Protein AF-0000000087668653 (afdb_homodimer)

Foldseek 3Di:
DPDDPQDDLFPDSALQVQFFLSFADFDQPLVPFWFCVLVVLLPDPPAWEFEDAQQWTKWFADDPATHRIDRPVRCVVQAWDSQQKAWRHADPVGHTYIYIYGDDHQVRDDPRMHIGHLCCCVVVVVDDHHVSNSSLSRSQLSNVCVVPQADPVPGAGWGATRRSQKIAGPPPRDIDGRDAWEKEWEWEAAPVVAWTKWFAWPPDDPQETFTFMDTDDPPDDSVVRVQVRCCQAWVWGWDDKAWDHWYFDPVPTYIYTYIYTYTPDDHTDGDVVTTPDMDIGHLVQLVCQLVCNHPVSHHYPDGNHVRSSNSVSSSVSDD/DDDDPQDDLFPDSALQVQFFLSFADFDQPLVPFWFCVLVVLLPDPPAWEFEDQQQWTKWFAPPPATHRIDRPVRCVQQAWDSQQKAWRHADPVGHTYIYIYGDDHQVRDDPRMHIGHLCCCVVVVVDDHHVSNSSLSRSQLSNVCVVPQADPVPGAGWGATRRSQKIAGPPPRDIDGRDAWEKEWEWEAAPVVAWTKWFAWPPDDPQETFTFMDTDDPPDDSVVRVQVRCCQAWVWGWDDKAWDHWYFDPVPGYIYTYIYTYTPDDHTDGDVVTTPDMDIGHLVQLVCQLVCNHPVRHHYPDGNHVRSSNSVSSSVSDD

Solvent-accessible surface area (backbone atoms only — not comparable to full-atom values): 32941 Å² total; per-residue (Å²): 131,88,64,53,92,76,66,68,83,58,81,49,93,58,50,27,75,66,23,46,35,35,39,55,78,56,47,48,56,75,90,69,48,32,87,53,42,43,62,53,38,68,69,36,78,74,32,34,30,40,40,20,33,78,78,20,42,42,20,41,36,76,91,86,48,75,39,54,70,33,47,74,81,70,38,60,88,39,49,62,40,71,87,65,31,25,52,60,21,22,40,92,86,61,33,32,37,31,27,30,42,30,70,48,50,64,90,70,54,58,87,50,48,44,67,40,39,68,65,53,29,52,74,68,61,71,44,60,60,47,63,35,4,48,48,29,25,35,47,20,48,52,49,50,51,58,50,44,38,13,24,19,65,79,25,38,58,33,43,73,33,38,25,50,55,29,34,35,21,76,81,80,63,52,70,50,61,77,65,26,36,44,24,38,31,34,46,34,30,34,74,92,80,51,31,34,42,34,29,20,45,80,84,47,62,88,50,34,37,36,47,49,65,42,69,42,53,61,32,40,23,66,62,54,34,49,44,49,44,41,28,63,49,31,44,31,46,57,64,60,60,39,83,62,33,30,27,21,38,52,84,58,38,29,31,38,38,33,28,40,31,32,45,73,48,81,67,75,47,64,31,70,90,66,33,73,45,74,46,77,37,42,55,66,57,49,49,25,16,68,67,67,62,29,88,86,56,37,29,42,52,58,88,36,37,62,53,29,50,53,53,51,44,58,66,60,44,76,103,130,87,65,54,94,75,65,67,83,59,79,50,93,58,50,26,74,65,23,46,36,36,38,56,77,53,48,50,56,74,90,69,49,33,86,54,43,42,62,53,38,70,71,36,77,74,33,34,30,39,41,21,32,78,76,20,41,40,21,40,36,80,92,83,51,77,39,54,70,33,46,74,81,70,38,61,89,38,49,63,39,71,86,64,32,26,51,61,21,23,41,92,86,63,32,32,36,30,26,31,42,29,69,47,50,64,88,71,53,57,87,51,46,44,69,39,39,69,68,54,30,52,75,69,61,71,44,59,61,46,62,34,5,47,49,28,24,35,48,20,46,51,50,49,52,57,49,43,39,12,24,19,64,79,26,40,57,33,42,73,33,38,26,51,55,29,36,34,21,76,79,78,62,51,68,50,62,77,66,24,37,46,24,36,31,33,45,35,30,34,74,90,79,49,31,33,42,35,28,20,45,80,85,49,60,88,49,34,37,35,48,50,64,42,67,42,52,61,34,41,23,65,62,54,32,48,42,49,45,42,28,61,48,31,45,31,44,57,65,62,60,38,84,64,33,30,28,20,38,52,84,59,37,31,31,39,39,33,28,39,31,33,46,72,48,81,67,75,46,64,30,70,89,65,32,72,44,73,47,78,36,41,54,68,57,48,48,24,15,68,68,67,63,30,90,86,55,37,28,42,52,57,89,33,38,62,53,30,51,54,53,51,42,60,64,59,43,75,106

Nearest PDB structures (foldseek):
  6scx-assembly2_C-2  TM=8.639E-01  e=1.359E-32  Homo sapiens
  6scx-assembly1_A  TM=8.566E-01  e=4.386E-32  Homo sapiens
  6scx-assembly1_B  TM=8.588E-01  e=3.032E-31  Homo sapiens
  6o3p-assembly1_A  TM=8.784E-01  e=1.475E-30  Mus musculus
  6o3p-assembly1_B  TM=8.695E-01  e=1.977E-30  Mus musculus

Secondary structure (DSSP, 8-state):
----TT---SSSTTGGGGSTT-----B--GGG--TTHHHHHHHSTT-EEEEEETTEEEEEEETTEEE-EE-GGGGGGG-B-GGG-EEEEE-TTS-EEEEEEBSS-GGG--TTEEEE-HHHHHHTTSS-HHHHHHHHHHHHHHHHHHTTSB-TTT--BEEEEGGGTEEEETTT--EE----EEEEEEEEEETTTTEEEEEEETTSPTTB-B-EEEEPPTT--HHHHHHHHHHHHH---EEEEEEEEEEEETTTTEEEEEEEEEES-------TTTEEEEEEE-HHHHHHHHTT--TT--BPPPTTSHHHHHHHHHHH---/----TT---SSSTTGGGGSTT-----B--GGG--TTHHHHHHHSTT-EEEEEETTEEEEEESSS-EE-EE-GGGGGGG-B-GGG-EEEEE-TTS-EEEEEEBSS-GGG--TTEEEE-HHHHHHTTSS-HHHHHHHHHHHHHHHHHHTTSB-TTT--BEEEEGGGTEEEETTT--EE----EEEEEEEEEETTTTEEEEEEETTSPTTB-B-EEEEPPTT--HHHHHHHHHHHHH---EEEEEEEEEEEETTTTEEEEEEEEEES-------TTTEEEEEEE-HHHHHHHHTT--TT--BPPPTTSHHHHHHHHHHH---

Radius of gyration: 24.88 Å; Cα contacts (8 Å, |Δi|>4): 1544; chains: 2; bounding box: 66×73×63 Å

pLDDT: mean 94.78, std 6.02, range [40.25, 98.88]

Structure (mmCIF, N/CA/C/O backbone):
data_AF-0000000087668653-model_v1
#
loop_
_entity.id
_entity.type
_entity.pdbx_description
1 polymer 'NAD(+) diphosphatase'
#
loop_
_atom_site.group_PDB
_atom_site.id
_atom_site.type_symbol
_atom_site.label_atom_id
_atom_site.label_alt_id
_atom_site.label_comp_id
_atom_site.label_asym_id
_atom_site.label_entity_id
_atom_site.label_seq_id
_atom_site.pdbx_PDB_ins_code
_atom_site.Cartn_x
_atom_site.Cartn_y
_atom_site.Cartn_z
_atom_site.occupancy
_atom_site.B_iso_or_equiv
_atom_site.auth_seq_id
_atom_site.auth_comp_id
_atom_site.auth_asym_id
_atom_site.auth_atom_id
_atom_site.pdbx_PDB_model_num
ATOM 1 N N . MET A 1 1 ? -30.891 6.945 -19.969 1 40.25 1 MET A N 1
ATOM 2 C CA . MET A 1 1 ? -29.844 7.66 -19.25 1 40.25 1 MET A CA 1
ATOM 3 C C . MET A 1 1 ? -28.594 6.809 -19.125 1 40.25 1 MET A C 1
ATOM 5 O O . MET A 1 1 ? -28.641 5.672 -18.656 1 40.25 1 MET A O 1
ATOM 9 N N . ASN A 1 2 ? -27.484 6.945 -19.938 1 57.31 2 ASN A N 1
ATOM 10 C CA . ASN A 1 2 ? -26.328 6.074 -20.109 1 57.31 2 ASN A CA 1
ATOM 11 C C . ASN A 1 2 ? -25.594 5.871 -18.781 1 57.31 2 ASN A C 1
ATOM 13 O O . ASN A 1 2 ? -25.156 6.84 -18.156 1 57.31 2 ASN A O 1
ATOM 17 N N . HIS A 1 3 ? -25.766 4.855 -18.125 1 79.44 3 HIS A N 1
ATOM 18 C CA . HIS A 1 3 ? -25.188 4.496 -16.828 1 79.44 3 HIS A CA 1
ATOM 19 C C . HIS A 1 3 ? -23.672 4.516 -16.859 1 79.44 3 HIS A C 1
ATOM 21 O O . HIS A 1 3 ? -23.062 4.004 -17.812 1 79.44 3 HIS A O 1
ATOM 27 N N . SER A 1 4 ? -23.109 5.445 -16.078 1 89.44 4 SER A N 1
ATOM 28 C CA . SER A 1 4 ? -21.656 5.633 -15.984 1 89.44 4 SER A CA 1
ATOM 29 C C . SER A 1 4 ? -21.047 4.648 -14.992 1 89.44 4 SER A C 1
ATOM 31 O O . SER A 1 4 ? -21.594 4.43 -13.906 1 89.44 4 SER A O 1
ATOM 33 N N . ILE A 1 5 ? -19.969 4.008 -15.391 1 90.75 5 ILE A N 1
ATOM 34 C CA . ILE A 1 5 ? -19.266 3.111 -14.477 1 90.75 5 ILE A CA 1
ATOM 35 C C . ILE A 1 5 ? -18.766 3.896 -13.266 1 90.75 5 ILE A C 1
ATOM 37 O O . ILE A 1 5 ? -18.422 3.309 -12.242 1 90.75 5 ILE A O 1
ATOM 41 N N . PHE A 1 6 ? -18.75 5.207 -13.344 1 91.5 6 PHE A N 1
ATOM 42 C CA . PHE A 1 6 ? -18.25 6.059 -12.266 1 91.5 6 PHE A CA 1
ATOM 43 C C . PHE A 1 6 ? -19.391 6.543 -11.383 1 91.5 6 PHE A C 1
ATOM 45 O O . PHE A 1 6 ? -19.156 7.215 -10.375 1 91.5 6 PHE A O 1
ATOM 52 N N . SER A 1 7 ? -20.594 6.203 -11.766 1 86.62 7 SER A N 1
ATOM 53 C CA . SER A 1 7 ? -21.734 6.57 -10.93 1 86.62 7 SER A CA 1
ATOM 54 C C . SER A 1 7 ? -21.703 5.816 -9.602 1 86.62 7 SER A C 1
ATOM 56 O O . SER A 1 7 ? -21.438 4.613 -9.57 1 86.62 7 SER A O 1
ATOM 58 N N . SER A 1 8 ? -21.781 6.598 -8.602 1 80.62 8 SER A N 1
ATOM 59 C CA . SER A 1 8 ? -21.797 6.023 -7.262 1 80.62 8 SER A CA 1
ATOM 60 C C . SER A 1 8 ? -22.875 6.676 -6.406 1 80.62 8 SER A C 1
ATOM 62 O O . SER A 1 8 ? -23.25 7.828 -6.637 1 80.62 8 SER A O 1
ATOM 64 N N . ASP A 1 9 ? -23.469 5.938 -5.555 1 83.25 9 ASP A N 1
ATOM 65 C CA . ASP A 1 9 ? -24.469 6.48 -4.629 1 83.25 9 ASP A CA 1
ATOM 66 C C . ASP A 1 9 ? -23.797 7.012 -3.363 1 83.25 9 ASP A C 1
ATOM 68 O O . ASP A 1 9 ? -24.484 7.395 -2.41 1 83.25 9 ASP A O 1
ATOM 72 N N . ALA A 1 10 ? -22.469 7.027 -3.373 1 85.88 10 ALA A N 1
ATOM 73 C CA . ALA A 1 10 ? -21.734 7.508 -2.201 1 85.88 10 ALA A CA 1
ATOM 74 C C . ALA A 1 10 ? -21.984 9 -1.977 1 85.88 10 ALA A C 1
ATOM 76 O O . ALA A 1 10 ? -22.297 9.727 -2.916 1 85.88 10 ALA A O 1
ATOM 77 N N . PRO A 1 11 ? -21.797 9.461 -0.717 1 88.88 11 PRO A N 1
ATOM 78 C CA . PRO A 1 11 ? -22.094 10.852 -0.382 1 88.88 11 PRO A CA 1
ATOM 79 C C . PRO A 1 11 ? -21.156 11.836 -1.078 1 88.88 11 PRO A C 1
ATOM 81 O O . PRO A 1 11 ? -21.5 13.008 -1.25 1 88.88 11 PRO A O 1
ATOM 84 N N . HIS A 1 12 ? -20 11.391 -1.372 1 90.56 12 HIS A N 1
ATOM 85 C CA . HIS A 1 12 ? -19.016 12.227 -2.047 1 90.56 12 HIS A CA 1
ATOM 86 C C . HIS A 1 12 ? -18.438 11.523 -3.273 1 90.56 12 HIS A C 1
ATOM 88 O O . HIS A 1 12 ? -18.219 10.312 -3.25 1 90.56 12 HIS A O 1
ATOM 94 N N . PRO A 1 13 ? -18.219 12.297 -4.289 1 86.62 13 PRO A N 1
ATOM 95 C CA . PRO A 1 13 ? -17.625 11.672 -5.473 1 86.62 13 PRO A CA 1
ATOM 96 C C . PRO A 1 13 ? -16.219 11.125 -5.207 1 86.62 13 PRO A C 1
ATOM 98 O O . PRO A 1 13 ? -15.836 10.109 -5.793 1 86.62 13 PRO A O 1
ATOM 101 N N . GLU A 1 14 ? -15.422 11.82 -4.41 1 94.31 14 GLU A N 1
ATOM 102 C CA . GLU A 1 14 ? -14.086 11.391 -4.016 1 94.31 14 GLU A CA 1
ATOM 103 C C . GLU A 1 14 ? -13.797 11.734 -2.557 1 94.31 14 GLU A C 1
ATOM 105 O O . GLU A 1 14 ? -13.172 12.758 -2.266 1 94.31 14 GLU A O 1
ATOM 110 N N . ALA A 1 15 ? -14.164 10.852 -1.741 1 97.12 15 ALA A N 1
ATOM 111 C CA . ALA A 1 15 ? -14.07 11.07 -0.3 1 97.12 15 ALA A CA 1
ATOM 112 C C . ALA A 1 15 ? -12.625 11.273 0.136 1 97.12 15 ALA A C 1
ATOM 114 O O . ALA A 1 15 ? -12.359 11.922 1.149 1 97.12 15 ALA A O 1
ATOM 115 N N . SER A 1 16 ? -11.648 10.75 -0.633 1 98.19 16 SER A N 1
ATOM 116 C CA . SER A 1 16 ? -10.234 10.875 -0.311 1 98.19 16 SER A CA 1
ATOM 117 C C . SER A 1 16 ? -9.805 12.336 -0.246 1 98.19 16 SER A C 1
ATOM 119 O O . SER A 1 16 ? -8.898 12.695 0.507 1 98.19 16 SER A O 1
ATOM 121 N N . SER A 1 17 ? -10.453 13.219 -1.008 1 96.5 17 SER A N 1
ATOM 122 C CA . SER A 1 17 ? -10.094 14.633 -1.069 1 96.5 17 SER A CA 1
ATOM 123 C C . SER A 1 17 ? -10.492 15.359 0.214 1 96.5 17 SER A C 1
ATOM 125 O O . SER A 1 17 ? -10.07 16.5 0.442 1 96.5 17 SER A O 1
ATOM 127 N N . LEU A 1 18 ? -11.266 14.688 1.081 1 96.75 18 LEU A N 1
ATOM 128 C CA . LEU A 1 18 ? -11.773 15.312 2.301 1 96.75 18 LEU A CA 1
ATOM 129 C C . LEU A 1 18 ? -10.961 14.867 3.514 1 96.75 18 LEU A C 1
ATOM 131 O O . LEU A 1 18 ? -11.336 15.148 4.652 1 96.75 18 LEU A O 1
ATOM 135 N N . THR A 1 19 ? -9.875 14.188 3.281 1 97.5 19 THR A N 1
ATOM 136 C CA . THR A 1 19 ? -9.016 13.742 4.375 1 97.5 19 THR A CA 1
ATOM 137 C C . THR A 1 19 ? -7.77 14.617 4.477 1 97.5 19 THR A C 1
ATOM 139 O O . THR A 1 19 ? -7.348 15.227 3.492 1 97.5 19 THR A O 1
ATOM 142 N N . ALA A 1 20 ? -7.234 14.641 5.68 1 96.88 20 ALA A N 1
ATOM 143 C CA . ALA A 1 20 ? -5.996 15.383 5.898 1 96.88 20 ALA A CA 1
ATOM 144 C C . ALA A 1 20 ? -4.852 14.797 5.082 1 96.88 20 ALA A C 1
ATOM 146 O O . ALA A 1 20 ? -4.836 13.594 4.797 1 96.88 20 ALA A O 1
ATOM 147 N N . PHE A 1 21 ? -3.85 15.703 4.613 1 97.25 21 PHE A N 1
ATOM 148 C CA . PHE A 1 21 ? -2.594 15.352 3.957 1 97.25 21 PHE A CA 1
ATOM 149 C C . PHE A 1 21 ? -2.834 14.969 2.5 1 97.25 21 PHE A C 1
ATOM 151 O O . PHE A 1 21 ? -1.891 14.648 1.774 1 97.25 21 PHE A O 1
ATOM 158 N N . ALA A 1 22 ? -4.09 15 2.035 1 95.69 22 ALA A N 1
ATOM 159 C CA . ALA A 1 22 ? -4.426 14.484 0.71 1 95.69 22 ALA A CA 1
ATOM 160 C C . ALA A 1 22 ? -4.141 15.523 -0.371 1 95.69 22 ALA A C 1
ATOM 162 O O . ALA A 1 22 ? -4.043 15.188 -1.554 1 95.69 22 ALA A O 1
ATOM 163 N N . GLU A 1 23 ? -4.031 16.734 0.066 1 94.38 23 GLU A N 1
ATOM 164 C CA . GLU A 1 23 ? -3.893 17.797 -0.912 1 94.38 23 GLU A CA 1
ATOM 165 C C . GLU A 1 23 ? -2.424 18.078 -1.225 1 94.38 23 GLU A C 1
ATOM 167 O O . GLU A 1 23 ? -1.667 18.5 -0.35 1 94.38 23 GLU A O 1
ATOM 172 N N . ASN A 1 24 ? -1.881 17.766 -2.33 1 95.75 24 ASN A N 1
ATOM 173 C CA . ASN A 1 24 ? -0.538 18.031 -2.832 1 95.75 24 ASN A CA 1
ATOM 174 C C . ASN A 1 24 ? -0.522 18.156 -4.352 1 95.75 24 ASN A C 1
ATOM 176 O O . ASN A 1 24 ? -0.748 17.188 -5.062 1 95.75 24 ASN A O 1
ATOM 180 N N . GLN A 1 25 ? -0.21 19.344 -4.812 1 93.5 25 GLN A N 1
ATOM 181 C CA . GLN A 1 25 ? -0.338 19.594 -6.246 1 93.5 25 GLN A CA 1
ATOM 182 C C . GLN A 1 25 ? 1.031 19.719 -6.906 1 93.5 25 GLN A C 1
ATOM 184 O O . GLN A 1 25 ? 1.132 20.094 -8.078 1 93.5 25 GLN A O 1
ATOM 189 N N . LEU A 1 26 ? 2.08 19.438 -6.168 1 97.06 26 LEU A N 1
ATOM 190 C CA . LEU A 1 26 ? 3.416 19.5 -6.75 1 97.06 26 LEU A CA 1
ATOM 191 C C . LEU A 1 26 ? 3.541 18.531 -7.93 1 97.06 26 LEU A C 1
ATOM 193 O O . LEU A 1 26 ? 3.053 17.406 -7.871 1 97.06 26 LEU A O 1
ATOM 197 N N . ASP A 1 27 ? 4.113 19.078 -8.969 1 95.69 27 ASP A N 1
ATOM 198 C CA . ASP A 1 27 ? 4.566 18.188 -10.039 1 95.69 27 ASP A CA 1
ATOM 199 C C . ASP A 1 27 ? 5.867 17.5 -9.664 1 95.69 27 ASP A C 1
ATOM 201 O O . ASP A 1 27 ? 6.938 18.109 -9.695 1 95.69 27 ASP A O 1
ATOM 205 N N . ARG A 1 28 ? 5.816 16.312 -9.367 1 94.38 28 ARG A N 1
ATOM 206 C CA . ARG A 1 28 ? 6.945 15.586 -8.797 1 94.38 28 ARG A CA 1
ATOM 207 C C . ARG A 1 28 ? 8.039 15.359 -9.836 1 94.38 28 ARG A C 1
ATOM 209 O O . ARG A 1 28 ? 9.203 15.156 -9.484 1 94.38 28 ARG A O 1
ATOM 216 N N . GLN A 1 29 ? 7.699 15.312 -11.133 1 90.56 29 GLN A N 1
ATOM 217 C CA . GLN A 1 29 ? 8.625 15.062 -12.234 1 90.56 29 GLN A CA 1
ATOM 218 C C . GLN A 1 29 ? 9.438 13.797 -11.984 1 90.56 29 GLN A C 1
ATOM 220 O O . GLN A 1 29 ? 10.664 13.805 -12.141 1 90.56 29 GLN A O 1
ATOM 225 N N . ALA A 1 30 ? 8.805 12.82 -11.547 1 83.06 30 ALA A N 1
ATOM 226 C CA . ALA A 1 30 ? 9.453 11.57 -11.156 1 83.06 30 ALA A CA 1
ATOM 227 C C . ALA A 1 30 ? 10.25 10.984 -12.32 1 83.06 30 ALA A C 1
ATOM 229 O O . ALA A 1 30 ? 11.328 10.422 -12.117 1 83.06 30 ALA A O 1
ATOM 230 N N . GLU A 1 31 ? 9.805 11.164 -13.516 1 82.94 31 GLU A N 1
ATOM 231 C CA . GLU A 1 31 ? 10.406 10.562 -14.695 1 82.94 31 GLU A CA 1
ATOM 232 C C . GLU A 1 31 ? 11.625 11.359 -15.164 1 82.94 31 GLU A C 1
ATOM 234 O O . GLU A 1 31 ? 12.391 10.883 -16 1 82.94 31 GLU A O 1
ATOM 239 N N . HIS A 1 32 ? 11.82 12.469 -14.539 1 86.81 32 HIS A N 1
ATOM 240 C CA . HIS A 1 32 ? 12.867 13.359 -15.023 1 86.81 32 HIS A CA 1
ATOM 241 C C . HIS A 1 32 ? 13.953 13.562 -13.977 1 86.81 32 HIS A C 1
ATOM 243 O O . HIS A 1 32 ? 14.891 14.328 -14.188 1 86.81 32 HIS A O 1
ATOM 249 N N . ARG A 1 33 ? 13.828 12.883 -12.938 1 91.69 33 ARG A N 1
ATOM 250 C CA . ARG A 1 33 ? 14.812 13.055 -11.875 1 91.69 33 ARG A CA 1
ATOM 251 C C . ARG A 1 33 ? 16.141 12.391 -12.25 1 91.69 33 ARG A C 1
ATOM 253 O O . ARG A 1 33 ? 16.156 11.312 -12.836 1 91.69 33 ARG A O 1
ATOM 260 N N . ASP A 1 34 ? 17.188 13.117 -11.984 1 93.75 34 ASP A N 1
ATOM 261 C CA . ASP A 1 34 ? 18.531 12.609 -12.195 1 93.75 34 ASP A CA 1
ATOM 262 C C . ASP A 1 34 ? 19.484 13.094 -11.102 1 93.75 34 ASP A C 1
ATOM 264 O O . ASP A 1 34 ? 19.031 13.625 -10.078 1 93.75 34 ASP A O 1
ATOM 268 N N . GLU A 1 35 ? 20.75 12.891 -11.305 1 93.25 35 GLU A N 1
ATOM 269 C CA . GLU A 1 35 ? 21.734 13.133 -10.258 1 93.25 35 GLU A CA 1
ATOM 270 C C . GLU A 1 35 ? 21.938 14.625 -10.039 1 93.25 35 GLU A C 1
ATOM 272 O O . GLU A 1 35 ? 22.5 15.039 -9.023 1 93.25 35 GLU A O 1
ATOM 277 N N . GLU A 1 36 ? 21.484 15.461 -10.922 1 94.81 36 GLU A N 1
ATOM 278 C CA . GLU A 1 36 ? 21.703 16.906 -10.812 1 94.81 36 GLU A CA 1
ATOM 279 C C . GLU A 1 36 ? 20.422 17.625 -10.414 1 94.81 36 GLU A C 1
ATOM 281 O O . GLU A 1 36 ? 20.406 18.859 -10.289 1 94.81 36 GLU A O 1
ATOM 286 N N . SER A 1 37 ? 19.375 16.859 -10.195 1 95.69 37 SER A N 1
ATOM 287 C CA . SER A 1 37 ? 18.062 17.453 -10 1 95.69 37 SER A CA 1
ATOM 288 C C . SER A 1 37 ? 18.047 18.359 -8.773 1 95.69 37 SER A C 1
ATOM 290 O O . SER A 1 37 ? 17.484 19.453 -8.82 1 95.69 37 SER A O 1
ATOM 292 N N . VAL A 1 38 ? 18.656 17.922 -7.711 1 96.06 38 VAL A N 1
ATOM 293 C CA . VAL A 1 38 ? 18.656 18.703 -6.48 1 96.06 38 VAL A CA 1
ATOM 294 C C . VAL A 1 38 ? 19.453 19.984 -6.688 1 96.06 38 VAL A C 1
ATOM 296 O O . VAL A 1 38 ? 19.016 21.078 -6.32 1 96.06 38 VAL A O 1
ATOM 299 N N . GLN A 1 39 ? 20.594 19.844 -7.246 1 95.69 39 GLN A N 1
ATOM 300 C CA . GLN A 1 39 ? 21.469 21 -7.496 1 95.69 39 GLN A CA 1
ATOM 301 C C . GLN A 1 39 ? 20.766 22.031 -8.383 1 95.69 39 GLN A C 1
ATOM 303 O O . GLN A 1 39 ? 20.812 23.234 -8.094 1 95.69 39 GLN A O 1
ATOM 308 N N . ARG A 1 40 ? 20.141 21.562 -9.414 1 96.19 40 ARG A N 1
ATOM 309 C CA . ARG A 1 40 ? 19.422 22.453 -10.32 1 96.19 40 ARG A CA 1
ATOM 310 C C . ARG A 1 40 ? 18.266 23.156 -9.594 1 96.19 40 ARG A C 1
ATOM 312 O O . ARG A 1 40 ? 18.062 24.359 -9.766 1 96.19 40 ARG A O 1
ATOM 319 N N . ALA A 1 41 ? 17.562 22.375 -8.789 1 96.81 41 ALA A N 1
ATOM 320 C CA . ALA A 1 41 ? 16.438 22.938 -8.055 1 96.81 41 ALA A CA 1
ATOM 321 C C . ALA A 1 41 ? 16.906 24.016 -7.07 1 96.81 41 ALA A C 1
ATOM 323 O O . ALA A 1 41 ? 16.328 25.094 -7 1 96.81 41 ALA A O 1
ATOM 324 N N . VAL A 1 42 ? 17.969 23.734 -6.379 1 95.69 42 VAL A N 1
ATOM 325 C CA . VAL A 1 42 ? 18.5 24.656 -5.375 1 95.69 42 VAL A CA 1
ATOM 326 C C . VAL A 1 42 ? 18.953 25.953 -6.039 1 95.69 42 VAL A C 1
ATOM 328 O O . VAL A 1 42 ? 18.812 27.031 -5.461 1 95.69 42 VAL A O 1
ATOM 331 N N . ALA A 1 43 ? 19.422 25.891 -7.238 1 95.06 43 ALA A N 1
ATOM 332 C CA . ALA A 1 43 ? 19.953 27.047 -7.961 1 95.06 43 ALA A CA 1
ATOM 333 C C . ALA A 1 43 ? 18.812 27.875 -8.578 1 95.06 43 ALA A C 1
ATOM 335 O O . ALA A 1 43 ? 19.047 28.984 -9.039 1 95.06 43 ALA A O 1
ATOM 336 N N . THR A 1 44 ? 17.688 27.359 -8.562 1 95.75 44 THR A N 1
ATOM 337 C CA . THR A 1 44 ? 16.547 28.031 -9.195 1 95.75 44 THR A CA 1
ATOM 338 C C . THR A 1 44 ? 16 29.125 -8.289 1 95.75 44 THR A C 1
ATOM 340 O O . THR A 1 44 ? 15.805 28.922 -7.094 1 95.75 44 THR A O 1
ATOM 343 N N . GLU A 1 45 ? 15.734 30.281 -8.875 1 94.38 45 GLU A N 1
ATOM 344 C CA . GLU A 1 45 ? 15.133 31.391 -8.125 1 94.38 45 GLU A CA 1
ATOM 345 C C . GLU A 1 45 ? 13.734 31.031 -7.648 1 94.38 45 GLU A C 1
ATOM 347 O O . GLU A 1 45 ? 12.953 30.406 -8.383 1 94.38 45 GLU A O 1
ATOM 352 N N . GLY A 1 46 ? 13.477 31.359 -6.461 1 95.88 46 GLY A N 1
ATOM 353 C CA . GLY A 1 46 ? 12.141 31.125 -5.93 1 95.88 46 GLY A CA 1
ATOM 354 C C . GLY A 1 46 ? 12 29.797 -5.23 1 95.88 46 GLY A C 1
ATOM 355 O O . GLY A 1 46 ? 10.922 29.438 -4.754 1 95.88 46 GLY A O 1
ATOM 356 N N . THR A 1 47 ? 13.086 29.078 -5.141 1 97.38 47 THR A N 1
ATOM 357 C CA . THR A 1 47 ? 13.086 27.797 -4.441 1 97.38 47 THR A CA 1
ATOM 358 C C . THR A 1 47 ? 12.789 27.984 -2.957 1 97.38 47 THR A C 1
ATOM 360 O O . THR A 1 47 ? 13.312 28.906 -2.33 1 97.38 47 THR A O 1
ATOM 363 N N . HIS A 1 48 ? 11.898 27.141 -2.486 1 98.44 48 HIS A N 1
ATOM 364 C CA . HIS A 1 48 ? 11.648 27.109 -1.05 1 98.44 48 HIS A CA 1
ATOM 365 C C . HIS A 1 48 ? 11.891 25.719 -0.478 1 98.44 48 HIS A C 1
ATOM 367 O O . HIS A 1 48 ? 11.82 24.734 -1.202 1 98.44 48 HIS A O 1
ATOM 373 N N . PHE A 1 49 ? 12.172 25.766 0.829 1 98.62 49 PHE A N 1
ATOM 374 C CA . PHE A 1 49 ? 12.562 24.547 1.529 1 98.62 49 PHE A CA 1
ATOM 375 C C . PHE A 1 49 ? 11.656 24.312 2.732 1 98.62 49 PHE A C 1
ATOM 377 O O . PHE A 1 49 ? 11.297 25.25 3.447 1 98.62 49 PHE A O 1
ATOM 384 N N . LEU A 1 50 ? 11.266 23.109 2.865 1 98.81 50 LEU A N 1
ATOM 385 C CA . LEU A 1 50 ? 10.758 22.609 4.141 1 98.81 50 LEU A CA 1
ATOM 386 C C . LEU A 1 50 ? 11.883 21.969 4.957 1 98.81 50 LEU A C 1
ATOM 388 O O . LEU A 1 50 ? 12.523 21.016 4.508 1 98.81 50 LEU A O 1
ATOM 392 N N . ALA A 1 51 ? 12.117 22.484 6.133 1 98.81 51 ALA A N 1
ATOM 393 C CA . ALA A 1 51 ? 13.211 21.984 6.973 1 98.81 51 ALA A CA 1
ATOM 394 C C . ALA A 1 51 ? 12.688 21.031 8.047 1 98.81 51 ALA A C 1
ATOM 396 O O . ALA A 1 51 ? 11.664 21.312 8.68 1 98.81 51 ALA A O 1
ATOM 397 N N . PHE A 1 52 ? 13.445 19.938 8.227 1 98.5 52 PHE A N 1
ATOM 398 C CA . PHE A 1 52 ? 12.992 18.922 9.18 1 98.5 52 PHE A CA 1
ATOM 399 C C . PHE A 1 52 ? 14.078 18.609 10.195 1 98.5 52 PHE A C 1
ATOM 401 O O . PHE A 1 52 ? 15.18 18.203 9.836 1 98.5 52 PHE A O 1
ATOM 408 N N . ALA A 1 53 ? 13.797 18.828 11.469 1 97.94 53 ALA A N 1
ATOM 409 C CA . ALA A 1 53 ? 14.602 18.266 12.555 1 97.94 53 ALA A CA 1
ATOM 410 C C . ALA A 1 53 ? 14.086 16.891 12.961 1 97.94 53 ALA A C 1
ATOM 412 O O . ALA A 1 53 ? 13.148 16.781 13.758 1 97.94 53 ALA A O 1
ATOM 413 N N . ARG A 1 54 ? 14.766 15.867 12.43 1 93.44 54 ARG A N 1
ATOM 414 C CA . ARG A 1 54 ? 14.25 14.5 12.523 1 93.44 54 ARG A CA 1
ATOM 415 C C . ARG A 1 54 ? 12.859 14.398 11.914 1 93.44 54 ARG A C 1
ATOM 417 O O . ARG A 1 54 ? 12.672 14.688 10.734 1 93.44 54 ARG A O 1
ATOM 424 N N . ASP A 1 55 ? 11.891 14.156 12.75 1 93.19 55 ASP A N 1
ATOM 425 C CA . ASP A 1 55 ? 10.555 13.945 12.203 1 93.19 55 ASP A CA 1
ATOM 426 C C . ASP A 1 55 ? 9.672 15.18 12.43 1 93.19 55 ASP A C 1
ATOM 428 O O . ASP A 1 55 ? 8.461 15.125 12.203 1 93.19 55 ASP A O 1
ATOM 432 N N . LYS A 1 56 ? 10.203 16.328 12.805 1 97.62 56 LYS A N 1
ATOM 433 C CA . LYS A 1 56 ? 9.445 17.547 13.07 1 97.62 56 LYS A CA 1
ATOM 434 C C . LYS A 1 56 ? 9.727 18.609 12.023 1 97.62 56 LYS A C 1
ATOM 436 O O . LYS A 1 56 ? 10.883 18.875 11.688 1 97.62 56 LYS A O 1
ATOM 441 N N . LEU A 1 57 ? 8.672 19.188 11.523 1 98.25 57 LEU A N 1
ATOM 442 C CA . LEU A 1 57 ? 8.805 20.328 10.633 1 98.25 57 LEU A CA 1
ATOM 443 C C . LEU A 1 57 ? 9.172 21.594 11.422 1 98.25 57 LEU A C 1
ATOM 445 O O . LEU A 1 57 ? 8.586 21.859 12.477 1 98.25 57 LEU A O 1
ATOM 449 N N . VAL A 1 58 ? 10.133 22.328 10.945 1 98.38 58 VAL A N 1
ATOM 450 C CA . VAL A 1 58 ? 10.523 23.578 11.594 1 98.38 58 VAL A CA 1
ATOM 451 C C . VAL A 1 58 ? 9.75 24.734 10.977 1 98.38 58 VAL A C 1
ATOM 453 O O . VAL A 1 58 ? 9.758 24.922 9.758 1 98.38 58 VAL A O 1
ATOM 456 N N . LEU A 1 59 ? 9.047 25.453 11.781 1 97.94 59 LEU A N 1
ATOM 457 C CA . LEU A 1 59 ? 8.297 26.641 11.367 1 97.94 59 LEU A CA 1
ATOM 458 C C . LEU A 1 59 ? 8.969 27.906 11.859 1 97.94 59 LEU A C 1
ATOM 460 O O . LEU A 1 59 ? 9.414 27.969 13.008 1 97.94 59 LEU A O 1
ATOM 464 N N . LYS A 1 60 ? 9.062 28.859 10.969 1 96.44 60 LYS A N 1
ATOM 465 C CA . LYS A 1 60 ? 9.398 30.203 11.43 1 96.44 60 LYS A CA 1
ATOM 466 C C . LYS A 1 60 ? 8.203 30.875 12.117 1 96.44 60 LYS A C 1
ATOM 468 O O . LYS A 1 60 ? 7.059 30.688 11.688 1 96.44 60 LYS A O 1
ATOM 473 N N . HIS A 1 61 ? 8.484 31.406 13.203 1 89.94 61 HIS A N 1
ATOM 474 C CA . HIS A 1 61 ? 7.367 32.094 13.836 1 89.94 61 HIS A CA 1
ATOM 475 C C . HIS A 1 61 ? 7.773 33.469 14.328 1 89.94 61 HIS A C 1
ATOM 477 O O . HIS A 1 61 ? 8.883 33.656 14.828 1 89.94 61 HIS A O 1
ATOM 483 N N . ASP A 1 62 ? 7.098 34.531 13.812 1 81.38 62 ASP A N 1
ATOM 484 C CA . ASP A 1 62 ? 7.211 35.875 14.312 1 81.38 62 ASP A CA 1
ATOM 485 C C . ASP A 1 62 ? 5.969 36.281 15.102 1 81.38 62 ASP A C 1
ATOM 487 O O . ASP A 1 62 ? 5.168 37.094 14.633 1 81.38 62 ASP A O 1
ATOM 491 N N . GLY A 1 63 ? 5.738 35.688 16.391 1 75.88 63 GLY A N 1
ATOM 492 C CA . GLY A 1 63 ? 4.566 35.938 17.219 1 75.88 63 GLY A CA 1
ATOM 493 C C . GLY A 1 63 ? 3.354 35.125 16.781 1 75.88 63 GLY A C 1
ATOM 494 O O . GLY A 1 63 ? 3.17 34 17.219 1 75.88 63 GLY A O 1
ATOM 495 N N . GLN A 1 64 ? 2.557 35.625 15.766 1 73.81 64 GLN A N 1
ATOM 496 C CA . GLN A 1 64 ? 1.259 35.031 15.477 1 73.81 64 GLN A CA 1
ATOM 497 C C . GLN A 1 64 ? 1.295 34.25 14.172 1 73.81 64 GLN A C 1
ATOM 499 O O . GLN A 1 64 ? 0.429 33.406 13.93 1 73.81 64 GLN A O 1
ATOM 504 N N . VAL A 1 65 ? 2.33 34.438 13.43 1 85.62 65 VAL A N 1
ATOM 505 C CA . VAL A 1 65 ? 2.295 33.844 12.102 1 85.62 65 VAL A CA 1
ATOM 506 C C . VAL A 1 65 ? 3.33 32.719 12.016 1 85.62 65 VAL A C 1
ATOM 508 O O . VAL A 1 65 ? 4.477 32.906 12.43 1 85.62 65 VAL A O 1
ATOM 511 N N . LEU A 1 66 ? 2.908 31.5 11.609 1 92.5 66 LEU A N 1
ATOM 512 C CA . LEU A 1 66 ? 3.793 30.375 11.367 1 92.5 66 LEU A CA 1
ATOM 513 C C . LEU A 1 66 ? 4.066 30.203 9.875 1 92.5 66 LEU A C 1
ATOM 515 O O . LEU A 1 66 ? 3.15 30.297 9.055 1 92.5 66 LEU A O 1
ATOM 519 N N . ASP A 1 67 ? 5.297 30.094 9.539 1 95.81 67 ASP A N 1
ATOM 520 C CA . ASP A 1 67 ? 5.723 29.938 8.148 1 95.81 67 ASP A CA 1
ATOM 521 C C . ASP A 1 67 ? 6.629 28.719 7.988 1 95.81 67 ASP A C 1
ATOM 523 O O . ASP A 1 67 ? 7.754 28.703 8.492 1 95.81 67 ASP A O 1
ATOM 527 N N . PRO A 1 68 ? 6.191 27.734 7.262 1 97.56 68 PRO A N 1
ATOM 528 C CA . PRO A 1 68 ? 7 26.531 7.105 1 97.56 68 PRO A CA 1
ATOM 529 C C . PRO A 1 68 ? 8.031 26.656 5.988 1 97.56 68 PRO A C 1
ATOM 531 O O . PRO A 1 68 ? 8.883 25.766 5.832 1 97.56 68 PRO A O 1
ATOM 534 N N . LEU A 1 69 ? 8.008 27.703 5.207 1 97.94 69 LEU A N 1
ATOM 535 C CA . LEU A 1 69 ? 8.82 27.781 4 1 97.94 69 LEU A CA 1
ATOM 536 C C . LEU A 1 69 ? 10.062 28.641 4.238 1 97.94 69 LEU A C 1
ATOM 538 O O . LEU A 1 69 ? 9.953 29.781 4.66 1 97.94 69 LEU A O 1
ATOM 542 N N . PHE A 1 70 ? 11.219 28.062 3.891 1 98.06 70 PHE A N 1
ATOM 543 C CA . PHE A 1 70 ? 12.492 28.75 4.031 1 98.06 70 PHE A CA 1
ATOM 544 C C . PHE A 1 70 ? 13.086 29.078 2.668 1 98.06 70 PHE A C 1
ATOM 546 O O . PHE A 1 70 ? 13.016 28.266 1.741 1 98.06 70 PHE A O 1
ATOM 553 N N . ALA A 1 71 ? 13.664 30.266 2.643 1 96.88 71 ALA A N 1
ATOM 554 C CA . ALA A 1 71 ? 14.664 30.5 1.6 1 96.88 71 ALA A CA 1
ATOM 555 C C . ALA A 1 71 ? 16 29.875 1.977 1 96.88 71 ALA A C 1
ATOM 557 O O . ALA A 1 71 ? 16.25 29.578 3.148 1 96.88 71 ALA A O 1
ATOM 558 N N . ARG A 1 72 ? 16.828 29.719 0.981 1 95.44 72 ARG A N 1
ATOM 559 C CA . ARG A 1 72 ? 18.094 29.031 1.189 1 95.44 72 ARG A CA 1
ATOM 560 C C . ARG A 1 72 ? 18.906 29.719 2.277 1 95.44 72 ARG A C 1
ATOM 562 O O . ARG A 1 72 ? 19.438 29.047 3.172 1 95.44 72 ARG A O 1
ATOM 569 N N . TYR A 1 73 ? 18.984 31.016 2.246 1 94.44 73 TYR A N 1
ATOM 570 C CA . TYR A 1 73 ? 19.844 31.766 3.16 1 94.44 73 TYR A CA 1
ATOM 571 C C . TYR A 1 73 ? 19.312 31.703 4.586 1 94.44 73 TYR A C 1
ATOM 573 O O . TYR A 1 73 ? 20.062 31.875 5.547 1 94.44 73 TYR A O 1
ATOM 581 N N . GLU A 1 74 ? 18.031 31.391 4.715 1 95.62 74 GLU A N 1
ATOM 582 C CA . GLU A 1 74 ? 17.406 31.344 6.031 1 95.62 74 GLU A CA 1
ATOM 583 C C . GLU A 1 74 ? 17.734 30.031 6.754 1 95.62 74 GLU A C 1
ATOM 585 O O . GLU A 1 74 ? 17.516 29.906 7.957 1 95.62 74 GLU A O 1
ATOM 590 N N . LEU A 1 75 ? 18.328 29.094 6.043 1 96.56 75 LEU A N 1
ATOM 591 C CA . LEU A 1 75 ? 18.547 27.766 6.59 1 96.56 75 LEU A CA 1
ATOM 592 C C . LEU A 1 75 ? 19.891 27.688 7.32 1 96.56 75 LEU A C 1
ATOM 594 O O . LEU A 1 75 ? 20.156 26.719 8.031 1 96.56 75 LEU A O 1
ATOM 598 N N . ALA A 1 76 ? 20.656 28.719 7.133 1 95.31 76 ALA A N 1
ATOM 599 C CA . ALA A 1 76 ? 22.031 28.672 7.625 1 95.31 76 ALA A CA 1
ATOM 600 C C . ALA A 1 76 ? 22.062 28.344 9.117 1 95.31 76 ALA A C 1
ATOM 602 O O . ALA A 1 76 ? 22.859 27.516 9.555 1 95.31 76 ALA A O 1
ATOM 603 N N . GLU A 1 77 ? 21.188 28.906 9.875 1 93.75 77 GLU A N 1
ATOM 604 C CA . GLU A 1 77 ? 21.172 28.734 11.32 1 93.75 77 GLU A CA 1
ATOM 605 C C . GLU A 1 77 ? 20.797 27.297 11.703 1 93.75 77 GLU A C 1
ATOM 607 O O . GLU A 1 77 ? 21.031 26.891 12.844 1 93.75 77 GLU A O 1
ATOM 612 N N . LEU A 1 78 ? 20.266 26.531 10.797 1 97.62 78 LEU A N 1
ATOM 613 C CA . LEU A 1 78 ? 19.734 25.219 11.117 1 97.62 78 LEU A CA 1
ATOM 614 C C . LEU A 1 78 ? 20.719 24.125 10.75 1 97.62 78 LEU A C 1
ATOM 616 O O . LEU A 1 78 ? 20.453 22.938 10.977 1 97.62 78 LEU A O 1
ATOM 620 N N . ASP A 1 79 ? 21.844 24.453 10.141 1 97.31 79 ASP A N 1
ATOM 621 C CA . ASP A 1 79 ? 22.875 23.516 9.719 1 97.31 79 ASP A CA 1
ATOM 622 C C . ASP A 1 79 ? 22.281 22.438 8.812 1 97.31 79 ASP A C 1
ATOM 624 O O . ASP A 1 79 ? 22.281 21.25 9.164 1 97.31 79 ASP A O 1
ATOM 628 N N . PRO A 1 80 ? 21.828 22.844 7.668 1 97.75 80 PRO A N 1
ATOM 629 C CA . PRO A 1 80 ? 21.156 21.906 6.766 1 97.75 80 PRO A CA 1
ATOM 630 C C . PRO A 1 80 ? 22.078 20.797 6.266 1 97.75 80 PRO A C 1
ATOM 632 O O . PRO A 1 80 ? 23.266 21.047 6.012 1 97.75 80 PRO A O 1
ATOM 635 N N . ASP A 1 81 ? 21.531 19.609 6.188 1 96.38 81 ASP A N 1
ATOM 636 C CA . ASP A 1 81 ? 22.203 18.469 5.562 1 96.38 81 ASP A CA 1
ATOM 637 C C . ASP A 1 81 ? 21.875 18.406 4.07 1 96.38 81 ASP A C 1
ATOM 639 O O . ASP A 1 81 ? 21.031 17.609 3.654 1 96.38 81 ASP A O 1
ATOM 643 N N . TRP A 1 82 ? 22.641 19.062 3.273 1 93.88 82 TRP A N 1
ATOM 644 C CA . TRP A 1 82 ? 22.359 19.219 1.851 1 93.88 82 TRP A CA 1
ATOM 645 C C . TRP A 1 82 ? 22.531 17.891 1.116 1 93.88 82 TRP A C 1
ATOM 647 O O . TRP A 1 82 ? 21.875 17.656 0.098 1 93.88 82 TRP A O 1
ATOM 657 N N . GLU A 1 83 ? 23.344 17.031 1.64 1 92.06 83 GLU A N 1
ATOM 658 C CA . GLU A 1 83 ? 23.578 15.734 1.009 1 92.06 83 GLU A CA 1
ATOM 659 C C . GLU A 1 83 ? 22.328 14.875 0.99 1 92.06 83 GLU A C 1
ATOM 661 O O . GLU A 1 83 ? 22.156 14.016 0.123 1 92.06 83 GLU A O 1
ATOM 666 N N . ASN A 1 84 ? 21.453 15.164 1.918 1 94.56 84 ASN A N 1
ATOM 667 C CA . ASN A 1 84 ? 20.25 14.359 2.016 1 94.56 84 ASN A CA 1
ATOM 668 C C . ASN A 1 84 ? 19 15.18 1.727 1 94.56 84 ASN A C 1
ATOM 670 O O . ASN A 1 84 ? 17.891 14.797 2.119 1 94.56 84 ASN A O 1
ATOM 674 N N . ALA A 1 85 ? 19.188 16.312 1.072 1 97.25 85 ALA A N 1
ATOM 675 C CA . ALA A 1 85 ? 18.047 17.094 0.614 1 97.25 85 ALA A CA 1
ATOM 676 C C . ALA A 1 85 ? 17.25 16.328 -0.44 1 97.25 85 ALA A C 1
ATOM 678 O O . ALA A 1 85 ? 17.828 15.555 -1.218 1 97.25 85 ALA A O 1
ATOM 679 N N . VAL A 1 86 ? 15.969 16.547 -0.446 1 97.81 86 VAL A N 1
ATOM 680 C CA . VAL A 1 86 ? 15.078 15.82 -1.35 1 97.81 86 VAL A CA 1
ATOM 681 C C . VAL A 1 86 ? 14.281 16.797 -2.199 1 97.81 86 VAL A C 1
ATOM 683 O O . VAL A 1 86 ? 13.703 17.75 -1.675 1 97.81 86 VAL A O 1
ATOM 686 N N . LEU A 1 87 ? 14.289 16.609 -3.463 1 98.38 87 LEU A N 1
ATOM 687 C CA . LEU A 1 87 ? 13.406 17.375 -4.344 1 98.38 87 LEU A CA 1
ATOM 688 C C . LEU A 1 87 ? 11.984 16.812 -4.305 1 98.38 87 LEU A C 1
ATOM 690 O O . LEU A 1 87 ? 11.742 15.688 -4.758 1 98.38 87 LEU A O 1
ATOM 694 N N . LEU A 1 88 ? 11.062 17.578 -3.764 1 98.19 88 LEU A N 1
ATOM 695 C CA . LEU A 1 88 ? 9.68 17.125 -3.664 1 98.19 88 LEU A CA 1
ATOM 696 C C . LEU A 1 88 ? 8.953 17.312 -4.996 1 98.19 88 LEU A C 1
ATOM 698 O O . LEU A 1 88 ? 8.109 16.484 -5.363 1 98.19 88 LEU A O 1
ATOM 702 N N . GLY A 1 89 ? 9.234 18.328 -5.688 1 97.75 89 GLY A N 1
ATOM 703 C CA . GLY A 1 89 ? 8.617 18.641 -6.965 1 97.75 89 GLY A CA 1
ATOM 704 C C . GLY A 1 89 ? 8.586 20.125 -7.258 1 97.75 89 GLY A C 1
ATOM 705 O O . GLY A 1 89 ? 9.359 20.891 -6.68 1 97.75 89 GLY A O 1
ATOM 706 N N . TYR A 1 90 ? 7.742 20.516 -8.211 1 97.5 90 TYR A N 1
ATOM 707 C CA . TYR A 1 90 ? 7.641 21.891 -8.664 1 97.5 90 TYR A CA 1
ATOM 708 C C . TYR A 1 90 ? 6.207 22.406 -8.547 1 97.5 90 TYR A C 1
ATOM 710 O O . TYR A 1 90 ? 5.258 21.672 -8.859 1 97.5 90 TYR A O 1
ATOM 718 N N . ARG A 1 91 ? 6.098 23.594 -8.094 1 96.88 91 ARG A N 1
ATOM 719 C CA . ARG A 1 91 ? 4.801 24.25 -8.117 1 96.88 91 ARG A CA 1
ATOM 720 C C . ARG A 1 91 ? 4.352 24.516 -9.547 1 96.88 91 ARG A C 1
ATOM 722 O O . ARG A 1 91 ? 5.156 24.469 -10.477 1 96.88 91 ARG A O 1
ATOM 729 N N . LYS A 1 92 ? 3.086 24.828 -9.641 1 93.25 92 LYS A N 1
ATOM 730 C CA . LYS A 1 92 ? 2.547 25.141 -10.961 1 93.25 92 LYS A CA 1
ATOM 731 C C . LYS A 1 92 ? 3.277 26.312 -11.594 1 93.25 92 LYS A C 1
ATOM 733 O O . LYS A 1 92 ? 3.426 26.375 -12.812 1 93.25 92 LYS A O 1
ATOM 738 N N . THR A 1 93 ? 3.766 27.125 -10.75 1 94.5 93 THR A N 1
ATOM 739 C CA . THR A 1 93 ? 4.441 28.344 -11.211 1 94.5 93 THR A CA 1
ATOM 740 C C . THR A 1 93 ? 5.879 28.031 -11.625 1 94.5 93 THR A C 1
ATOM 742 O O . THR A 1 93 ? 6.582 28.906 -12.148 1 94.5 93 THR A O 1
ATOM 745 N N . GLY A 1 94 ? 6.348 26.797 -11.352 1 94.69 94 GLY A N 1
ATOM 746 C CA . GLY A 1 94 ? 7.664 26.375 -11.805 1 94.69 94 GLY A CA 1
ATOM 747 C C . GLY A 1 94 ? 8.695 26.344 -10.688 1 94.69 94 GLY A C 1
ATOM 748 O O . GLY A 1 94 ? 9.773 25.766 -10.844 1 94.69 94 GLY A O 1
ATOM 749 N N . GLU A 1 95 ? 8.391 26.984 -9.57 1 96.88 95 GLU A N 1
ATOM 750 C CA . GLU A 1 95 ? 9.336 27.047 -8.461 1 96.88 95 GLU A CA 1
ATOM 751 C C . GLU A 1 95 ? 9.461 25.688 -7.777 1 96.88 95 GLU A C 1
ATOM 753 O O . GLU A 1 95 ? 8.461 25.031 -7.488 1 96.88 95 GLU A O 1
ATOM 758 N N . PRO A 1 96 ? 10.711 25.328 -7.465 1 98.06 96 PRO A N 1
ATOM 759 C CA . PRO A 1 96 ? 10.922 24.031 -6.809 1 98.06 96 PRO A CA 1
ATOM 760 C C . PRO A 1 96 ? 10.586 24.062 -5.32 1 98.06 96 PRO A C 1
ATOM 762 O O . PRO A 1 96 ? 10.664 25.125 -4.688 1 98.06 96 PRO A O 1
ATOM 765 N N . ARG A 1 97 ? 10.156 23 -4.828 1 98.62 97 ARG A N 1
ATOM 766 C CA . ARG A 1 97 ? 9.992 22.703 -3.406 1 98.62 97 ARG A CA 1
ATOM 767 C C . ARG A 1 97 ? 10.906 21.562 -2.975 1 98.62 97 ARG A C 1
ATOM 769 O O . ARG A 1 97 ? 10.93 20.5 -3.602 1 98.62 97 ARG A O 1
ATOM 776 N N . LEU A 1 98 ? 11.734 21.797 -1.949 1 98.69 98 LEU A N 1
ATOM 777 C CA . LEU A 1 98 ? 12.625 20.766 -1.438 1 98.69 98 LEU A CA 1
ATOM 778 C C . LEU A 1 98 ? 12.375 20.516 0.046 1 98.69 98 LEU A C 1
ATOM 780 O O . LEU A 1 98 ? 11.867 21.391 0.75 1 98.69 98 LEU A O 1
ATOM 784 N N . ALA A 1 99 ? 12.625 19.328 0.48 1 98.69 99 ALA A N 1
ATOM 785 C CA . ALA A 1 99 ? 12.758 19 1.895 1 98.69 99 ALA A CA 1
ATOM 786 C C . ALA A 1 99 ? 14.227 18.844 2.289 1 98.69 99 ALA A C 1
ATOM 788 O O . ALA A 1 99 ? 15.008 18.234 1.551 1 98.69 99 ALA A O 1
ATOM 789 N N . VAL A 1 100 ? 14.562 19.359 3.445 1 98.44 100 VAL A N 1
ATOM 790 C CA . VAL A 1 100 ? 15.953 19.266 3.865 1 98.44 100 VAL A CA 1
ATOM 791 C C . VAL A 1 100 ? 16.031 18.906 5.348 1 98.44 100 VAL A C 1
ATOM 793 O O . VAL A 1 100 ? 15.398 19.562 6.184 1 98.44 100 VAL A O 1
ATOM 796 N N . PRO A 1 101 ? 16.688 17.781 5.645 1 98.12 101 PRO A N 1
ATOM 797 C CA . PRO A 1 101 ? 16.984 17.516 7.059 1 98.12 101 PRO A CA 1
ATOM 798 C C . PRO A 1 101 ? 18 18.484 7.641 1 98.12 101 PRO A C 1
ATOM 800 O O . PRO A 1 101 ? 18.938 18.906 6.945 1 98.12 101 PRO A O 1
ATOM 803 N N . VAL A 1 102 ? 17.781 18.828 8.891 1 98.19 102 VAL A N 1
ATOM 804 C CA . VAL A 1 102 ? 18.734 19.734 9.547 1 98.19 102 VAL A CA 1
ATOM 805 C C . VAL A 1 102 ? 19.391 19.016 10.727 1 98.19 102 VAL A C 1
ATOM 807 O O . VAL A 1 102 ? 18.828 18.047 11.258 1 98.19 102 VAL A O 1
ATOM 810 N N . ARG A 1 103 ? 20.516 19.5 11.133 1 96.62 103 ARG A N 1
ATOM 811 C CA . ARG A 1 103 ? 21.297 18.797 12.148 1 96.62 103 ARG A CA 1
ATOM 812 C C . ARG A 1 103 ? 21.031 19.375 13.531 1 96.62 103 ARG A C 1
ATOM 814 O O . ARG A 1 103 ? 21.375 18.75 14.547 1 96.62 103 ARG A O 1
ATOM 821 N N . VAL A 1 104 ? 20.438 20.578 13.586 1 96.69 104 VAL A N 1
ATOM 822 C CA . VAL A 1 104 ? 20.078 21.156 14.875 1 96.69 104 VAL A CA 1
ATOM 823 C C . VAL A 1 104 ? 18.938 20.344 15.492 1 96.69 104 VAL A C 1
ATOM 825 O O . VAL A 1 104 ? 17.969 20.016 14.82 1 96.69 104 VAL A O 1
ATOM 828 N N . ASP A 1 105 ? 19.125 20.047 16.75 1 96.31 105 ASP A N 1
ATOM 829 C CA . ASP A 1 105 ? 18.078 19.328 17.453 1 96.31 105 ASP A CA 1
ATOM 830 C C . ASP A 1 105 ? 16.844 20.203 17.688 1 96.31 105 ASP A C 1
ATOM 832 O O . ASP A 1 105 ? 16.984 21.391 17.969 1 96.31 105 ASP A O 1
ATOM 836 N N . ALA A 1 106 ? 15.703 19.562 17.609 1 96 106 ALA A N 1
ATOM 837 C CA . ALA A 1 106 ? 14.453 20.297 17.781 1 96 106 ALA A CA 1
ATOM 838 C C . ALA A 1 106 ? 14.445 21.078 19.094 1 96 106 ALA A C 1
ATOM 840 O O . ALA A 1 106 ? 13.93 22.188 19.172 1 96 106 ALA A O 1
ATOM 841 N N . ASP A 1 107 ? 15.07 20.531 20.125 1 95.56 107 ASP A N 1
ATOM 842 C CA . ASP A 1 107 ? 15.07 21.125 21.469 1 95.56 107 ASP A CA 1
ATOM 843 C C . ASP A 1 107 ? 16.047 22.297 21.531 1 95.56 107 ASP A C 1
ATOM 845 O O . ASP A 1 107 ? 15.992 23.109 22.469 1 95.56 107 ASP A O 1
ATOM 849 N N . ASP A 1 108 ? 16.906 22.438 20.594 1 96.38 108 ASP A N 1
ATOM 850 C CA . ASP A 1 108 ? 17.969 23.438 20.625 1 96.38 108 ASP A CA 1
ATOM 851 C C . ASP A 1 108 ? 17.672 24.578 19.641 1 96.38 108 ASP A C 1
ATOM 853 O O . ASP A 1 108 ? 18.516 25.453 19.453 1 96.38 108 ASP A O 1
ATOM 857 N N . LEU A 1 109 ? 16.531 24.531 19.062 1 95.75 109 LEU A N 1
ATOM 858 C CA . LEU A 1 109 ? 16.172 25.547 18.078 1 95.75 109 LEU A CA 1
ATOM 859 C C . LEU A 1 109 ? 16.016 26.922 18.75 1 95.75 109 LEU A C 1
ATOM 861 O O . LEU A 1 109 ? 15.516 27.016 19.875 1 95.75 109 LEU A O 1
ATOM 865 N N . ALA A 1 110 ? 16.391 27.938 18.031 1 94.25 110 ALA A N 1
ATOM 866 C CA . ALA A 1 110 ? 16.188 29.312 18.516 1 94.25 110 ALA A CA 1
ATOM 867 C C . ALA A 1 110 ? 14.711 29.609 18.734 1 94.25 110 ALA A C 1
ATOM 869 O O . ALA A 1 110 ? 13.844 28.906 18.219 1 94.25 110 ALA A O 1
ATOM 870 N N . SER A 1 111 ? 14.422 30.688 19.422 1 92.75 111 SER A N 1
ATOM 871 C CA . SER A 1 111 ? 13.078 30.984 19.891 1 92.75 111 SER A CA 1
ATOM 872 C C . SER A 1 111 ? 12.156 31.359 18.734 1 92.75 111 SER A C 1
ATOM 874 O O . SER A 1 111 ? 10.93 31.25 18.844 1 92.75 111 SER A O 1
ATOM 876 N N . HIS A 1 112 ? 12.758 31.844 17.672 1 94.5 112 HIS A N 1
ATOM 877 C CA . HIS A 1 112 ? 11.914 32.281 16.547 1 94.5 112 HIS A CA 1
ATOM 878 C C . HIS A 1 112 ? 11.562 31.094 15.648 1 94.5 112 HIS A C 1
ATOM 880 O O . HIS A 1 112 ? 10.922 31.281 14.609 1 94.5 112 HIS A O 1
ATOM 886 N N . PHE A 1 113 ? 11.969 29.859 16 1 96.38 113 PHE A N 1
ATOM 887 C CA . PHE A 1 113 ? 11.57 28.625 15.32 1 96.38 113 PHE A CA 1
ATOM 888 C C . PHE A 1 113 ? 10.648 27.797 16.203 1 96.38 113 PHE A C 1
ATOM 890 O O . PHE A 1 113 ? 10.766 27.812 17.422 1 96.38 113 PHE A O 1
ATOM 897 N N . LYS A 1 114 ? 9.727 27.078 15.602 1 95.81 114 LYS A N 1
ATOM 898 C CA . LYS A 1 114 ? 8.836 26.141 16.281 1 95.81 114 LYS A CA 1
ATOM 899 C C . LYS A 1 114 ? 8.836 24.781 15.586 1 95.81 114 LYS A C 1
ATOM 901 O O . LYS A 1 114 ? 8.391 24.656 14.445 1 95.81 114 LYS A O 1
ATOM 906 N N . PRO A 1 115 ? 9.367 23.797 16.25 1 96.94 115 PRO A N 1
ATOM 907 C CA . PRO A 1 115 ? 9.234 22.438 15.703 1 96.94 115 PRO A CA 1
ATOM 908 C C . PRO A 1 115 ? 7.859 21.828 15.961 1 96.94 115 PRO A C 1
ATOM 910 O O . PRO A 1 115 ? 7.277 22.047 17.031 1 96.94 115 PRO A O 1
ATOM 913 N N . ALA A 1 116 ? 7.273 21.156 14.961 1 96.75 116 ALA A N 1
ATOM 914 C CA . ALA A 1 116 ? 5.973 20.516 15.125 1 96.75 116 ALA A CA 1
ATOM 915 C C . ALA A 1 116 ? 5.906 19.219 14.328 1 96.75 116 ALA A C 1
ATOM 917 O O . ALA A 1 116 ? 6.379 19.141 13.195 1 96.75 116 ALA A O 1
ATOM 918 N N . ASP A 1 117 ? 5.426 18.172 14.953 1 96.12 117 ASP A N 1
ATOM 919 C CA . ASP A 1 117 ? 5.211 16.922 14.227 1 96.12 117 ASP A CA 1
ATOM 920 C C . ASP A 1 117 ? 3.939 16.984 13.383 1 96.12 117 ASP A C 1
ATOM 922 O O . ASP A 1 117 ? 3.121 17.891 13.555 1 96.12 117 ASP A O 1
ATOM 926 N N . MET A 1 118 ? 3.746 16.047 12.531 1 95.25 118 MET A N 1
ATOM 927 C CA . MET A 1 118 ? 2.674 16.094 11.539 1 95.25 118 MET A CA 1
ATOM 928 C C . MET A 1 118 ? 1.307 16.047 12.211 1 95.25 118 MET A C 1
ATOM 930 O O . MET A 1 118 ? 0.367 16.703 11.773 1 95.25 118 MET A O 1
ATOM 934 N N . ARG A 1 119 ? 1.148 15.242 13.219 1 92.62 119 ARG A N 1
ATOM 935 C CA . ARG A 1 119 ? -0.119 15.125 13.938 1 92.62 119 ARG A CA 1
ATOM 936 C C . ARG A 1 119 ? -0.535 16.469 14.531 1 92.62 119 ARG A C 1
ATOM 938 O O . ARG A 1 119 ? -1.69 16.875 14.406 1 92.62 119 ARG A O 1
ATOM 945 N N . SER A 1 120 ? 0.422 17.141 15.18 1 94.12 120 SER A N 1
ATOM 946 C CA . SER A 1 120 ? 0.154 18.453 15.773 1 94.12 120 SER A CA 1
ATOM 947 C C . SER A 1 120 ? -0.153 19.5 14.711 1 94.12 120 SER A C 1
ATOM 949 O O . SER A 1 120 ? -1.037 20.328 14.898 1 94.12 120 SER A O 1
ATOM 951 N N . LEU A 1 121 ? 0.579 19.469 13.609 1 95.06 121 LEU A N 1
ATOM 952 C CA . LEU A 1 121 ? 0.353 20.422 12.523 1 95.06 121 LEU A CA 1
ATOM 953 C C . LEU A 1 121 ? -1.096 20.359 12.055 1 95.06 121 LEU A C 1
ATOM 955 O O . LEU A 1 121 ? -1.736 21.406 11.883 1 95.06 121 LEU A O 1
ATOM 959 N N . TRP A 1 122 ? -1.604 19.172 11.945 1 93.69 122 TRP A N 1
ATOM 960 C CA . TRP A 1 122 ? -2.959 18.953 11.453 1 93.69 122 TRP A CA 1
ATOM 961 C C . TRP A 1 122 ? -3.986 19.188 12.555 1 93.69 122 TRP A C 1
ATOM 963 O O . TRP A 1 122 ? -4.934 19.953 12.375 1 93.69 122 TRP A O 1
ATOM 973 N N . ARG A 1 123 ? -3.818 18.594 13.672 1 90.5 123 ARG A N 1
ATOM 974 C CA . ARG A 1 123 ? -4.789 18.641 14.758 1 90.5 123 ARG A CA 1
ATOM 975 C C . ARG A 1 123 ? -4.996 20.062 15.258 1 90.5 123 ARG A C 1
ATOM 977 O O . ARG A 1 123 ? -6.121 20.453 15.562 1 90.5 123 ARG A O 1
ATOM 984 N N . ASP A 1 124 ? -3.891 20.797 15.359 1 92.06 124 ASP A N 1
ATOM 985 C CA . ASP A 1 124 ? -3.953 22.141 15.906 1 92.06 124 ASP A CA 1
ATOM 986 C C . ASP A 1 124 ? -4.156 23.188 14.805 1 92.06 124 ASP A C 1
ATOM 988 O O . ASP A 1 124 ? -4.117 24.391 15.055 1 92.06 124 ASP A O 1
ATOM 992 N N . LEU A 1 125 ? -4.367 22.703 13.562 1 92.31 125 LEU A N 1
ATOM 993 C CA . LEU A 1 125 ? -4.637 23.531 12.398 1 92.31 125 LEU A CA 1
ATOM 994 C C . LEU A 1 125 ? -3.525 24.547 12.188 1 92.31 125 LEU A C 1
ATOM 996 O O . LEU A 1 125 ? -3.795 25.719 11.875 1 92.31 125 LEU A O 1
ATOM 1000 N N . LEU A 1 126 ? -2.324 24.094 12.453 1 92.19 126 LEU A N 1
ATOM 1001 C CA . LEU A 1 126 ? -1.178 24.953 12.219 1 92.19 126 LEU A CA 1
ATOM 1002 C C . LEU A 1 126 ? -0.902 25.109 10.727 1 92.19 126 LEU A C 1
ATOM 1004 O O . LEU A 1 126 ? -0.365 26.125 10.281 1 92.19 126 LEU A O 1
ATOM 1008 N N . LEU A 1 127 ? -1.104 24.062 9.953 1 93.81 127 LEU A N 1
ATOM 1009 C CA . LEU A 1 127 ? -1.041 24.047 8.492 1 93.81 127 LEU A CA 1
ATOM 1010 C C . LEU A 1 127 ? -2.287 23.391 7.902 1 93.81 127 LEU A C 1
ATOM 1012 O O . LEU A 1 127 ? -2.895 22.531 8.531 1 93.81 127 LEU A O 1
ATOM 1016 N N . GLU A 1 128 ? -2.625 23.828 6.738 1 92.38 128 GLU A N 1
ATOM 1017 C CA . GLU A 1 128 ? -3.764 23.266 6.02 1 92.38 128 GLU A CA 1
ATOM 1018 C C . GLU A 1 128 ? -3.502 23.203 4.52 1 92.38 128 GLU A C 1
ATOM 1020 O O . GLU A 1 128 ? -2.537 23.797 4.031 1 92.38 128 GLU A O 1
ATOM 1025 N N . GLY A 1 129 ? -4.285 22.422 3.881 1 94 129 GLY A N 1
ATOM 1026 C CA . GLY A 1 129 ? -4.312 22.438 2.426 1 94 129 GLY A CA 1
ATOM 1027 C C . GLY A 1 129 ? -3.057 21.875 1.799 1 94 129 GLY A C 1
ATOM 1028 O O . GLY A 1 129 ? -2.551 20.828 2.238 1 94 129 GLY A O 1
ATOM 1029 N N . GLU A 1 130 ? -2.555 22.516 0.808 1 95.5 130 GLU A N 1
ATOM 1030 C CA . GLU A 1 130 ? -1.477 22 -0.037 1 95.5 130 GLU A CA 1
ATOM 1031 C C . GLU A 1 130 ? -0.166 21.906 0.74 1 95.5 130 GLU A C 1
ATOM 1033 O O . GLU A 1 130 ? 0.57 20.922 0.606 1 95.5 130 GLU A O 1
ATOM 1038 N N . ILE A 1 131 ? 0.066 22.922 1.558 1 96.88 131 ILE A N 1
ATOM 1039 C CA . ILE A 1 131 ? 1.341 22.953 2.266 1 96.88 131 ILE A CA 1
ATOM 1040 C C . ILE A 1 131 ? 1.413 21.797 3.256 1 96.88 131 ILE A C 1
ATOM 1042 O O . ILE A 1 131 ? 2.482 21.219 3.475 1 96.88 131 ILE A O 1
ATOM 1046 N N . LEU A 1 132 ? 0.291 21.422 3.838 1 97.31 132 LEU A N 1
ATOM 1047 C CA . LEU A 1 132 ? 0.247 20.266 4.719 1 97.31 132 LEU A CA 1
ATOM 1048 C C . LEU A 1 132 ? 0.56 18.984 3.949 1 97.31 132 LEU A C 1
ATOM 1050 O O . LEU A 1 132 ? 1.283 18.125 4.445 1 97.31 132 LEU A O 1
ATOM 1054 N N . GLY A 1 133 ? 0.023 18.875 2.754 1 97.5 133 GLY A N 1
ATOM 1055 C CA . GLY A 1 133 ? 0.318 17.734 1.893 1 97.5 133 GLY A CA 1
ATOM 1056 C C . GLY A 1 133 ? 1.775 17.672 1.476 1 97.5 133 GLY A C 1
ATOM 1057 O O . GLY A 1 133 ? 2.363 16.594 1.431 1 97.5 133 GLY A O 1
ATOM 1058 N N . GLU A 1 134 ? 2.375 18.797 1.191 1 98 134 GLU A N 1
ATOM 1059 C CA . GLU A 1 134 ? 3.793 18.859 0.851 1 98 134 GLU A CA 1
ATOM 1060 C C . GLU A 1 134 ? 4.66 18.422 2.027 1 98 134 GLU A C 1
ATOM 1062 O O . GLU A 1 134 ? 5.625 17.672 1.848 1 98 134 GLU A O 1
ATOM 1067 N N . ALA A 1 135 ? 4.285 18.922 3.191 1 97.94 135 ALA A N 1
ATOM 1068 C CA . ALA A 1 135 ? 5.016 18.547 4.398 1 97.94 135 ALA A CA 1
ATOM 1069 C C . ALA A 1 135 ? 4.934 17.047 4.641 1 97.94 135 ALA A C 1
ATOM 1071 O O . ALA A 1 135 ? 5.91 16.422 5.059 1 97.94 135 ALA A O 1
ATOM 1072 N N . ALA A 1 136 ? 3.76 16.484 4.363 1 97.5 136 ALA A N 1
ATOM 1073 C CA . ALA A 1 136 ? 3.578 15.047 4.516 1 97.5 136 ALA A CA 1
ATOM 1074 C C . ALA A 1 136 ? 4.504 14.273 3.578 1 97.5 136 ALA A C 1
ATOM 1076 O O . ALA A 1 136 ? 5.141 13.305 3.986 1 97.5 136 ALA A O 1
ATOM 1077 N N . GLN A 1 137 ? 4.562 14.672 2.344 1 97.62 137 GLN A N 1
ATOM 1078 C CA . GLN A 1 137 ? 5.5 14.086 1.393 1 97.62 137 GLN A CA 1
ATOM 1079 C C . GLN A 1 137 ? 6.938 14.195 1.895 1 97.62 137 GLN A C 1
ATOM 1081 O O . GLN A 1 137 ? 7.68 13.211 1.888 1 97.62 137 GLN A O 1
ATOM 1086 N N . GLY A 1 138 ? 7.293 15.352 2.361 1 97.88 138 GLY A N 1
ATOM 1087 C CA . GLY A 1 138 ? 8.648 15.641 2.803 1 97.88 138 GLY A CA 1
ATOM 1088 C C . GLY A 1 138 ? 9.094 14.781 3.975 1 97.88 138 GLY A C 1
ATOM 1089 O O . GLY A 1 138 ? 10.148 14.148 3.926 1 97.88 138 GLY A O 1
ATOM 1090 N N . VAL A 1 139 ? 8.281 14.773 5.02 1 97.62 139 VAL A N 1
ATOM 1091 C CA . VAL A 1 139 ? 8.688 14.07 6.234 1 97.62 139 VAL A CA 1
ATOM 1092 C C . VAL A 1 139 ? 8.812 12.578 5.945 1 97.62 139 VAL A C 1
ATOM 1094 O O . VAL A 1 139 ? 9.688 11.906 6.496 1 97.62 139 VAL A O 1
ATOM 1097 N N . SER A 1 140 ? 7.926 12.062 5.09 1 97.38 140 SER A N 1
ATOM 1098 C CA . SER A 1 140 ? 8 10.656 4.715 1 97.38 140 SER A CA 1
ATOM 1099 C C . SER A 1 140 ? 9.32 10.328 4.027 1 97.38 140 SER A C 1
ATOM 1101 O O . SER A 1 140 ? 9.969 9.336 4.352 1 97.38 140 SER A O 1
ATOM 1103 N N . LEU A 1 141 ? 9.711 11.172 3.098 1 97.19 141 LEU A N 1
ATOM 1104 C CA . LEU A 1 141 ? 10.93 10.945 2.328 1 97.19 141 LEU A CA 1
ATOM 1105 C C . LEU A 1 141 ? 12.172 11.133 3.199 1 97.19 141 LEU A C 1
ATOM 1107 O O . LEU A 1 141 ? 13.141 10.383 3.078 1 97.19 141 LEU A O 1
ATOM 1111 N N . ILE A 1 142 ? 12.125 12.133 4.078 1 97 142 ILE A N 1
ATOM 1112 C CA . ILE A 1 142 ? 13.242 12.375 4.988 1 97 142 ILE A CA 1
ATOM 1113 C C . ILE A 1 142 ? 13.422 11.18 5.914 1 97 142 ILE A C 1
ATOM 1115 O O . ILE A 1 142 ? 14.547 10.711 6.121 1 97 142 ILE A O 1
ATOM 1119 N N . ARG A 1 143 ? 12.336 10.719 6.418 1 95.75 143 ARG A N 1
ATOM 1120 C CA . ARG A 1 143 ? 12.383 9.562 7.305 1 95.75 143 ARG A CA 1
ATOM 1121 C C . ARG A 1 143 ? 12.898 8.336 6.57 1 95.75 143 ARG A C 1
ATOM 1123 O O . ARG A 1 143 ? 13.75 7.605 7.086 1 95.75 143 ARG A O 1
ATOM 1130 N N . TRP A 1 144 ? 12.383 8.055 5.406 1 96.56 144 TRP A N 1
ATOM 1131 C CA . TRP A 1 144 ? 12.828 6.914 4.617 1 96.56 144 TRP A CA 1
ATOM 1132 C C . TRP A 1 144 ? 14.336 6.969 4.387 1 96.56 144 TRP A C 1
ATOM 1134 O O . TRP A 1 144 ? 15.031 5.969 4.559 1 96.56 144 TRP A O 1
ATOM 1144 N N . ASN A 1 145 ? 14.805 8.117 3.963 1 96.81 145 ASN A N 1
ATOM 1145 C CA . ASN A 1 145 ? 16.234 8.266 3.717 1 96.81 145 ASN A CA 1
ATOM 1146 C C . ASN A 1 145 ? 17.047 8.039 4.988 1 96.81 145 ASN A C 1
ATOM 1148 O O . ASN A 1 145 ? 18.078 7.367 4.953 1 96.81 145 ASN A O 1
ATOM 1152 N N . GLY A 1 146 ? 16.562 8.531 6.09 1 95.62 146 GLY A N 1
ATOM 1153 C CA . GLY A 1 146 ? 17.25 8.344 7.359 1 95.62 146 GLY A CA 1
ATOM 1154 C C . GLY A 1 146 ? 17.281 6.898 7.816 1 95.62 146 GLY A C 1
ATOM 1155 O O . GLY A 1 146 ? 18.234 6.469 8.469 1 95.62 146 GLY A O 1
ATOM 1156 N N . ASP A 1 147 ? 16.281 6.16 7.426 1 96.12 147 ASP A N 1
ATOM 1157 C CA . ASP A 1 147 ? 16.156 4.773 7.863 1 96.12 147 ASP A CA 1
ATOM 1158 C C . ASP A 1 147 ? 16.875 3.826 6.91 1 96.12 147 ASP A C 1
ATOM 1160 O O . ASP A 1 147 ? 16.875 2.611 7.117 1 96.12 147 ASP A O 1
ATOM 1164 N N . ASN A 1 148 ? 17.5 4.332 5.859 1 97.25 148 ASN A N 1
ATOM 1165 C CA . ASN A 1 148 ? 18.125 3.492 4.844 1 97.25 148 ASN A CA 1
ATOM 1166 C C . ASN A 1 148 ? 19.5 4.02 4.449 1 97.25 148 ASN A C 1
ATOM 1168 O O . ASN A 1 148 ? 19.859 4.02 3.27 1 97.25 148 ASN A O 1
ATOM 1172 N N . ARG A 1 149 ? 20.188 4.469 5.402 1 97.62 149 ARG A N 1
ATOM 1173 C CA . ARG A 1 149 ? 21.547 4.957 5.191 1 97.62 149 ARG A CA 1
ATOM 1174 C C . ARG A 1 149 ? 22.484 3.814 4.852 1 97.62 149 ARG A C 1
ATOM 1176 O O . ARG A 1 149 ? 23.516 4.023 4.207 1 97.62 149 ARG A O 1
ATOM 1183 N N . PHE A 1 150 ? 22.125 2.654 5.316 1 98.69 150 PHE A N 1
ATOM 1184 C CA . PHE A 1 150 ? 22.922 1.461 5.066 1 98.69 150 PHE A CA 1
ATOM 1185 C C . PHE A 1 150 ? 22.109 0.4 4.344 1 98.69 150 PHE A C 1
ATOM 1187 O O . PHE A 1 150 ? 20.891 0.343 4.488 1 98.69 150 PHE A O 1
ATOM 1194 N N . CYS A 1 151 ? 22.859 -0.455 3.592 1 98.69 151 CYS A N 1
ATOM 1195 C CA . CYS A 1 151 ? 22.234 -1.479 2.756 1 98.69 151 CYS A CA 1
ATOM 1196 C C . CYS A 1 151 ? 21.719 -2.633 3.602 1 98.69 151 CYS A C 1
ATOM 1198 O O . CYS A 1 151 ? 22.469 -3.23 4.375 1 98.69 151 CYS A O 1
ATOM 1200 N N . GLY A 1 152 ? 20.516 -2.971 3.434 1 98.38 152 GLY A N 1
ATOM 1201 C CA . GLY A 1 152 ? 19.922 -4.074 4.176 1 98.38 152 GLY A CA 1
ATOM 1202 C C . GLY A 1 152 ? 20.516 -5.422 3.812 1 98.38 152 GLY A C 1
ATOM 1203 O O . GLY A 1 152 ? 20.422 -6.375 4.59 1 98.38 152 GLY A O 1
ATOM 1204 N N . ARG A 1 153 ? 21.141 -5.527 2.703 1 97.75 153 ARG A N 1
ATOM 1205 C CA . ARG A 1 153 ? 21.656 -6.805 2.219 1 97.75 153 ARG A CA 1
ATOM 1206 C C . ARG A 1 153 ? 23.078 -7.031 2.697 1 97.75 153 ARG A C 1
ATOM 1208 O O . ARG A 1 153 ? 23.453 -8.141 3.088 1 97.75 153 ARG A O 1
ATOM 1215 N N . CYS A 1 154 ? 23.891 -5.957 2.744 1 98.31 154 CYS A N 1
ATOM 1216 C CA . CYS A 1 154 ? 25.312 -6.219 3.004 1 98.31 154 CYS A CA 1
ATOM 1217 C C . CYS A 1 154 ? 25.844 -5.297 4.094 1 98.31 154 CYS A C 1
ATOM 1219 O O . CYS A 1 154 ? 27 -5.402 4.484 1 98.31 154 CYS A O 1
ATOM 1221 N N . GLY A 1 155 ? 25.078 -4.305 4.484 1 98.31 155 GLY A N 1
ATOM 1222 C CA . GLY A 1 155 ? 25.438 -3.471 5.617 1 98.31 155 GLY A CA 1
ATOM 1223 C C . GLY A 1 155 ? 26.281 -2.268 5.223 1 98.31 155 GLY A C 1
ATOM 1224 O O . GLY A 1 155 ? 26.641 -1.445 6.07 1 98.31 155 GLY A O 1
ATOM 1225 N N . SER A 1 156 ? 26.578 -2.123 3.947 1 98.56 156 SER A N 1
ATOM 1226 C CA . SER A 1 156 ? 27.406 -1.018 3.494 1 98.56 156 SER A CA 1
ATOM 1227 C C . SER A 1 156 ? 26.594 0.257 3.314 1 98.56 156 SER A C 1
ATOM 1229 O O . SER A 1 156 ? 25.359 0.218 3.33 1 98.56 156 SER A O 1
ATOM 1231 N N . VAL A 1 157 ? 27.297 1.35 3.115 1 98.12 157 VAL A N 1
ATOM 1232 C CA . VAL A 1 157 ? 26.688 2.67 2.992 1 98.12 157 VAL A CA 1
ATOM 1233 C C . VAL A 1 157 ? 25.922 2.762 1.678 1 98.12 157 VAL A C 1
ATOM 1235 O O . VAL A 1 157 ? 26.359 2.24 0.652 1 98.12 157 VAL A O 1
ATOM 1238 N N . MET A 1 158 ? 24.797 3.443 1.759 1 98.12 158 MET A N 1
ATOM 1239 C CA . MET A 1 158 ? 24 3.711 0.558 1 98.12 158 MET A CA 1
ATOM 1240 C C . MET A 1 158 ? 24.078 5.188 0.18 1 98.12 158 MET A C 1
ATOM 1242 O O . MET A 1 158 ? 24.109 6.055 1.054 1 98.12 158 MET A O 1
ATOM 1246 N N . GLU A 1 159 ? 24.031 5.438 -1.07 1 97.31 159 GLU A N 1
ATOM 1247 C CA . GLU A 1 159 ? 24.062 6.809 -1.567 1 97.31 159 GLU A CA 1
ATOM 1248 C C . GLU A 1 159 ? 22.688 7.242 -2.084 1 97.31 159 GLU A C 1
ATOM 1250 O O . GLU A 1 159 ? 21.984 6.457 -2.717 1 97.31 159 GLU A O 1
ATOM 1255 N N . SER A 1 160 ? 22.375 8.492 -1.751 1 96.5 160 SER A N 1
ATOM 1256 C CA . SER A 1 160 ? 21.141 9.078 -2.264 1 96.5 160 SER A CA 1
ATOM 1257 C C . SER A 1 160 ? 21.281 9.445 -3.738 1 96.5 160 SER A C 1
ATOM 1259 O O . SER A 1 160 ? 22.297 9.992 -4.16 1 96.5 160 SER A O 1
ATOM 1261 N N . ARG A 1 161 ? 20.25 9.07 -4.531 1 96.19 161 ARG A N 1
ATOM 1262 C CA . ARG A 1 161 ? 20.266 9.344 -5.965 1 96.19 161 ARG A CA 1
ATOM 1263 C C . ARG A 1 161 ? 18.922 9.906 -6.422 1 96.19 161 ARG A C 1
ATOM 1265 O O . ARG A 1 161 ? 17.938 9.867 -5.68 1 96.19 161 ARG A O 1
ATOM 1272 N N . ILE A 1 162 ? 18.891 10.539 -7.551 1 95.88 162 ILE A N 1
ATOM 1273 C CA . ILE A 1 162 ? 17.766 11.039 -8.344 1 95.88 162 ILE A CA 1
ATOM 1274 C C . ILE A 1 162 ? 16.875 11.922 -7.48 1 95.88 162 ILE A C 1
ATOM 1276 O O . ILE A 1 162 ? 15.664 11.727 -7.426 1 95.88 162 ILE A O 1
ATOM 1280 N N . GLY A 1 163 ? 17.422 12.812 -6.805 1 96.12 163 GLY A N 1
ATOM 1281 C CA . GLY A 1 163 ? 16.688 13.805 -6.047 1 96.12 163 GLY A CA 1
ATOM 1282 C C . GLY A 1 163 ? 16.203 13.297 -4.703 1 96.12 163 GLY A C 1
ATOM 1283 O O . GLY A 1 163 ? 15.219 13.797 -4.164 1 96.12 163 GLY A O 1
ATOM 1284 N N . GLY A 1 164 ? 16.781 12.227 -4.211 1 96.56 164 GLY A N 1
ATOM 1285 C CA . GLY A 1 164 ? 16.422 11.703 -2.902 1 96.56 164 GLY A CA 1
ATOM 1286 C C . GLY A 1 164 ? 15.398 10.594 -2.965 1 96.56 164 GLY A C 1
ATOM 1287 O O . GLY A 1 164 ? 14.914 10.133 -1.931 1 96.56 164 GLY A O 1
ATOM 1288 N N . TYR A 1 165 ? 15.078 10.102 -4.195 1 97 165 TYR A N 1
ATOM 1289 C CA . TYR A 1 165 ? 14.031 9.102 -4.355 1 97 165 TYR A CA 1
ATOM 1290 C C . TYR A 1 165 ? 14.625 7.73 -4.656 1 97 165 TYR A C 1
ATOM 1292 O O . TYR A 1 165 ? 13.914 6.805 -5.051 1 97 165 TYR A O 1
ATOM 1300 N N . LYS A 1 166 ? 15.875 7.598 -4.559 1 97 166 LYS A N 1
ATOM 1301 C CA . LYS A 1 166 ? 16.594 6.344 -4.77 1 97 166 LYS A CA 1
ATOM 1302 C C . LYS A 1 166 ? 17.844 6.273 -3.9 1 97 166 LYS A C 1
ATOM 1304 O O . LYS A 1 166 ? 18.516 7.285 -3.684 1 97 166 LYS A O 1
ATOM 1309 N N . ARG A 1 167 ? 18.078 5.129 -3.344 1 97.94 167 ARG A N 1
ATOM 1310 C CA . ARG A 1 167 ? 19.359 4.887 -2.703 1 97.94 167 ARG A CA 1
ATOM 1311 C C . ARG A 1 167 ? 20.031 3.648 -3.281 1 97.94 167 ARG A C 1
ATOM 1313 O O . ARG A 1 167 ? 19.375 2.656 -3.588 1 97.94 167 ARG A O 1
ATOM 1320 N N . VAL A 1 168 ? 21.297 3.748 -3.455 1 98.06 168 VAL A N 1
ATOM 1321 C CA . VAL A 1 168 ? 22.078 2.684 -4.074 1 98.06 168 VAL A CA 1
ATOM 1322 C C . VAL A 1 168 ? 23.25 2.316 -3.17 1 98.06 168 VAL A C 1
ATOM 1324 O O . VAL A 1 168 ? 23.969 3.197 -2.676 1 98.06 168 VAL A O 1
ATOM 1327 N N . CYS A 1 169 ? 23.375 1.033 -2.957 1 98.56 169 CYS A N 1
ATOM 1328 C CA . CYS A 1 169 ? 24.516 0.557 -2.174 1 98.56 169 CYS A CA 1
ATOM 1329 C C . CYS A 1 169 ? 25.812 0.675 -2.965 1 98.56 169 CYS A C 1
ATOM 1331 O O . CYS A 1 169 ? 25.891 0.205 -4.102 1 98.56 169 CYS A O 1
ATOM 1333 N N . VAL A 1 170 ? 26.797 1.158 -2.4 1 97 170 VAL A N 1
ATOM 1334 C CA . VAL A 1 170 ? 28.078 1.396 -3.076 1 97 170 VAL A CA 1
ATOM 1335 C C . VAL A 1 170 ? 28.828 0.078 -3.244 1 97 170 VAL A C 1
ATOM 1337 O O . VAL A 1 170 ? 29.688 -0.049 -4.125 1 97 170 VAL A O 1
ATOM 1340 N N . ALA A 1 171 ? 28.5 -0.844 -2.416 1 98.19 171 ALA A N 1
ATOM 1341 C CA . ALA A 1 171 ? 29.266 -2.092 -2.379 1 98.19 171 ALA A CA 1
ATOM 1342 C C . ALA A 1 171 ? 28.609 -3.152 -3.268 1 98.19 171 ALA A C 1
ATOM 1344 O O . ALA A 1 171 ? 29.297 -3.797 -4.07 1 98.19 171 ALA A O 1
ATOM 1345 N N . CYS A 1 172 ? 27.344 -3.375 -3.193 1 98.06 172 CYS A N 1
ATOM 1346 C CA . CYS A 1 172 ? 26.719 -4.5 -3.889 1 98.06 172 CYS A CA 1
ATOM 1347 C C . CYS A 1 172 ? 25.766 -4.016 -4.977 1 98.06 172 CYS A C 1
ATOM 1349 O O . CYS A 1 172 ? 25.109 -4.82 -5.625 1 98.06 172 CYS A O 1
ATOM 1351 N N . GLU A 1 173 ? 25.484 -2.727 -5.082 1 97.69 173 GLU A N 1
ATOM 1352 C CA . GLU A 1 173 ? 24.703 -2.068 -6.133 1 97.69 173 GLU A CA 1
ATOM 1353 C C . GLU A 1 173 ? 23.203 -2.283 -5.938 1 97.69 173 GLU A C 1
ATOM 1355 O O . GLU A 1 173 ? 22.406 -1.967 -6.82 1 97.69 173 GLU A O 1
ATOM 1360 N N . HIS A 1 174 ? 22.906 -2.875 -4.789 1 97.19 174 HIS A N 1
ATOM 1361 C CA . HIS A 1 174 ? 21.5 -2.973 -4.445 1 97.19 174 HIS A CA 1
ATOM 1362 C C . HIS A 1 174 ? 20.844 -1.598 -4.434 1 97.19 174 HIS A C 1
ATOM 1364 O O . HIS A 1 174 ? 21.422 -0.629 -3.939 1 97.19 174 HIS A O 1
ATOM 1370 N N . MET A 1 175 ? 19.656 -1.49 -5.047 1 97.69 175 MET A N 1
ATOM 1371 C CA . MET A 1 175 ? 18.938 -0.223 -5.105 1 97.69 175 MET A CA 1
ATOM 1372 C C . MET A 1 175 ? 17.578 -0.343 -4.441 1 97.69 175 MET A C 1
ATOM 1374 O O . MET A 1 175 ? 16.906 -1.371 -4.57 1 97.69 175 MET A O 1
ATOM 1378 N N . ILE A 1 176 ? 17.203 0.697 -3.734 1 97.12 176 ILE A N 1
ATOM 1379 C CA . ILE A 1 176 ? 15.883 0.736 -3.127 1 97.12 176 ILE A CA 1
ATOM 1380 C C . ILE A 1 176 ? 15.227 2.09 -3.396 1 97.12 176 ILE A C 1
ATOM 1382 O O . ILE A 1 176 ? 15.922 3.068 -3.697 1 97.12 176 ILE A O 1
ATOM 1386 N N . PHE A 1 177 ? 13.906 2.162 -3.352 1 96.56 177 PHE A N 1
ATOM 1387 C CA . PHE A 1 177 ? 13.078 3.34 -3.576 1 96.56 177 PHE A CA 1
ATOM 1388 C C . PHE A 1 177 ? 12.109 3.553 -2.414 1 96.56 177 PHE A C 1
ATOM 1390 O O . PHE A 1 177 ? 11.758 2.604 -1.714 1 96.56 177 PHE A O 1
ATOM 1397 N N . PRO A 1 178 ? 11.727 4.855 -2.162 1 95.38 178 PRO A N 1
ATOM 1398 C CA . PRO A 1 178 ? 10.742 5.086 -1.103 1 95.38 178 PRO A CA 1
ATOM 1399 C C . PRO A 1 178 ? 9.438 4.34 -1.341 1 95.38 178 PRO A C 1
ATOM 1401 O O . PRO A 1 178 ? 8.984 4.227 -2.482 1 95.38 178 PRO A O 1
ATOM 1404 N N . ARG A 1 179 ? 8.938 3.818 -0.264 1 90.75 179 ARG A N 1
ATOM 1405 C CA . ARG A 1 179 ? 7.664 3.105 -0.354 1 90.75 179 ARG A CA 1
ATOM 1406 C C . ARG A 1 179 ? 6.727 3.518 0.775 1 90.75 179 ARG A C 1
ATOM 1408 O O . ARG A 1 179 ? 7.148 4.156 1.741 1 90.75 179 ARG A O 1
ATOM 1415 N N . THR A 1 180 ? 5.465 3.322 0.586 1 95.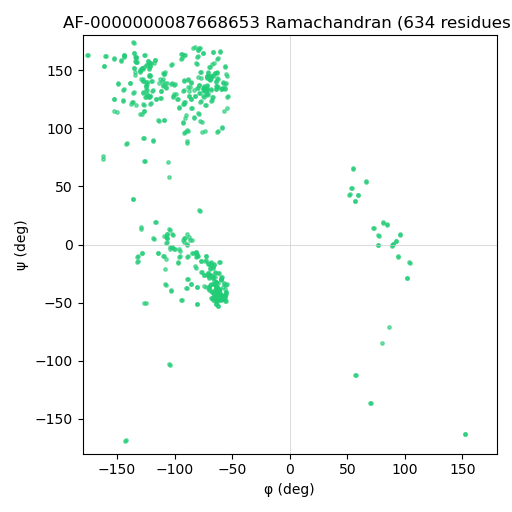06 180 THR A N 1
ATOM 1416 C CA . THR A 1 180 ? 4.406 3.553 1.561 1 95.06 180 THR A CA 1
ATOM 1417 C C . THR A 1 180 ? 3.764 2.234 1.984 1 95.06 180 THR A C 1
ATOM 1419 O O . THR A 1 180 ? 3.598 1.327 1.166 1 95.06 180 THR A O 1
ATOM 1422 N N . ASP A 1 181 ? 3.424 2.148 3.232 1 96.5 181 ASP A N 1
ATOM 1423 C CA . ASP A 1 181 ? 2.861 0.912 3.77 1 96.5 181 ASP A CA 1
ATOM 1424 C C . ASP A 1 181 ? 1.336 0.968 3.795 1 96.5 181 ASP A C 1
ATOM 1426 O O . ASP A 1 181 ? 0.751 1.801 4.492 1 96.5 181 ASP A O 1
ATOM 1430 N N . PRO A 1 182 ? 0.697 0.064 3.068 1 98 182 PRO A N 1
ATOM 1431 C CA . PRO A 1 182 ? -0.768 0.078 3.088 1 98 182 PRO A CA 1
ATOM 1432 C C . PRO A 1 182 ? -1.347 -0.416 4.41 1 98 182 PRO A C 1
ATOM 1434 O O . PRO A 1 182 ? -0.879 -1.419 4.957 1 98 182 PRO A O 1
ATOM 1437 N N . VAL A 1 183 ? -2.285 0.274 4.926 1 98.19 183 VAL A N 1
ATOM 1438 C CA . VAL A 1 183 ? -3.055 -0.031 6.129 1 98.19 183 VAL A CA 1
ATOM 1439 C C . VAL A 1 183 ? -4.547 -0.019 5.805 1 98.19 183 VAL A C 1
ATOM 1441 O O . VAL A 1 183 ? -5.055 0.941 5.219 1 98.19 183 VAL A O 1
ATOM 1444 N N . VAL A 1 184 ? -5.199 -1.078 6.152 1 98.69 184 VAL A N 1
ATOM 1445 C CA . VAL A 1 184 ? -6.652 -1.042 6.008 1 98.69 184 VAL A CA 1
ATOM 1446 C C . VAL A 1 184 ? -7.285 -0.485 7.281 1 98.69 184 VAL A C 1
ATOM 1448 O O . VAL A 1 184 ? -6.805 -0.749 8.383 1 98.69 184 VAL A O 1
ATOM 1451 N N . ILE A 1 185 ? -8.242 0.249 7.133 1 98.88 185 ILE A N 1
ATOM 1452 C CA . ILE A 1 185 ? -9.078 0.774 8.211 1 98.88 185 ILE A CA 1
ATOM 1453 C C . ILE A 1 185 ? -10.547 0.647 7.824 1 98.88 185 ILE A C 1
ATOM 1455 O O . ILE A 1 185 ? -10.945 1.006 6.711 1 98.88 185 ILE A O 1
ATOM 1459 N N . MET A 1 186 ? -11.391 0.083 8.75 1 98.88 186 MET A N 1
ATOM 1460 C CA . MET A 1 186 ? -12.711 -0.271 8.258 1 98.88 186 MET A CA 1
ATOM 1461 C C . MET A 1 186 ? -13.789 0.089 9.273 1 98.88 186 MET A C 1
ATOM 1463 O O . MET A 1 186 ? -13.562 -0.009 10.484 1 98.88 186 MET A O 1
ATOM 1467 N N . LEU A 1 187 ? -14.836 0.591 8.805 1 98.88 187 LEU A N 1
ATOM 1468 C CA . LEU A 1 187 ? -16.078 0.661 9.547 1 98.88 187 LEU A CA 1
ATOM 1469 C C . LEU A 1 187 ? -16.953 -0.553 9.258 1 98.88 187 LEU A C 1
ATOM 1471 O O . LEU A 1 187 ? -17.5 -0.683 8.156 1 98.88 187 LEU A O 1
ATOM 1475 N N . THR A 1 188 ? -17.031 -1.472 10.203 1 98.81 188 THR A N 1
ATOM 1476 C CA . THR A 1 188 ? -17.875 -2.65 10.062 1 98.81 188 THR A CA 1
ATOM 1477 C C . THR A 1 188 ? -19.344 -2.307 10.359 1 98.81 188 THR A C 1
ATOM 1479 O O . THR A 1 188 ? -19.641 -1.702 11.391 1 98.81 188 THR A O 1
ATOM 1482 N N . VAL A 1 189 ? -20.203 -2.707 9.461 1 98.44 189 VAL A N 1
ATOM 1483 C CA . VAL A 1 189 ? -21.594 -2.283 9.531 1 98.44 189 VAL A CA 1
ATOM 1484 C C . VAL A 1 189 ? -22.5 -3.508 9.625 1 98.44 189 VAL A C 1
ATOM 1486 O O . VAL A 1 189 ? -22.375 -4.441 8.836 1 98.44 189 VAL A O 1
ATOM 1489 N N . ASP A 1 190 ? -23.359 -3.521 10.594 1 97.88 190 ASP A N 1
ATOM 1490 C CA . ASP A 1 190 ? -24.5 -4.43 10.68 1 97.88 190 ASP A CA 1
ATOM 1491 C C . ASP A 1 190 ? -25.75 -3.814 10.031 1 97.88 190 ASP A C 1
ATOM 1493 O O . ASP A 1 190 ? -26.5 -3.09 10.688 1 97.88 190 ASP A O 1
ATOM 1497 N N . GLU A 1 191 ? -25.969 -4.164 8.828 1 94.62 191 GLU A N 1
ATOM 1498 C CA . GLU A 1 191 ? -27.062 -3.529 8.094 1 94.62 191 GLU A CA 1
ATOM 1499 C C . GLU A 1 191 ? -28.406 -3.959 8.648 1 94.62 191 GLU A C 1
ATOM 1501 O O . GLU A 1 191 ? -29.375 -3.188 8.617 1 94.62 191 GLU A O 1
ATOM 1506 N N . GLU A 1 192 ? -28.484 -5.121 9.062 1 94.19 192 GLU A N 1
ATOM 1507 C CA . GLU A 1 192 ? -29.75 -5.648 9.562 1 94.19 192 GLU A CA 1
ATOM 1508 C C . GLU A 1 192 ? -30.25 -4.848 10.766 1 94.19 192 GLU A C 1
ATOM 1510 O O . GLU A 1 192 ? -31.438 -4.535 10.867 1 94.19 192 GLU A O 1
ATOM 1515 N N . ARG A 1 193 ? -29.359 -4.496 11.672 1 95.62 193 ARG A N 1
ATOM 1516 C CA . ARG A 1 193 ? -29.75 -3.801 12.891 1 95.62 193 ARG A CA 1
ATOM 1517 C C . ARG A 1 193 ? -29.406 -2.316 12.812 1 95.62 193 ARG A C 1
ATOM 1519 O O . ARG A 1 193 ? -29.688 -1.558 13.742 1 95.62 193 ARG A O 1
ATOM 1526 N N . GLY A 1 194 ? -28.797 -1.945 11.781 1 94.62 194 GLY A N 1
ATOM 1527 C CA . GLY A 1 194 ? -28.484 -0.539 11.57 1 94.62 194 GLY A CA 1
ATOM 1528 C C . GLY A 1 194 ? -27.484 0.011 12.562 1 94.62 194 GLY A C 1
ATOM 1529 O O . GLY A 1 194 ? -27.734 1.034 13.203 1 94.62 194 GLY A O 1
ATOM 1530 N N . ARG A 1 195 ? -26.344 -0.631 12.664 1 97.88 195 ARG A N 1
ATOM 1531 C CA . ARG A 1 195 ? -25.312 -0.19 13.594 1 97.88 195 ARG A CA 1
ATOM 1532 C C . ARG A 1 195 ? -23.922 -0.399 13 1 97.88 195 ARG A C 1
ATOM 1534 O O . ARG A 1 195 ? -23.766 -1.133 12.023 1 97.88 195 ARG A O 1
ATOM 1541 N N . CYS A 1 196 ? -22.953 0.269 13.562 1 98.62 196 CYS A N 1
ATOM 1542 C CA . CYS A 1 196 ? -21.562 0.121 13.141 1 98.62 196 CYS A CA 1
ATOM 1543 C C . CYS A 1 196 ? -20.672 -0.256 14.32 1 98.62 196 CYS A C 1
ATOM 1545 O O . CYS A 1 196 ? -21.016 0.002 15.469 1 98.62 196 CYS A O 1
ATOM 1547 N N . LEU A 1 197 ? -19.578 -0.897 14.016 1 98.81 197 LEU A N 1
ATOM 1548 C CA . LEU A 1 197 ? -18.625 -1.364 15.016 1 98.81 197 LEU A CA 1
ATOM 1549 C C . LEU A 1 197 ? -17.453 -0.389 15.156 1 98.81 197 LEU A C 1
ATOM 1551 O O . LEU A 1 197 ? -16.844 0.004 14.164 1 98.81 197 LEU A O 1
ATOM 1555 N N . LEU A 1 198 ? -17.203 0.076 16.375 1 98.5 198 LEU A N 1
ATOM 1556 C CA . LEU A 1 198 ? -16.047 0.928 16.688 1 98.5 198 LEU A CA 1
ATOM 1557 C C . LEU A 1 198 ? -15.281 0.394 17.891 1 98.5 198 LEU A C 1
ATOM 1559 O O . LEU A 1 198 ? -15.844 -0.3 18.734 1 98.5 198 LEU A O 1
ATOM 1563 N N . GLY A 1 199 ? -14.039 0.662 17.828 1 97.19 199 GLY A N 1
ATOM 1564 C CA . GLY A 1 199 ? -13.18 0.249 18.922 1 97.19 199 GLY A CA 1
ATOM 1565 C C . GLY A 1 199 ? -12.352 1.386 19.484 1 97.19 199 GLY A C 1
ATOM 1566 O O . GLY A 1 199 ? -12.25 2.451 18.875 1 97.19 199 GLY A O 1
ATOM 1567 N N . ARG A 1 200 ? -11.836 1.103 20.719 1 94.69 200 ARG A N 1
ATOM 1568 C CA . ARG A 1 200 ? -10.953 2.031 21.422 1 94.69 200 ARG A CA 1
ATOM 1569 C C . ARG A 1 200 ? -9.617 1.372 21.75 1 94.69 200 ARG A C 1
ATOM 1571 O O . ARG A 1 200 ? -9.578 0.241 22.234 1 94.69 200 ARG A O 1
ATOM 1578 N N . SER A 1 201 ? -8.602 2.078 21.328 1 88.75 201 SER A N 1
ATOM 1579 C CA . SER A 1 201 ? -7.273 1.584 21.688 1 88.75 201 SER A CA 1
ATOM 1580 C C . SER A 1 201 ? -6.777 2.199 22.984 1 88.75 201 SER A C 1
ATOM 1582 O O . SER A 1 201 ? -7.262 3.254 23.406 1 88.75 201 SER A O 1
ATOM 1584 N N . HIS A 1 202 ? -5.762 1.559 23.562 1 84 202 HIS A N 1
ATOM 1585 C CA . HIS A 1 202 ? -5.176 2.025 24.812 1 84 202 HIS A CA 1
ATOM 1586 C C . HIS A 1 202 ? -4.496 3.379 24.641 1 84 202 HIS A C 1
ATOM 1588 O O . HIS A 1 202 ? -4.359 4.145 25.594 1 84 202 HIS A O 1
ATOM 1594 N N . HIS A 1 203 ? -4.215 3.764 23.391 1 82.75 203 HIS A N 1
ATOM 1595 C CA . HIS A 1 203 ? -3.406 4.953 23.141 1 82.75 203 HIS A CA 1
ATOM 1596 C C . HIS A 1 203 ? -4.281 6.137 22.734 1 82.75 203 HIS A C 1
ATOM 1598 O O . HIS A 1 203 ? -3.783 7.25 22.562 1 82.75 203 HIS A O 1
ATOM 1604 N N . PHE A 1 204 ? -5.566 5.855 22.641 1 84.56 204 PHE A N 1
ATOM 1605 C CA . PHE A 1 204 ? -6.465 6.934 22.25 1 84.56 204 PHE A CA 1
ATOM 1606 C C . PHE A 1 204 ? -6.793 7.828 23.438 1 84.56 204 PHE A C 1
ATOM 1608 O O . PHE A 1 204 ? -6.691 7.402 24.594 1 84.56 204 PHE A O 1
ATOM 1615 N N . ALA A 1 205 ? -7.156 9.086 23.109 1 83.94 205 ALA A N 1
ATOM 1616 C CA . ALA A 1 205 ? -7.73 9.953 24.125 1 83.94 205 ALA A CA 1
ATOM 1617 C C . ALA A 1 205 ? -8.938 9.297 24.797 1 83.94 205 ALA A C 1
ATOM 1619 O O . ALA A 1 205 ? -9.656 8.523 24.156 1 83.94 205 ALA A O 1
ATOM 1620 N N . PRO A 1 206 ? -9.07 9.586 26.078 1 86.88 206 PRO A N 1
ATOM 1621 C CA . PRO A 1 206 ? -10.211 8.984 26.766 1 86.88 206 PRO A CA 1
ATOM 1622 C C . PRO A 1 206 ? -11.539 9.266 26.062 1 86.88 206 PRO A C 1
ATOM 1624 O O . PRO A 1 206 ? -11.789 10.398 25.641 1 86.88 206 PRO A O 1
ATOM 1627 N N . GLY A 1 207 ? -12.266 8.156 25.812 1 90.94 207 GLY A N 1
ATOM 1628 C CA . GLY A 1 207 ? -13.609 8.289 25.281 1 90.94 207 GLY A CA 1
ATOM 1629 C C . GLY A 1 207 ? -13.656 8.211 23.766 1 90.94 207 GLY A C 1
ATOM 1630 O O . GLY A 1 207 ? -14.734 8.086 23.172 1 90.94 207 GLY A O 1
ATOM 1631 N N . MET A 1 208 ? -12.539 8.258 23.172 1 94.69 208 MET A N 1
ATOM 1632 C CA . MET A 1 208 ? -12.539 8.273 21.719 1 94.69 208 MET A CA 1
ATOM 1633 C C . MET A 1 208 ? -12.688 6.863 21.156 1 94.69 208 MET A C 1
ATOM 1635 O O . MET A 1 208 ? -12 5.938 21.609 1 94.69 208 MET A O 1
ATOM 1639 N N . TYR A 1 209 ? -13.625 6.66 20.281 1 97.06 209 TYR A N 1
ATOM 1640 C CA . TYR A 1 209 ? -13.812 5.434 19.516 1 97.06 209 TYR A CA 1
ATOM 1641 C C . TYR A 1 209 ? -13.477 5.652 18.047 1 97.06 209 TYR A C 1
ATOM 1643 O O . TYR A 1 209 ? -13.797 6.699 17.484 1 97.06 209 TYR A O 1
ATOM 1651 N N . SER A 1 210 ? -12.828 4.746 17.516 1 97.75 210 SER A N 1
ATOM 1652 C CA . SER A 1 210 ? -12.414 4.828 16.109 1 97.75 210 SER A CA 1
ATOM 1653 C C . SER A 1 210 ? -12.641 3.502 15.391 1 97.75 210 SER A C 1
ATOM 1655 O O . SER A 1 210 ? -13.094 2.529 16 1 97.75 210 SER A O 1
ATOM 1657 N N . CYS A 1 211 ? -12.414 3.502 14.078 1 98.38 211 CYS A N 1
ATOM 1658 C CA . CYS A 1 211 ? -12.5 2.295 13.266 1 98.38 211 CYS A CA 1
ATOM 1659 C C . CYS A 1 211 ? -11.352 1.341 13.586 1 98.38 211 CYS A C 1
ATOM 1661 O O . CYS A 1 211 ? -10.305 1.765 14.062 1 98.38 211 CYS A O 1
ATOM 1663 N N . LEU A 1 212 ? -11.602 0.07 13.383 1 98 212 LEU A N 1
ATOM 1664 C CA . LEU A 1 212 ? -10.523 -0.907 13.484 1 98 212 LEU A CA 1
ATOM 1665 C C . LEU A 1 212 ? -9.562 -0.778 12.305 1 98 212 LEU A C 1
ATOM 1667 O O . LEU A 1 212 ? -9.969 -0.375 11.211 1 98 212 LEU A O 1
ATOM 1671 N N . ALA A 1 213 ? -8.328 -1.061 12.539 1 97.31 213 ALA A N 1
ATOM 1672 C CA . ALA A 1 213 ? -7.324 -0.901 11.484 1 97.31 213 ALA A CA 1
ATOM 1673 C C . ALA A 1 213 ? -6.156 -1.859 11.688 1 97.31 213 ALA A C 1
ATOM 1675 O O . ALA A 1 213 ? -5.934 -2.352 12.797 1 97.31 213 ALA A O 1
ATOM 1676 N N . GLY A 1 214 ? -5.41 -2.086 10.609 1 96.31 214 GLY A N 1
ATOM 1677 C CA . GLY A 1 214 ? -4.199 -2.895 10.641 1 96.31 214 GLY A CA 1
ATOM 1678 C C . GLY A 1 214 ? -3.467 -2.928 9.312 1 96.31 214 GLY A C 1
ATOM 1679 O O . GLY A 1 214 ? -4.059 -2.666 8.266 1 96.31 214 GLY A O 1
ATOM 1680 N N . PHE A 1 215 ? -2.246 -3.322 9.352 1 96.62 215 PHE A N 1
ATOM 1681 C CA . PHE A 1 215 ? -1.41 -3.344 8.156 1 96.62 215 PHE A CA 1
ATOM 1682 C C . PHE A 1 215 ? -1.837 -4.465 7.219 1 96.62 215 PHE A C 1
ATOM 1684 O O . PHE A 1 215 ? -2.246 -5.535 7.668 1 96.62 215 PHE A O 1
ATOM 1691 N N . VAL A 1 216 ? -1.726 -4.172 5.914 1 97.31 216 VAL A N 1
ATOM 1692 C CA . VAL A 1 216 ? -1.834 -5.242 4.926 1 97.31 216 VAL A CA 1
ATOM 1693 C C . VAL A 1 216 ? -0.58 -6.113 4.969 1 97.31 216 VAL A C 1
ATOM 1695 O O . VAL A 1 216 ? 0.541 -5.598 4.945 1 97.31 216 VAL A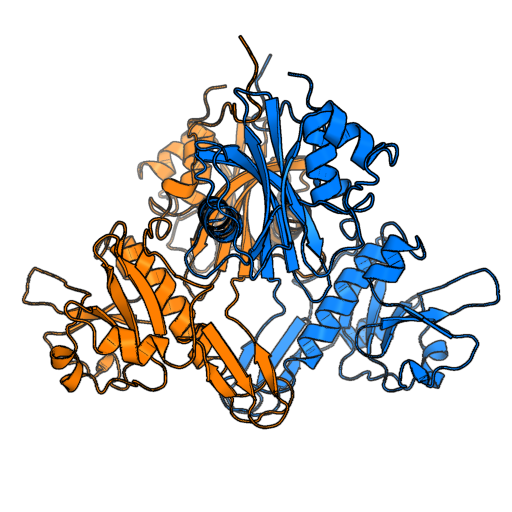 O 1
ATOM 1698 N N . GLU A 1 217 ? -0.721 -7.402 5.078 1 95.88 217 GLU A N 1
ATOM 1699 C CA . GLU A 1 217 ? 0.414 -8.32 5.113 1 95.88 217 GLU A CA 1
ATOM 1700 C C . GLU A 1 217 ? 0.738 -8.844 3.717 1 95.88 217 GLU A C 1
ATOM 1702 O O . GLU A 1 217 ? -0.099 -8.781 2.812 1 95.88 217 GLU A O 1
ATOM 1707 N N . PRO A 1 218 ? 1.942 -9.344 3.516 1 95.44 218 PRO A N 1
ATOM 1708 C CA . PRO A 1 218 ? 2.32 -9.875 2.205 1 95.44 218 PRO A CA 1
ATOM 1709 C C . PRO A 1 218 ? 1.408 -11.008 1.744 1 95.44 218 PRO A C 1
ATOM 1711 O O . PRO A 1 218 ? 1.068 -11.891 2.535 1 95.44 218 PRO A O 1
ATOM 1714 N N . GLY A 1 219 ? 1.017 -10.891 0.449 1 95.38 219 GLY A N 1
ATOM 1715 C CA . GLY A 1 219 ? 0.231 -11.961 -0.145 1 95.38 219 GLY A CA 1
ATOM 1716 C C . GLY A 1 219 ? -1.254 -11.836 0.141 1 95.38 219 GLY A C 1
ATOM 1717 O O . GLY A 1 219 ? -2.004 -12.805 -0.016 1 95.38 219 GLY A O 1
ATOM 1718 N N . GLU A 1 220 ? -1.651 -10.719 0.518 1 95.19 220 GLU A N 1
ATOM 1719 C CA . GLU A 1 220 ? -3.053 -10.5 0.865 1 95.19 220 GLU A CA 1
ATOM 1720 C C . GLU A 1 220 ? -3.668 -9.391 0.016 1 95.19 220 GLU A C 1
ATOM 1722 O O . GLU A 1 220 ? -2.979 -8.453 -0.381 1 95.19 220 GLU A O 1
ATOM 1727 N N . THR A 1 221 ? -5.043 -9.578 -0.321 1 98.19 221 THR A N 1
ATOM 1728 C CA . THR A 1 221 ? -5.789 -8.477 -0.92 1 98.19 221 THR A CA 1
ATOM 1729 C C . THR A 1 221 ? -6.23 -7.484 0.147 1 98.19 221 THR A C 1
ATOM 1731 O O . THR A 1 221 ? -6.141 -7.766 1.344 1 98.19 221 THR A O 1
ATOM 1734 N N . ILE A 1 222 ? -6.684 -6.324 -0.287 1 98.69 222 ILE A N 1
ATOM 1735 C CA . ILE A 1 222 ? -7.25 -5.34 0.633 1 98.69 222 ILE A CA 1
ATOM 1736 C C . ILE A 1 222 ? -8.43 -5.953 1.381 1 98.69 222 ILE A C 1
ATOM 1738 O O . ILE A 1 222 ? -8.523 -5.84 2.605 1 98.69 222 ILE A O 1
ATOM 1742 N N . GLU A 1 223 ? -9.305 -6.664 0.664 1 98.69 223 GLU A N 1
ATOM 1743 C CA . GLU A 1 223 ? -10.516 -7.25 1.235 1 98.69 223 GLU A CA 1
ATOM 1744 C C . GLU A 1 223 ? -10.172 -8.312 2.273 1 98.69 223 GLU A C 1
ATOM 1746 O O . GLU A 1 223 ? -10.773 -8.359 3.35 1 98.69 223 GLU A O 1
ATOM 1751 N N . ASN A 1 224 ? -9.164 -9.117 1.959 1 97.94 224 ASN A N 1
ATOM 1752 C CA . ASN A 1 224 ? -8.758 -10.156 2.902 1 97.94 224 ASN A CA 1
ATOM 1753 C C . ASN A 1 224 ? -8.094 -9.555 4.141 1 97.94 224 ASN A C 1
ATOM 1755 O O . ASN A 1 224 ? -8.234 -10.094 5.242 1 97.94 224 ASN A O 1
ATOM 1759 N N . ALA A 1 225 ? -7.316 -8.492 3.994 1 98 225 ALA A N 1
ATOM 1760 C CA . ALA A 1 225 ? -6.75 -7.801 5.148 1 98 225 ALA A CA 1
ATOM 1761 C C . ALA A 1 225 ? -7.852 -7.266 6.062 1 98 225 ALA A C 1
ATOM 1763 O O . ALA A 1 225 ? -7.758 -7.371 7.285 1 98 225 ALA A O 1
ATOM 1764 N N . VAL A 1 226 ? -8.922 -6.668 5.453 1 98.69 226 VAL A N 1
ATOM 1765 C CA . VAL A 1 226 ? -10.062 -6.18 6.223 1 98.69 226 VAL A CA 1
ATOM 1766 C C . VAL A 1 226 ? -10.688 -7.328 7.012 1 98.69 226 VAL A C 1
ATOM 1768 O O . VAL A 1 226 ? -10.977 -7.191 8.203 1 98.69 226 VAL A O 1
ATOM 1771 N N . ARG A 1 227 ? -10.867 -8.43 6.328 1 98.19 227 ARG A N 1
ATOM 1772 C CA . ARG A 1 227 ? -11.445 -9.609 6.973 1 98.19 227 ARG A CA 1
ATOM 1773 C C . ARG A 1 227 ? -10.57 -10.078 8.133 1 98.19 227 ARG A C 1
ATOM 1775 O O . ARG A 1 227 ? -11.07 -10.32 9.234 1 98.19 227 ARG A O 1
ATOM 1782 N N . ARG A 1 228 ? -9.273 -10.188 7.918 1 96.69 228 ARG A N 1
ATOM 1783 C CA . ARG A 1 228 ? -8.352 -10.688 8.93 1 96.69 228 ARG A CA 1
ATOM 1784 C C . ARG A 1 228 ? -8.305 -9.758 10.133 1 96.69 228 ARG A C 1
ATOM 1786 O O . ARG A 1 228 ? -8.484 -10.203 11.273 1 96.69 228 ARG A O 1
ATOM 1793 N N . GLU A 1 229 ? -8.086 -8.469 9.891 1 96.88 229 GLU A N 1
ATOM 1794 C CA . GLU A 1 229 ? -7.918 -7.5 10.977 1 96.88 229 GLU A CA 1
ATOM 1795 C C . GLU A 1 229 ? -9.195 -7.375 11.797 1 96.88 229 GLU A C 1
ATOM 1797 O O . GLU A 1 229 ? -9.141 -7.227 13.023 1 96.88 229 GLU A O 1
ATOM 1802 N N . THR A 1 230 ? -10.391 -7.406 11.156 1 97.94 230 THR A N 1
ATOM 1803 C CA . THR A 1 230 ? -11.656 -7.324 11.883 1 97.94 230 THR A CA 1
ATOM 1804 C C . THR A 1 230 ? -11.836 -8.539 12.789 1 97.94 230 THR A C 1
ATOM 1806 O O . THR A 1 230 ? -12.25 -8.398 13.945 1 97.94 230 THR A O 1
ATOM 1809 N N . HIS A 1 231 ? -11.5 -9.656 12.219 1 96.94 231 HIS A N 1
ATOM 1810 C CA . HIS A 1 231 ? -11.625 -10.875 13.008 1 96.94 231 HIS A CA 1
ATOM 1811 C C . HIS A 1 231 ? -10.609 -10.898 14.148 1 96.94 231 HIS A C 1
ATOM 1813 O O . HIS A 1 231 ? -10.953 -11.25 15.281 1 96.94 231 HIS A O 1
ATOM 1819 N N . GLU A 1 232 ? -9.383 -10.578 13.906 1 95.06 232 GLU A N 1
ATOM 1820 C CA . GLU A 1 232 ? -8.328 -10.594 14.922 1 95.06 232 GLU A CA 1
ATOM 1821 C C . GLU A 1 232 ? -8.664 -9.641 16.062 1 95.06 232 GLU A C 1
ATOM 1823 O O . GLU A 1 232 ? -8.5 -9.984 17.234 1 95.06 232 GLU A O 1
ATOM 1828 N N . GLU A 1 233 ? -9.148 -8.445 15.773 1 95.62 233 GLU A N 1
ATOM 1829 C CA . GLU A 1 233 ? -9.312 -7.402 16.781 1 95.62 233 GLU A CA 1
ATOM 1830 C C . GLU A 1 233 ? -10.648 -7.543 17.5 1 95.62 233 GLU A C 1
ATOM 1832 O O . GLU A 1 233 ? -10.75 -7.25 18.703 1 95.62 233 GLU A O 1
ATOM 1837 N N . ALA A 1 234 ? -11.727 -8.008 16.781 1 97.25 234 ALA A N 1
ATOM 1838 C CA . ALA A 1 234 ? -13.062 -7.934 17.375 1 97.25 234 ALA A CA 1
ATOM 1839 C C . ALA A 1 234 ? -13.766 -9.281 17.312 1 97.25 234 ALA A C 1
ATOM 1841 O O . ALA A 1 234 ? -14.859 -9.445 17.859 1 97.25 234 ALA A O 1
ATOM 1842 N N . GLY A 1 235 ? -13.203 -10.273 16.641 1 96.62 235 GLY A N 1
ATOM 1843 C CA . GLY A 1 235 ? -13.812 -11.586 16.5 1 96.62 235 GLY A CA 1
ATOM 1844 C C . GLY A 1 235 ? -15 -11.586 15.555 1 96.62 235 GLY A C 1
ATOM 1845 O O . GLY A 1 235 ? -15.781 -12.547 15.523 1 96.62 235 GLY A O 1
ATOM 1846 N N . ILE A 1 236 ? -15.172 -10.57 14.797 1 98.25 236 ILE A N 1
ATOM 1847 C CA . ILE A 1 236 ? -16.328 -10.438 13.922 1 98.25 236 ILE A CA 1
ATOM 1848 C C . ILE A 1 236 ? -16 -11.008 12.539 1 98.25 236 ILE A C 1
ATOM 1850 O O . ILE A 1 236 ? -14.945 -10.719 11.977 1 98.25 236 ILE A O 1
ATOM 1854 N N . VAL A 1 237 ? -16.891 -11.82 12.008 1 98.06 237 VAL A N 1
ATOM 1855 C CA . VAL A 1 237 ? -16.797 -12.32 10.641 1 98.06 237 VAL A CA 1
ATOM 1856 C C . VAL A 1 237 ? -17.484 -11.344 9.688 1 98.06 237 VAL A C 1
ATOM 1858 O O . VAL A 1 237 ? -18.578 -10.859 9.969 1 98.06 237 VAL A O 1
ATOM 1861 N N . ILE A 1 238 ? -16.812 -11.062 8.539 1 97.94 238 ILE A N 1
ATOM 1862 C CA . ILE A 1 238 ? -17.406 -10.094 7.625 1 97.94 238 ILE A CA 1
ATOM 1863 C C . ILE A 1 238 ? -17.594 -10.734 6.25 1 97.94 238 ILE A C 1
ATOM 1865 O O . ILE A 1 238 ? -16.969 -11.75 5.938 1 97.94 238 ILE A O 1
ATOM 1869 N N . GLY A 1 239 ? -18.516 -10.172 5.43 1 96.38 239 GLY A N 1
ATOM 1870 C CA . GLY A 1 239 ? -18.797 -10.578 4.062 1 96.38 239 GLY A CA 1
ATOM 1871 C C . GLY A 1 239 ? -18.234 -9.617 3.029 1 96.38 239 GLY A C 1
ATOM 1872 O O . GLY A 1 239 ? -17.016 -9.539 2.844 1 96.38 239 GLY A O 1
ATOM 1873 N N . ARG A 1 240 ? -19.141 -8.844 2.51 1 96.44 240 ARG A N 1
ATOM 1874 C CA . ARG A 1 240 ? -18.75 -7.93 1.446 1 96.44 240 ARG A CA 1
ATOM 1875 C C . ARG A 1 240 ? -17.906 -6.781 2 1 96.44 240 ARG A C 1
ATOM 1877 O O . ARG A 1 240 ? -18.156 -6.312 3.115 1 96.44 240 ARG A O 1
ATOM 1884 N N . VAL A 1 241 ? -16.891 -6.352 1.204 1 97.94 241 VAL A N 1
ATOM 1885 C CA . VAL A 1 241 ? -16.062 -5.199 1.513 1 97.94 241 VAL A CA 1
ATOM 1886 C C . VAL A 1 241 ? -16.203 -4.145 0.417 1 97.94 241 VAL A C 1
ATOM 1888 O O . VAL A 1 241 ? -16.203 -4.473 -0.772 1 97.94 241 VAL A O 1
ATOM 1891 N N . ARG A 1 242 ? -16.406 -2.9 0.797 1 96.5 242 ARG A N 1
ATOM 1892 C CA . ARG A 1 242 ? -16.5 -1.8 -0.156 1 96.5 242 ARG A CA 1
ATOM 1893 C C . ARG A 1 242 ? -15.438 -0.74 0.128 1 96.5 242 ARG A C 1
ATOM 1895 O O . ARG A 1 242 ? -15.391 -0.175 1.223 1 96.5 242 ARG A O 1
ATOM 1902 N N . TYR A 1 243 ? -14.57 -0.468 -0.829 1 97.25 243 TYR A N 1
ATOM 1903 C CA . TYR A 1 243 ? -13.617 0.633 -0.738 1 97.25 243 TYR A CA 1
ATOM 1904 C C . TYR A 1 243 ? -14.344 1.973 -0.651 1 97.25 243 TYR A C 1
ATOM 1906 O O . TYR A 1 243 ? -15.352 2.184 -1.322 1 97.25 243 TYR A O 1
ATOM 1914 N N . HIS A 1 244 ? -13.789 2.92 0.186 1 97.5 244 HIS A N 1
ATOM 1915 C CA . HIS A 1 244 ? -14.438 4.215 0.359 1 97.5 244 HIS A CA 1
ATOM 1916 C C . HIS A 1 244 ? -13.477 5.359 0.054 1 97.5 244 HIS A C 1
ATOM 1918 O O . HIS A 1 244 ? -13.797 6.25 -0.738 1 97.5 244 HIS A O 1
ATOM 1924 N N . ALA A 1 245 ? -12.328 5.309 0.648 1 98.19 245 ALA A N 1
ATOM 1925 C CA . ALA A 1 245 ? -11.375 6.41 0.534 1 98.19 245 ALA A CA 1
ATOM 1926 C C . ALA A 1 245 ? -9.961 5.953 0.874 1 98.19 245 ALA A C 1
ATOM 1928 O O . ALA A 1 245 ? -9.773 4.895 1.481 1 98.19 245 ALA A O 1
ATOM 1929 N N . SER A 1 246 ? -8.984 6.742 0.464 1 98.75 246 SER A N 1
ATOM 1930 C CA . SER A 1 246 ? -7.598 6.551 0.889 1 98.75 246 SER A CA 1
ATOM 1931 C C . SER A 1 246 ? -7.008 7.84 1.442 1 98.75 246 SER A C 1
ATOM 1933 O O . SER A 1 246 ? -7.438 8.938 1.072 1 98.75 246 SER A O 1
ATOM 1935 N N . GLN A 1 247 ? -6.066 7.703 2.34 1 98.56 247 GLN A N 1
ATOM 1936 C CA . GLN A 1 247 ? -5.461 8.844 3.018 1 98.56 247 GLN A CA 1
ATOM 1937 C C . GLN A 1 247 ? -3.977 8.602 3.283 1 98.56 247 GLN A C 1
ATOM 1939 O O . GLN A 1 247 ? -3.605 7.602 3.895 1 98.56 247 GLN A O 1
ATOM 1944 N N . PRO A 1 248 ? -3.127 9.547 2.77 1 97.81 248 PRO A N 1
ATOM 1945 C CA . PRO A 1 248 ? -1.751 9.461 3.264 1 97.81 248 PRO A CA 1
ATOM 1946 C C . PRO A 1 248 ? -1.647 9.688 4.77 1 97.81 248 PRO A C 1
ATOM 1948 O O . PRO A 1 248 ? -2.361 10.539 5.316 1 97.81 248 PRO A O 1
ATOM 1951 N N . TRP A 1 249 ? -0.905 8.906 5.391 1 96.44 249 TRP A N 1
ATOM 1952 C CA . TRP A 1 249 ? -0.62 9.031 6.816 1 96.44 249 TRP A CA 1
ATOM 1953 C C . TRP A 1 249 ? 0.883 9.031 7.07 1 96.44 249 TRP A C 1
ATOM 1955 O O . TRP A 1 249 ? 1.483 7.98 7.293 1 96.44 249 TRP A O 1
ATOM 1965 N N . PRO A 1 250 ? 1.505 10.242 7.105 1 94.12 250 PRO A N 1
ATOM 1966 C CA . PRO A 1 250 ? 2.963 10.375 7.055 1 94.12 250 PRO A CA 1
ATOM 1967 C C . PRO A 1 250 ? 3.627 10.094 8.398 1 94.12 250 PRO A C 1
ATOM 1969 O O . PRO A 1 250 ? 4.617 10.734 8.75 1 94.12 250 PRO A O 1
ATOM 1972 N N . MET A 1 251 ? 3.186 9.328 9.258 1 88.12 251 MET A N 1
ATOM 1973 C CA . MET A 1 251 ? 3.721 8.953 10.562 1 88.12 251 MET A CA 1
ATOM 1974 C C . MET A 1 251 ? 3.826 7.441 10.688 1 88.12 251 MET A C 1
ATOM 1976 O O . MET A 1 251 ? 3.08 6.824 11.453 1 88.12 251 MET A O 1
ATOM 1980 N N . PRO A 1 252 ? 4.781 6.859 9.969 1 82.94 252 PRO A N 1
ATOM 1981 C CA . PRO A 1 252 ? 5.863 7.543 9.258 1 82.94 252 PRO A CA 1
ATOM 1982 C C . PRO A 1 252 ? 5.625 7.629 7.754 1 82.94 252 PRO A C 1
ATOM 1984 O O . PRO A 1 252 ? 6.09 8.57 7.105 1 82.94 252 PRO A O 1
ATOM 1987 N N . HIS A 1 253 ? 5.16 6.758 7.102 1 91.62 253 HIS A N 1
ATOM 1988 C CA . HIS A 1 253 ? 4.852 6.727 5.676 1 91.62 253 HIS A CA 1
ATOM 1989 C C . HIS A 1 253 ? 3.879 5.598 5.352 1 91.62 253 HIS A C 1
ATOM 1991 O O . HIS A 1 253 ? 4.266 4.594 4.75 1 91.62 253 HIS A O 1
ATOM 1997 N N . SER A 1 254 ? 2.574 5.793 5.672 1 96.56 254 SER A N 1
ATOM 1998 C CA . SER A 1 254 ? 1.531 4.801 5.438 1 96.56 254 SER A CA 1
ATOM 1999 C C . SER A 1 254 ? 0.447 5.344 4.516 1 96.56 254 SER A C 1
ATOM 2001 O O . SER A 1 254 ? 0.373 6.551 4.277 1 96.56 254 SER A O 1
ATOM 2003 N N . LEU A 1 255 ? -0.198 4.469 3.904 1 98.25 255 LEU A N 1
ATOM 2004 C CA . LEU A 1 255 ? -1.406 4.715 3.125 1 98.25 255 LEU A CA 1
ATOM 2005 C C . LEU A 1 255 ? -2.615 4.047 3.77 1 98.25 255 LEU A C 1
ATOM 2007 O O . LEU A 1 255 ? -2.738 2.818 3.74 1 98.25 255 LEU A O 1
ATOM 2011 N N . MET A 1 256 ? -3.49 4.867 4.387 1 98.62 256 MET A N 1
ATOM 2012 C CA . MET A 1 256 ? -4.723 4.344 4.973 1 98.62 256 MET A CA 1
ATOM 2013 C C . MET A 1 256 ? -5.758 4.059 3.889 1 98.62 256 MET A C 1
ATOM 2015 O O . MET A 1 256 ? -6.07 4.934 3.078 1 98.62 256 MET A O 1
ATOM 2019 N N . ILE A 1 257 ? -6.195 2.867 3.857 1 98.88 257 ILE A N 1
ATOM 2020 C CA . ILE A 1 257 ? -7.23 2.461 2.908 1 98.88 257 ILE A CA 1
ATOM 2021 C C . ILE A 1 257 ? -8.539 2.205 3.65 1 98.88 257 ILE A C 1
ATOM 2023 O O . ILE A 1 257 ? -8.68 1.189 4.336 1 98.88 257 ILE A O 1
ATOM 2027 N N . GLY A 1 258 ? -9.469 3.123 3.467 1 98.88 258 GLY A N 1
ATOM 2028 C CA . GLY A 1 258 ? -10.734 3.084 4.172 1 98.88 258 GLY A CA 1
ATOM 2029 C C . GLY A 1 258 ? -11.789 2.256 3.461 1 98.88 258 GLY A C 1
ATOM 2030 O O . GLY A 1 258 ? -12.07 2.479 2.281 1 98.88 258 GLY A O 1
ATOM 2031 N N . CYS A 1 259 ? -12.391 1.316 4.219 1 98.75 259 CYS A N 1
ATOM 2032 C CA . CYS A 1 259 ? -13.391 0.425 3.648 1 98.75 259 CYS A CA 1
ATOM 2033 C C . CYS A 1 259 ? -14.594 0.293 4.578 1 98.75 259 CYS A C 1
ATOM 2035 O O . CYS A 1 259 ? -14.477 0.484 5.789 1 98.75 259 CYS A O 1
ATOM 2037 N N . TYR A 1 260 ? -15.711 0.032 3.988 1 98.25 260 TYR A N 1
ATOM 2038 C CA . TYR A 1 260 ? -16.844 -0.516 4.73 1 98.25 260 TYR A CA 1
ATOM 2039 C C . TYR A 1 260 ? -16.828 -2.039 4.691 1 98.25 260 TYR A C 1
ATOM 2041 O O . TYR A 1 260 ? -16.5 -2.639 3.668 1 98.25 260 TYR A O 1
ATOM 2049 N N . ALA A 1 261 ? -17.172 -2.646 5.781 1 98.69 261 ALA A N 1
ATOM 2050 C CA . ALA A 1 261 ? -17.219 -4.102 5.895 1 98.69 261 ALA A CA 1
ATOM 2051 C C . ALA A 1 261 ? -18.609 -4.562 6.371 1 98.69 261 ALA A C 1
ATOM 2053 O O . ALA A 1 261 ? -19.141 -4.02 7.336 1 98.69 261 ALA A O 1
ATOM 2054 N N . GLU A 1 262 ? -19.141 -5.551 5.695 1 98.19 262 GLU A N 1
ATOM 2055 C CA . GLU A 1 262 ? -20.453 -6.078 6.043 1 98.19 262 GLU A CA 1
ATOM 2056 C C . GLU A 1 262 ? -20.359 -7.133 7.141 1 98.19 262 GLU A C 1
ATOM 2058 O O . GLU A 1 262 ? -19.797 -8.211 6.926 1 98.19 262 GLU A O 1
ATOM 2063 N N . ALA A 1 263 ? -20.984 -6.848 8.273 1 98.56 263 ALA A N 1
ATOM 2064 C CA . ALA A 1 263 ? -20.953 -7.805 9.375 1 98.56 263 ALA A CA 1
ATOM 2065 C C . ALA A 1 263 ? -21.828 -9.023 9.062 1 98.56 263 ALA A C 1
ATOM 2067 O O . ALA A 1 263 ? -22.969 -8.891 8.648 1 98.56 263 ALA A O 1
ATOM 2068 N N . ARG A 1 264 ? -21.203 -10.188 9.258 1 98.19 264 ARG A N 1
ATOM 2069 C CA . ARG A 1 264 ? -21.953 -11.438 9.133 1 98.19 264 ARG A CA 1
ATOM 2070 C C . ARG A 1 264 ? -22.141 -12.102 10.5 1 98.19 264 ARG A C 1
ATOM 2072 O O . ARG A 1 264 ? -22.812 -13.117 10.609 1 98.19 264 ARG A O 1
ATOM 2079 N N . SER A 1 265 ? -21.484 -11.625 11.477 1 98.12 265 SER A N 1
ATOM 2080 C CA . SER A 1 265 ? -21.688 -11.961 12.883 1 98.12 265 SER A CA 1
ATOM 2081 C C . SER A 1 265 ? -21.688 -10.711 13.75 1 98.12 265 SER A C 1
ATOM 2083 O O . SER A 1 265 ? -21.344 -9.625 13.297 1 98.12 265 SER A O 1
ATOM 2085 N N . THR A 1 266 ? -22.188 -10.859 15.047 1 97.12 266 THR A N 1
ATOM 2086 C CA . THR A 1 266 ? -22.344 -9.641 15.828 1 97.12 266 THR A CA 1
ATOM 2087 C C . THR A 1 266 ? -21.75 -9.805 17.219 1 97.12 266 THR A C 1
ATOM 2089 O O . THR A 1 266 ? -21.562 -8.82 17.953 1 97.12 266 THR A O 1
ATOM 2092 N N . GLU A 1 267 ? -21.484 -11.023 17.594 1 97.62 267 GLU A N 1
ATOM 2093 C CA . GLU A 1 267 ? -20.891 -11.242 18.906 1 97.62 267 GLU A CA 1
ATOM 2094 C C . GLU A 1 267 ? -19.422 -10.82 18.938 1 97.62 267 GLU A C 1
ATOM 2096 O O . GLU A 1 267 ? -18.594 -11.391 18.234 1 97.62 267 GLU A O 1
ATOM 2101 N N . ILE A 1 268 ? -19.109 -9.906 19.781 1 97.62 268 ILE A N 1
ATOM 2102 C CA . ILE A 1 268 ? -17.766 -9.328 19.828 1 97.62 268 ILE A CA 1
ATOM 2103 C C . ILE A 1 268 ? -16.859 -10.188 20.703 1 97.62 268 ILE A C 1
ATOM 2105 O O . ILE A 1 268 ? -17.219 -10.523 21.844 1 97.62 268 ILE A O 1
ATOM 2109 N N . HIS A 1 269 ? -15.797 -10.609 20.234 1 95.31 269 HIS A N 1
ATOM 2110 C CA . HIS A 1 269 ? -14.672 -11.18 20.969 1 95.31 269 HIS A CA 1
ATOM 2111 C C . HIS A 1 269 ? -13.406 -10.352 20.766 1 95.31 269 HIS A C 1
ATOM 2113 O O . HIS A 1 269 ? -12.602 -10.641 19.875 1 95.31 269 HIS A O 1
ATOM 2119 N N . MET A 1 270 ? -13.242 -9.406 21.625 1 91.62 270 MET A N 1
ATOM 2120 C CA . MET A 1 270 ? -12.195 -8.406 21.453 1 91.62 270 MET A CA 1
ATOM 2121 C C . MET A 1 270 ? -10.844 -8.961 21.891 1 91.62 270 MET A C 1
ATOM 2123 O O . MET A 1 270 ? -10.75 -9.672 22.891 1 91.62 270 MET A O 1
ATOM 2127 N N . ASP A 1 271 ? -9.883 -8.57 21.219 1 87.38 271 ASP A N 1
ATOM 2128 C CA . ASP A 1 271 ? -8.516 -8.82 21.656 1 87.38 271 ASP A CA 1
ATOM 2129 C C . ASP A 1 271 ? -8.055 -7.781 22.672 1 87.38 271 ASP A C 1
ATOM 2131 O O . ASP A 1 271 ? -7.738 -6.648 22.312 1 87.38 271 ASP A O 1
ATOM 2135 N N . GLY A 1 272 ? -7.914 -8.18 23.859 1 85.69 272 GLY A N 1
ATOM 2136 C CA . GLY A 1 272 ? -7.605 -7.277 24.953 1 85.69 272 GLY A CA 1
ATOM 2137 C C . GLY A 1 272 ? -6.203 -6.703 24.891 1 85.69 272 GLY A C 1
ATOM 2138 O O . GLY A 1 272 ? -5.895 -5.711 25.547 1 85.69 272 GLY A O 1
ATOM 2139 N N . ALA A 1 273 ? -5.398 -7.34 24.125 1 82.56 273 ALA A N 1
ATOM 2140 C CA . ALA A 1 273 ? -4.039 -6.828 23.969 1 82.56 273 ALA A CA 1
ATOM 2141 C C . ALA A 1 273 ? -4.023 -5.59 23.078 1 82.56 273 ALA A C 1
ATOM 2143 O O . ALA A 1 273 ? -3.186 -4.703 23.25 1 82.56 273 ALA A O 1
ATOM 2144 N N . GLU A 1 274 ? -4.977 -5.434 22.188 1 83.19 274 GLU A N 1
ATOM 2145 C CA . GLU A 1 274 ? -4.973 -4.379 21.172 1 83.19 274 GLU A CA 1
ATOM 2146 C C . GLU A 1 274 ? -6.016 -3.309 21.5 1 83.19 274 GLU A C 1
ATOM 2148 O O . GLU A 1 274 ? -5.816 -2.131 21.188 1 83.19 274 GLU A O 1
ATOM 2153 N N . LEU A 1 275 ? -7.094 -3.799 22.062 1 90.75 275 LEU A N 1
ATOM 2154 C CA . LEU A 1 275 ? -8.219 -2.887 22.25 1 90.75 275 LEU A CA 1
ATOM 2155 C C . LEU A 1 275 ? -8.602 -2.795 23.719 1 90.75 275 LEU A C 1
ATOM 2157 O O . LEU A 1 275 ? -8.578 -3.797 24.438 1 90.75 275 LEU A O 1
ATOM 2161 N N . ASP A 1 276 ? -9.031 -1.612 24.125 1 92.94 276 ASP A N 1
ATOM 2162 C CA . ASP A 1 276 ? -9.586 -1.382 25.453 1 92.94 276 ASP A CA 1
ATOM 2163 C C . ASP A 1 276 ? -11.086 -1.631 25.469 1 92.94 276 ASP A C 1
ATOM 2165 O O . ASP A 1 276 ? -11.648 -1.979 26.516 1 92.94 276 ASP A O 1
ATOM 2169 N N . ASP A 1 277 ? -11.68 -1.398 24.359 1 94.94 277 ASP A N 1
ATOM 2170 C CA . ASP A 1 277 ? -13.125 -1.56 24.234 1 94.94 277 ASP A CA 1
ATOM 2171 C C . ASP A 1 277 ? -13.523 -1.68 22.766 1 94.94 277 ASP A C 1
ATOM 2173 O O . ASP A 1 277 ? -12.773 -1.284 21.875 1 94.94 277 ASP A O 1
ATOM 2177 N N . CYS A 1 278 ? -14.602 -2.316 22.5 1 97.19 278 CYS A N 1
ATOM 2178 C CA . CYS A 1 278 ? -15.195 -2.492 21.172 1 97.19 278 CYS A CA 1
ATOM 2179 C C . CYS A 1 278 ? -16.703 -2.676 21.266 1 97.19 278 CYS A C 1
ATOM 2181 O O . CYS A 1 278 ? -17.188 -3.547 22 1 97.19 278 CYS A O 1
ATOM 2183 N N . ARG A 1 279 ? -17.453 -1.795 20.5 1 96.38 279 ARG A N 1
ATOM 2184 C CA . ARG A 1 279 ? -18.906 -1.769 20.672 1 96.38 279 ARG A CA 1
ATOM 2185 C C . ARG A 1 279 ? -19.609 -1.464 19.344 1 96.38 279 ARG A C 1
ATOM 2187 O O . ARG A 1 279 ? -18.984 -0.932 18.422 1 96.38 279 ARG A O 1
ATOM 2194 N N . TRP A 1 280 ? -20.828 -1.91 19.422 1 98.44 280 TRP A N 1
ATOM 2195 C CA . TRP A 1 280 ? -21.719 -1.479 18.344 1 98.44 280 TRP A CA 1
ATOM 2196 C C . TRP A 1 280 ? -22.344 -0.129 18.672 1 98.44 280 TRP A C 1
ATOM 2198 O O . TRP A 1 280 ? -22.75 0.116 19.812 1 98.44 280 TRP A O 1
ATOM 2208 N N . PHE A 1 281 ? -22.469 0.76 17.703 1 98.19 281 PHE A N 1
ATOM 2209 C CA . PHE A 1 281 ? -23.062 2.08 17.875 1 98.19 281 PHE A CA 1
ATOM 2210 C C . PHE A 1 281 ? -24.156 2.312 16.844 1 98.19 281 PHE A C 1
ATOM 2212 O O . PHE A 1 281 ? -24.016 1.926 15.672 1 98.19 281 PHE A O 1
ATOM 2219 N N . THR A 1 282 ? -25.25 2.963 17.266 1 97.38 282 THR A N 1
ATOM 2220 C CA . THR A 1 282 ? -26.297 3.373 16.359 1 97.38 282 THR A CA 1
ATOM 2221 C C . THR A 1 282 ? -25.875 4.598 15.547 1 97.38 282 THR A C 1
ATOM 2223 O O . THR A 1 282 ? -24.891 5.258 15.891 1 97.38 282 THR A O 1
ATOM 2226 N N . PRO A 1 283 ? -26.641 4.867 14.453 1 97 283 PRO A N 1
ATOM 2227 C CA . PRO A 1 283 ? -26.359 6.102 13.719 1 97 283 PRO A CA 1
ATOM 2228 C C . PRO A 1 283 ? -26.469 7.348 14.594 1 97 283 PRO A C 1
ATOM 2230 O O . PRO A 1 283 ? -25.656 8.273 14.453 1 97 283 PRO A O 1
ATOM 2233 N N . GLU A 1 284 ? -27.422 7.336 15.5 1 96.75 284 GLU A N 1
ATOM 2234 C CA . GLU A 1 284 ? -27.625 8.484 16.375 1 96.75 284 GLU A CA 1
ATOM 2235 C C . GLU A 1 284 ? -26.438 8.664 17.328 1 96.75 284 GLU A C 1
ATOM 2237 O O . GLU A 1 284 ? -25.969 9.781 17.531 1 96.75 284 GLU A O 1
ATOM 2242 N N . GLU A 1 285 ? -26 7.578 17.906 1 97.25 285 GLU A N 1
ATOM 2243 C CA . GLU A 1 285 ? -24.828 7.633 18.781 1 97.25 285 GLU A CA 1
ATOM 2244 C C . GLU A 1 285 ? -23.578 8.078 18.016 1 97.25 285 GLU A C 1
ATOM 2246 O O . GLU A 1 285 ? -22.781 8.859 18.531 1 97.25 285 GLU A O 1
ATOM 2251 N N . THR A 1 286 ? -23.406 7.562 16.859 1 97.81 286 THR A N 1
ATOM 2252 C CA . THR A 1 286 ? -22.266 7.902 16.016 1 97.81 286 THR A CA 1
ATOM 2253 C C . THR A 1 286 ? -22.266 9.383 15.672 1 97.81 286 THR A C 1
ATOM 2255 O O . THR A 1 286 ? -21.25 10.055 15.773 1 97.81 286 THR A O 1
ATOM 2258 N N . LEU A 1 287 ? -23.438 9.867 15.297 1 97.12 287 LEU A N 1
ATOM 2259 C CA . LEU A 1 287 ? -23.578 11.281 14.961 1 97.12 287 LEU A CA 1
ATOM 2260 C C . LEU A 1 287 ? -23.266 12.156 16.172 1 97.12 287 LEU A C 1
ATOM 2262 O O . LEU A 1 287 ? -22.625 13.203 16.031 1 97.12 287 LEU A O 1
ATOM 2266 N N . ALA A 1 288 ? -23.703 11.75 17.312 1 97.19 288 ALA A N 1
ATOM 2267 C CA . ALA A 1 288 ? -23.438 12.508 18.531 1 97.19 288 ALA A CA 1
ATOM 2268 C C . ALA A 1 288 ? -21.938 12.578 18.828 1 97.19 288 ALA A C 1
ATOM 2270 O O . ALA A 1 288 ? -21.438 13.602 19.297 1 97.19 288 ALA A O 1
ATOM 2271 N N . MET A 1 289 ? -21.203 11.461 18.547 1 97 289 MET A N 1
ATOM 2272 C CA . MET A 1 289 ? -19.75 11.461 18.719 1 97 289 MET A CA 1
ATOM 2273 C C . MET A 1 289 ? -19.094 12.414 17.734 1 97 289 MET A C 1
ATOM 2275 O O . MET A 1 289 ? -18.219 13.195 18.109 1 97 289 MET A O 1
ATOM 2279 N N . LEU A 1 290 ? -19.547 12.383 16.516 1 97.12 290 LEU A N 1
ATOM 2280 C CA . LEU A 1 290 ? -19 13.211 15.445 1 97.12 290 LEU A CA 1
ATOM 2281 C C . LEU A 1 290 ? -19.203 14.688 15.734 1 97.12 290 LEU A C 1
ATOM 2283 O O . LEU A 1 290 ? -18.328 15.516 15.445 1 97.12 290 LEU A O 1
ATOM 2287 N N . ASP A 1 291 ? -20.328 14.984 16.328 1 95 291 ASP A N 1
ATOM 2288 C CA . ASP A 1 291 ? -20.688 16.375 16.609 1 95 291 ASP A CA 1
ATOM 2289 C C . ASP A 1 291 ? -20.219 16.797 18 1 95 291 ASP A C 1
ATOM 2291 O O . ASP A 1 291 ? -20.578 17.891 18.469 1 95 291 ASP A O 1
ATOM 2295 N N . ARG A 1 292 ? -19.562 15.945 18.688 1 91.5 292 ARG A N 1
ATOM 2296 C CA . ARG A 1 292 ? -19.031 16.203 20.016 1 91.5 292 ARG A CA 1
ATOM 2297 C C . ARG A 1 292 ? -20.141 16.578 20.984 1 91.5 292 ARG A C 1
ATOM 2299 O O . ARG A 1 292 ? -20 17.516 21.766 1 91.5 292 ARG A O 1
ATOM 2306 N N . SER A 1 293 ? -21.203 15.883 20.906 1 88.06 293 SER A N 1
ATOM 2307 C CA . SER A 1 293 ? -22.359 16.141 21.75 1 88.06 293 SER A CA 1
ATOM 2308 C C . SER A 1 293 ? -22.844 14.875 22.438 1 88.06 293 SER A C 1
ATOM 2310 O O . SER A 1 293 ? -23.938 14.844 23 1 88.06 293 SER A O 1
ATOM 2312 N N . ALA A 1 294 ? -22.047 13.898 22.422 1 88.06 294 ALA A N 1
ATOM 2313 C CA . ALA A 1 294 ? -22.453 12.633 23 1 88.06 294 ALA A CA 1
ATOM 2314 C C . ALA A 1 294 ? -22.578 12.734 24.516 1 88.06 294 ALA A C 1
ATOM 2316 O O . ALA A 1 294 ? -21.609 13.055 25.203 1 88.06 294 ALA A O 1
ATOM 2317 N N . PRO A 1 295 ? -23.672 12.43 25.078 1 88 295 PRO A N 1
ATOM 2318 C CA . PRO A 1 295 ? -23.844 12.484 26.531 1 88 295 PRO A CA 1
ATOM 2319 C C . PRO A 1 295 ? -22.875 11.578 27.281 1 88 295 PRO A C 1
ATOM 2321 O O . PRO A 1 295 ? -22.516 11.859 28.422 1 88 295 PRO A O 1
ATOM 2324 N N . SER A 1 296 ? -22.453 10.484 26.703 1 87.5 296 SER A N 1
ATOM 2325 C CA . SER A 1 296 ? -21.547 9.508 27.312 1 87.5 296 SER A CA 1
ATOM 2326 C C . SER A 1 296 ? -20.125 10.062 27.422 1 87.5 296 SER A C 1
ATOM 2328 O O . SER A 1 296 ? -19.297 9.492 28.125 1 87.5 296 SER A O 1
ATOM 2330 N N . GLY A 1 297 ? -19.891 11.109 26.688 1 91.5 297 GLY A N 1
ATOM 2331 C CA . GLY A 1 297 ? -18.531 11.625 26.656 1 91.5 297 GLY A CA 1
ATOM 2332 C C . GLY A 1 297 ? -17.672 10.984 25.578 1 91.5 297 GLY A C 1
ATOM 2333 O O . GLY A 1 297 ? -16.516 11.352 25.391 1 91.5 297 GLY A O 1
ATOM 2334 N N . ASN A 1 298 ? -18.297 10.031 24.844 1 94.31 298 ASN A N 1
ATOM 2335 C CA . ASN A 1 298 ? -17.594 9.406 23.734 1 94.31 298 ASN A CA 1
ATOM 2336 C C . ASN A 1 298 ? -17.359 10.391 22.594 1 94.31 298 ASN A C 1
ATOM 2338 O O . ASN A 1 298 ? -18.172 11.289 22.359 1 94.31 298 ASN A O 1
ATOM 2342 N N . SER A 1 299 ? -16.219 10.227 21.953 1 95.81 299 SER A N 1
ATOM 2343 C CA . SER A 1 299 ? -15.891 11.117 20.844 1 95.81 299 SER A CA 1
ATOM 2344 C C . SER A 1 299 ? -15.375 10.336 19.641 1 95.81 299 SER A C 1
ATOM 2346 O O . SER A 1 299 ? -15.023 9.156 19.75 1 95.81 299 SER A O 1
ATOM 2348 N N . SER A 1 300 ? -15.43 11.008 18.516 1 96.56 300 SER A N 1
ATOM 2349 C CA . SER A 1 300 ? -14.883 10.461 17.266 1 96.56 300 SER A CA 1
ATOM 2350 C C . SER A 1 300 ? -13.445 10.93 17.047 1 96.56 300 SER A C 1
ATOM 2352 O O . SER A 1 300 ? -12.984 11.867 17.703 1 96.56 300 SER A O 1
ATOM 2354 N N . PRO A 1 301 ? -12.742 10.258 16.141 1 95.88 301 PRO A N 1
ATOM 2355 C CA . PRO A 1 301 ? -11.508 10.883 15.648 1 95.88 301 PRO A CA 1
ATOM 2356 C C . PRO A 1 301 ? -11.75 12.273 15.062 1 95.88 301 PRO A C 1
ATOM 2358 O O . PRO A 1 301 ? -12.875 12.594 14.664 1 95.88 301 PRO A O 1
ATOM 2361 N N . PRO A 1 302 ? -10.734 13.102 15.094 1 94.06 302 PRO A N 1
ATOM 2362 C CA . PRO A 1 302 ? -10.93 14.469 14.609 1 94.06 302 PRO A CA 1
ATOM 2363 C C . PRO A 1 302 ? -11.289 14.531 13.125 1 94.06 302 PRO A C 1
ATOM 2365 O O . PRO A 1 302 ? -11.016 13.578 12.391 1 94.06 302 PRO A O 1
ATOM 2368 N N . LYS A 1 303 ? -11.883 15.688 12.742 1 94.69 303 LYS A N 1
ATOM 2369 C CA . LYS A 1 303 ? -12.156 15.938 11.328 1 94.69 303 LYS A CA 1
ATOM 2370 C C . LYS A 1 303 ? -10.883 15.82 10.5 1 94.69 303 LYS A C 1
ATOM 2372 O O . LYS A 1 303 ? -9.812 16.266 10.914 1 94.69 303 LYS A O 1
ATOM 2377 N N . GLY A 1 304 ? -10.969 15.219 9.344 1 95.75 304 GLY A N 1
ATOM 2378 C CA . GLY A 1 304 ? -9.812 15.008 8.492 1 95.75 304 GLY A CA 1
ATOM 2379 C C . GLY A 1 304 ? -9.273 13.594 8.562 1 95.75 304 GLY A C 1
ATOM 2380 O O . GLY A 1 304 ? -8.578 13.141 7.652 1 95.75 304 GLY A O 1
ATOM 2381 N N . ALA A 1 305 ? -9.469 12.961 9.719 1 97.06 305 ALA A N 1
ATOM 2382 C CA . ALA A 1 305 ? -9.086 11.555 9.797 1 97.06 305 ALA A CA 1
ATOM 2383 C C . ALA A 1 305 ? -10.008 10.688 8.945 1 97.06 305 ALA A C 1
ATOM 2385 O O . ALA A 1 305 ? -11.219 10.898 8.914 1 97.06 305 ALA A O 1
ATOM 2386 N N . ILE A 1 306 ? -9.469 9.695 8.305 1 98.44 306 ILE A N 1
ATOM 2387 C CA . ILE A 1 306 ? -10.25 8.852 7.41 1 98.44 306 ILE A CA 1
ATOM 2388 C C . ILE A 1 306 ? -11.312 8.102 8.211 1 98.44 306 ILE A C 1
ATOM 2390 O O . ILE A 1 306 ? -12.414 7.848 7.711 1 98.44 306 ILE A O 1
ATOM 2394 N N . ALA A 1 307 ? -11.047 7.746 9.461 1 98.56 307 ALA A N 1
ATOM 2395 C CA . ALA A 1 307 ? -12.062 7.129 10.305 1 98.56 307 ALA A CA 1
ATOM 2396 C C . ALA A 1 307 ? -13.266 8.055 10.484 1 98.56 307 ALA A C 1
ATOM 2398 O O . ALA A 1 307 ? -14.414 7.617 10.414 1 98.56 307 ALA A O 1
ATOM 2399 N N . HIS A 1 308 ? -12.938 9.344 10.75 1 98.31 308 HIS A N 1
ATOM 2400 C CA . HIS A 1 308 ? -14 10.344 10.828 1 98.31 308 HIS A CA 1
ATOM 2401 C C . HIS A 1 308 ? -14.82 10.367 9.547 1 98.31 308 HIS A C 1
ATOM 2403 O O . HIS A 1 308 ? -16.047 10.438 9.594 1 98.31 308 HIS A O 1
ATOM 2409 N N . ARG A 1 309 ? -14.133 10.32 8.445 1 98.31 309 ARG A N 1
ATOM 2410 C CA . ARG A 1 309 ? -14.789 10.352 7.137 1 98.31 309 ARG A CA 1
ATOM 2411 C C . ARG A 1 309 ? -15.688 9.133 6.945 1 98.31 309 ARG A C 1
ATOM 2413 O O . ARG A 1 309 ? -16.828 9.258 6.5 1 98.31 309 ARG A O 1
ATOM 2420 N N . LEU A 1 310 ? -15.227 7.965 7.266 1 98.62 310 LEU A N 1
ATOM 2421 C CA . LEU A 1 310 ? -16 6.73 7.172 1 98.62 310 LEU A CA 1
ATOM 2422 C C . LEU A 1 310 ? -17.266 6.82 8.016 1 98.62 310 LEU A C 1
ATOM 2424 O O . LEU A 1 310 ? -18.359 6.484 7.543 1 98.62 310 LEU A O 1
ATOM 2428 N N . MET A 1 311 ? -17.125 7.285 9.25 1 98.44 311 MET A N 1
ATOM 2429 C CA . MET A 1 311 ? -18.25 7.395 10.18 1 98.44 311 MET A CA 1
ATOM 2430 C C . MET A 1 311 ? -19.281 8.383 9.656 1 98.44 311 MET A C 1
ATOM 2432 O O . MET A 1 311 ? -20.469 8.062 9.594 1 98.44 311 MET A O 1
ATOM 2436 N N . ARG A 1 312 ? -18.812 9.523 9.273 1 97.94 312 ARG A N 1
ATOM 2437 C CA . ARG A 1 312 ? -19.703 10.586 8.828 1 97.94 312 ARG A CA 1
ATOM 2438 C C . ARG A 1 312 ? -20.438 10.18 7.562 1 97.94 312 ARG A C 1
ATOM 2440 O O . ARG A 1 312 ? -21.656 10.344 7.473 1 97.94 312 ARG A O 1
ATOM 2447 N N . ASP A 1 313 ? -19.734 9.672 6.613 1 97.12 313 ASP A N 1
ATOM 2448 C CA . ASP A 1 313 ? -20.359 9.289 5.352 1 97.12 313 ASP A CA 1
ATOM 2449 C C . ASP A 1 313 ? -21.328 8.133 5.555 1 97.12 313 ASP A C 1
ATOM 2451 O O . ASP A 1 313 ? -22.359 8.055 4.867 1 97.12 313 ASP A O 1
ATOM 2455 N N . TRP A 1 314 ? -21.078 7.266 6.484 1 97.06 314 TRP A N 1
ATOM 2456 C CA . TRP A 1 314 ? -22.016 6.18 6.777 1 97.06 314 TRP A CA 1
ATOM 2457 C C . TRP A 1 314 ? -23.344 6.727 7.289 1 97.06 314 TRP A C 1
ATOM 2459 O O . TRP A 1 314 ? -24.406 6.324 6.82 1 97.06 314 TRP A O 1
ATOM 2469 N N . VAL A 1 315 ? -23.266 7.668 8.203 1 95.62 315 VAL A N 1
ATOM 2470 C CA . VAL A 1 315 ? -24.469 8.219 8.812 1 95.62 315 VAL A CA 1
ATOM 2471 C C . VAL A 1 315 ? -25.219 9.062 7.793 1 95.62 315 VAL A C 1
ATOM 2473 O O . VAL A 1 315 ? -26.453 9.102 7.805 1 95.62 315 VAL A O 1
ATOM 2476 N N . GLU A 1 316 ? -24.5 9.609 6.883 1 91.19 316 GLU A N 1
ATOM 2477 C CA . GLU A 1 316 ? -25.125 10.523 5.934 1 91.19 316 GLU A CA 1
ATOM 2478 C C . GLU A 1 316 ? -25.516 9.805 4.645 1 91.19 316 GLU A C 1
ATOM 2480 O O . GLU A 1 316 ? -26.141 10.391 3.766 1 91.19 316 GLU A O 1
ATOM 2485 N N . TRP A 1 317 ? -25.078 8.656 4.535 1 88.94 317 TRP A N 1
ATOM 2486 C CA . TRP A 1 317 ? -25.344 7.922 3.299 1 88.94 317 TRP A CA 1
ATOM 2487 C C . TRP A 1 317 ? -26.828 7.691 3.107 1 88.94 317 TRP A C 1
ATOM 2489 O O . TRP A 1 317 ? -27.438 6.918 3.848 1 88.94 317 TRP A O 1
ATOM 2499 N N . LYS A 1 318 ? -27.594 8.57 2.275 1 75.19 318 LYS A N 1
ATOM 2500 C CA . LYS A 1 318 ? -29.047 8.523 2.059 1 75.19 318 LYS A CA 1
ATOM 2501 C C . LYS A 1 318 ? -29.422 7.352 1.164 1 75.19 318 LYS A C 1
ATOM 2503 O O . LYS A 1 318 ? -28.875 7.18 0.08 1 75.19 318 LYS A O 1
ATOM 2508 N N . ARG A 1 319 ? -29.797 6.352 1.743 1 59.09 319 ARG A N 1
ATOM 2509 C CA . ARG A 1 319 ? -30.266 5.18 1.01 1 59.09 319 ARG A CA 1
ATOM 2510 C C . ARG A 1 319 ? -31.641 5.434 0.412 1 59.09 319 ARG A C 1
ATOM 2512 O O . ARG A 1 319 ? -32.438 6.188 0.974 1 59.09 319 ARG A O 1
ATOM 2519 N N . MET B 1 1 ? -37.375 -1.359 -0.851 1 41.19 1 MET B N 1
ATOM 2520 C CA . MET B 1 1 ? -36.25 -2.266 -0.867 1 41.19 1 MET B CA 1
ATOM 2521 C C . MET B 1 1 ? -35 -1.599 -0.266 1 41.19 1 MET B C 1
ATOM 2523 O O . MET B 1 1 ? -34.625 -0.503 -0.681 1 41.19 1 MET B O 1
ATOM 2527 N N . ASN B 1 2 ? -34.562 -1.821 1.008 1 58.06 2 ASN B N 1
ATOM 2528 C CA . ASN B 1 2 ? -33.594 -1.092 1.808 1 58.06 2 ASN B CA 1
ATOM 2529 C C . ASN B 1 2 ? -32.219 -1.06 1.131 1 58.06 2 ASN B C 1
ATOM 2531 O O . ASN B 1 2 ? -31.656 -2.107 0.806 1 58.06 2 ASN B O 1
ATOM 2535 N N . HIS B 1 3 ? -31.844 -0.071 0.535 1 79.12 3 HIS B N 1
ATOM 2536 C CA . HIS B 1 3 ? -30.609 0.16 -0.195 1 79.12 3 HIS B CA 1
ATOM 2537 C C . HIS B 1 3 ? -29.391 -0.132 0.679 1 79.12 3 HIS B C 1
ATOM 2539 O O . HIS B 1 3 ? -29.359 0.242 1.854 1 79.12 3 HIS B O 1
ATOM 2545 N N . SER B 1 4 ? -28.609 -1.138 0.222 1 89.69 4 SER B N 1
ATOM 2546 C CA . SER B 1 4 ? -27.391 -1.557 0.919 1 89.69 4 SER B CA 1
ATOM 2547 C C . SER B 1 4 ? -26.188 -0.736 0.472 1 89.69 4 SER B C 1
ATOM 2549 O O . SER B 1 4 ? -26 -0.501 -0.723 1 89.69 4 SER B O 1
ATOM 2551 N N . ILE B 1 5 ? -25.438 -0.249 1.414 1 91 5 ILE B N 1
ATOM 2552 C CA . ILE B 1 5 ? -24.219 0.484 1.077 1 91 5 ILE B CA 1
ATOM 2553 C C . ILE B 1 5 ? -23.266 -0.429 0.316 1 91 5 ILE B C 1
ATOM 2555 O O . ILE B 1 5 ? -22.312 0.045 -0.322 1 91 5 ILE B O 1
ATOM 2559 N N . PHE B 1 6 ? -23.484 -1.733 0.325 1 91.94 6 PHE B N 1
ATOM 2560 C CA . PHE B 1 6 ? -22.625 -2.705 -0.327 1 91.94 6 PHE B CA 1
ATOM 2561 C C . PHE B 1 6 ? -23.141 -3.049 -1.718 1 91.94 6 PHE B C 1
ATOM 2563 O O . PHE B 1 6 ? -22.5 -3.793 -2.461 1 91.94 6 PHE B O 1
ATOM 2570 N N . SER B 1 7 ? -24.281 -2.523 -2.047 1 87 7 SER B N 1
ATOM 2571 C CA . SER B 1 7 ? -24.812 -2.746 -3.391 1 87 7 SER B CA 1
ATOM 2572 C C . SER B 1 7 ? -23.953 -2.055 -4.441 1 87 7 SER B C 1
ATOM 2574 O O . SER B 1 7 ? -23.531 -0.909 -4.254 1 87 7 SER B O 1
ATOM 2576 N N . SER B 1 8 ? -23.578 -2.846 -5.355 1 81 8 SER B N 1
ATOM 2577 C CA . SER B 1 8 ? -22.781 -2.318 -6.461 1 81 8 SER B CA 1
ATOM 2578 C C . SER B 1 8 ? -23.297 -2.828 -7.805 1 81 8 SER B C 1
ATOM 2580 O O . SER B 1 8 ? -23.922 -3.885 -7.871 1 81 8 SER B O 1
ATOM 2582 N N . ASP B 1 9 ? -23.156 -2.055 -8.805 1 83.56 9 ASP B N 1
ATOM 2583 C CA . ASP B 1 9 ? -23.547 -2.477 -10.148 1 83.56 9 ASP B CA 1
ATOM 2584 C C . ASP B 1 9 ? -22.375 -3.172 -10.859 1 83.56 9 ASP B C 1
ATOM 2586 O O . ASP B 1 9 ? -22.453 -3.467 -12.055 1 83.56 9 ASP B O 1
ATOM 2590 N N . ALA B 1 10 ? -21.328 -3.434 -10.102 1 86 10 ALA B N 1
ATOM 2591 C CA . ALA B 1 10 ? -20.156 -4.078 -10.695 1 86 10 ALA B CA 1
ATOM 2592 C C . ALA B 1 10 ? -20.469 -5.512 -11.117 1 86 10 ALA B C 1
ATOM 2594 O O . ALA B 1 10 ? -21.375 -6.145 -10.555 1 86 10 ALA B O 1
ATOM 2595 N N . PRO B 1 11 ? -19.719 -6.035 -12.094 1 89.12 11 PRO B N 1
ATOM 2596 C CA . PRO B 1 11 ? -19.984 -7.379 -12.609 1 89.12 11 PRO B CA 1
ATOM 2597 C C . PRO B 1 11 ? -19.75 -8.469 -11.57 1 89.12 11 PRO B C 1
ATOM 2599 O O . PRO B 1 11 ? -20.312 -9.562 -11.672 1 89.12 11 PRO B O 1
ATOM 2602 N N . HIS B 1 12 ? -18.859 -8.211 -10.641 1 90.38 12 HIS B N 1
ATOM 2603 C CA . HIS B 1 12 ? -18.562 -9.148 -9.57 1 90.38 12 HIS B CA 1
ATOM 2604 C C . HIS B 1 12 ? -18.656 -8.484 -8.203 1 90.38 12 HIS B C 1
ATOM 2606 O O . HIS B 1 12 ? -18.266 -7.324 -8.047 1 90.38 12 HIS B O 1
ATOM 2612 N N . PRO B 1 13 ? -19.172 -9.258 -7.281 1 86.75 13 PRO B N 1
ATOM 2613 C CA . PRO B 1 13 ? -19.25 -8.68 -5.938 1 86.75 13 PRO B CA 1
ATOM 2614 C C . PRO B 1 13 ? -17.875 -8.383 -5.352 1 86.75 13 PRO B C 1
ATOM 2616 O O . PRO B 1 13 ? -17.719 -7.441 -4.57 1 86.75 13 PRO B O 1
ATOM 2619 N N . GLU B 1 14 ? -16.875 -9.219 -5.609 1 94.44 14 GLU B N 1
ATOM 2620 C CA . GLU B 1 14 ? -15.492 -9.031 -5.168 1 94.44 14 GLU B CA 1
ATOM 2621 C C . GLU B 1 14 ? -14.5 -9.5 -6.238 1 94.44 14 GLU B C 1
ATOM 2623 O O . GLU B 1 14 ? -13.969 -10.609 -6.16 1 94.44 14 GLU B O 1
ATOM 2628 N N . ALA B 1 15 ? -14.219 -8.609 -7.102 1 97.12 15 ALA B N 1
ATOM 2629 C CA . ALA B 1 15 ? -13.375 -8.914 -8.258 1 97.12 15 ALA B CA 1
ATOM 2630 C C . ALA B 1 15 ? -11.984 -9.352 -7.816 1 97.12 15 ALA B C 1
ATOM 2632 O O . ALA B 1 15 ? -11.297 -10.086 -8.539 1 97.12 15 ALA B O 1
ATOM 2633 N N . SER B 1 16 ? -11.539 -8.945 -6.609 1 98.19 16 SER B N 1
ATOM 2634 C CA . SER B 1 16 ? -10.227 -9.305 -6.09 1 98.19 16 SER B CA 1
ATOM 2635 C C . SER B 1 16 ? -10.07 -10.82 -5.973 1 98.19 16 SER B C 1
ATOM 2637 O O . SER B 1 16 ? -8.969 -11.344 -6.113 1 98.19 16 SER B O 1
ATOM 2639 N N . SER B 1 17 ? -11.164 -11.547 -5.742 1 96.5 17 SER B N 1
ATOM 2640 C CA . SER B 1 17 ? -11.125 -12.992 -5.555 1 96.5 17 SER B CA 1
ATOM 2641 C C . SER B 1 17 ? -10.852 -13.719 -6.871 1 96.5 17 SER B C 1
ATOM 2643 O O . SER B 1 17 ? -10.562 -14.914 -6.879 1 96.5 17 SER B O 1
ATOM 2645 N N . LEU B 1 18 ? -10.898 -12.984 -7.992 1 96.62 18 LEU B N 1
ATOM 2646 C CA . LEU B 1 18 ? -10.727 -13.578 -9.312 1 96.62 18 LEU B CA 1
ATOM 2647 C C . LEU B 1 18 ? -9.32 -13.336 -9.852 1 96.62 18 LEU B C 1
ATOM 2649 O O . LEU B 1 18 ? -9.039 -13.625 -11.016 1 96.62 18 LEU B O 1
ATOM 2653 N N . THR B 1 19 ? -8.461 -12.812 -9.031 1 97.5 19 THR B N 1
ATOM 2654 C CA . THR B 1 19 ? -7.086 -12.555 -9.445 1 97.5 19 THR B CA 1
ATOM 2655 C C . THR B 1 19 ? -6.145 -13.617 -8.891 1 97.5 19 THR B C 1
ATOM 2657 O O . THR B 1 19 ? -6.438 -14.242 -7.863 1 97.5 19 THR B O 1
ATOM 2660 N N . ALA B 1 20 ? -5.047 -13.773 -9.594 1 96.81 20 ALA B N 1
ATOM 2661 C CA . ALA B 1 20 ? -4.023 -14.711 -9.125 1 96.81 20 ALA B CA 1
ATOM 2662 C C . ALA B 1 20 ? -3.445 -14.266 -7.785 1 96.81 20 ALA B C 1
ATOM 2664 O O . ALA B 1 20 ? -3.4 -13.07 -7.484 1 96.81 20 ALA B O 1
ATOM 2665 N N . PHE B 1 21 ? -3.02 -15.297 -6.891 1 97.31 21 PHE B N 1
ATOM 2666 C CA . PHE B 1 21 ? -2.301 -15.117 -5.637 1 97.31 21 PHE B CA 1
ATOM 2667 C C . PHE B 1 21 ? -3.24 -14.641 -4.535 1 97.31 21 PHE B C 1
ATOM 2669 O O . PHE B 1 21 ? -2.818 -14.438 -3.395 1 97.31 21 PHE B O 1
ATOM 2676 N N . ALA B 1 22 ? -4.535 -14.445 -4.828 1 95.69 22 ALA B N 1
ATOM 2677 C CA . ALA B 1 22 ? -5.465 -13.82 -3.889 1 95.69 22 ALA B CA 1
ATOM 2678 C C . ALA B 1 22 ? -5.969 -14.836 -2.865 1 95.69 22 ALA B C 1
ATOM 2680 O O . ALA B 1 22 ? -6.465 -14.461 -1.802 1 95.69 22 ALA B O 1
ATOM 2681 N N . GLU B 1 23 ? -5.852 -16.062 -3.209 1 94.75 23 GLU B N 1
ATOM 2682 C CA . GLU B 1 23 ? -6.438 -17.094 -2.355 1 94.75 23 GLU B CA 1
ATOM 2683 C C . GLU B 1 23 ? -5.434 -17.578 -1.311 1 94.75 23 GLU B C 1
ATOM 2685 O O . GLU B 1 23 ? -4.414 -18.172 -1.652 1 94.75 23 GLU B O 1
ATOM 2690 N N . ASN B 1 24 ? -5.586 -17.328 -0.07 1 96 24 ASN B N 1
ATOM 2691 C CA . ASN B 1 24 ? -4.789 -17.797 1.066 1 96 24 ASN B CA 1
ATOM 2692 C C . ASN B 1 24 ? -5.625 -17.844 2.344 1 96 24 ASN B C 1
ATOM 2694 O O . ASN B 1 24 ? -6.031 -16.812 2.873 1 96 24 ASN B O 1
ATOM 2698 N N . GLN B 1 25 ? -5.812 -19.031 2.848 1 93.69 25 GLN B N 1
ATOM 2699 C CA . GLN B 1 25 ? -6.73 -19.203 3.969 1 93.69 25 GLN B CA 1
ATOM 2700 C C . GLN B 1 25 ? -5.977 -19.484 5.262 1 93.69 25 GLN B C 1
ATOM 2702 O O . GLN B 1 25 ? -6.586 -19.828 6.281 1 93.69 25 GLN B O 1
ATOM 2707 N N . LEU B 1 26 ? -4.664 -19.406 5.227 1 97.06 26 LEU B N 1
ATOM 2708 C CA . LEU B 1 26 ? -3.883 -19.641 6.438 1 97.06 26 LEU B CA 1
ATOM 2709 C C . LEU B 1 26 ? -4.273 -18.656 7.535 1 97.06 26 LEU B C 1
ATOM 2711 O O . LEU B 1 26 ? -4.469 -17.469 7.27 1 97.06 26 LEU B O 1
ATOM 2715 N N . ASP B 1 27 ? -4.457 -19.219 8.688 1 95.62 27 ASP B N 1
ATOM 2716 C CA . ASP B 1 27 ? -4.535 -18.375 9.867 1 95.62 27 ASP B CA 1
ATOM 2717 C C . ASP B 1 27 ? -3.146 -17.891 10.297 1 95.62 27 ASP B C 1
ATOM 2719 O O . ASP B 1 27 ? -2.379 -18.656 10.883 1 95.62 27 ASP B O 1
ATOM 2723 N N . ARG B 1 28 ? -2.848 -16.734 10.07 1 94.31 28 ARG B N 1
ATOM 2724 C CA . ARG B 1 28 ? -1.49 -16.219 10.234 1 94.31 28 ARG B CA 1
ATOM 2725 C C . ARG B 1 28 ? -1.12 -16.109 11.711 1 94.31 28 ARG B C 1
ATOM 2727 O O . ARG B 1 28 ? 0.062 -16.125 12.062 1 94.31 28 ARG B O 1
ATOM 2734 N N . GLN B 1 29 ? -2.1 -15.938 12.617 1 90.25 29 GLN B N 1
ATOM 2735 C CA . GLN B 1 29 ? -1.897 -15.773 14.055 1 90.25 29 GLN B CA 1
ATOM 2736 C C . GLN B 1 29 ? -0.884 -14.672 14.352 1 90.25 29 GLN B C 1
ATOM 2738 O O . GLN B 1 29 ? 0.038 -14.867 15.141 1 90.25 29 GLN B O 1
ATOM 2743 N N . ALA B 1 30 ? -1 -13.648 13.672 1 82.5 30 ALA B N 1
ATOM 2744 C CA . ALA B 1 30 ? -0.048 -12.547 13.742 1 82.5 30 ALA B CA 1
ATOM 2745 C C . ALA B 1 30 ? 0.069 -12.016 15.172 1 82.5 30 ALA B C 1
ATOM 2747 O O . ALA B 1 30 ? 1.162 -11.672 15.625 1 82.5 30 ALA B O 1
ATOM 2748 N N . GLU B 1 31 ? -0.98 -12.039 15.906 1 82.19 31 GLU B N 1
ATOM 2749 C CA . GLU B 1 31 ? -1.032 -11.461 17.25 1 82.19 31 GLU B CA 1
ATOM 2750 C C . GLU B 1 31 ? -0.439 -12.414 18.281 1 82.19 31 GLU B C 1
ATOM 2752 O O . GLU B 1 31 ? -0.199 -12.016 19.422 1 82.19 31 GLU B O 1
ATOM 2757 N N . HIS B 1 32 ? -0.131 -13.57 17.828 1 86.44 32 HIS B N 1
ATOM 2758 C CA . HIS B 1 32 ? 0.293 -14.586 18.797 1 86.44 32 HIS B CA 1
ATOM 2759 C C . HIS B 1 32 ? 1.722 -15.039 18.516 1 86.44 32 HIS B C 1
ATOM 2761 O O . HIS B 1 32 ? 2.227 -15.953 19.172 1 86.44 32 HIS B O 1
ATOM 2767 N N . ARG B 1 33 ? 2.316 -14.422 17.625 1 91.75 33 ARG B N 1
ATOM 2768 C CA . ARG B 1 33 ? 3.678 -14.82 17.281 1 91.75 33 ARG B CA 1
ATOM 2769 C C . ARG B 1 33 ? 4.668 -14.359 18.344 1 91.75 33 ARG B C 1
ATOM 2771 O O . ARG B 1 33 ? 4.539 -13.258 18.875 1 91.75 33 ARG B O 1
ATOM 2778 N N . ASP B 1 34 ? 5.562 -15.25 18.672 1 93.62 34 ASP B N 1
ATOM 2779 C CA . ASP B 1 34 ? 6.645 -14.945 19.594 1 93.62 34 ASP B CA 1
ATOM 2780 C C . ASP B 1 34 ? 7.945 -15.625 19.172 1 93.62 34 ASP B C 1
ATOM 2782 O O . ASP B 1 34 ? 8.047 -16.125 18.062 1 93.62 34 ASP B O 1
ATOM 2786 N N . GLU B 1 35 ? 8.891 -15.609 20.047 1 93.06 35 GLU B N 1
ATOM 2787 C CA . GLU B 1 35 ? 10.242 -16.062 19.703 1 93.06 35 GLU B CA 1
ATOM 2788 C C . GLU B 1 35 ? 10.305 -17.578 19.562 1 93.06 35 GLU B C 1
ATOM 2790 O O . GLU B 1 35 ? 11.25 -18.109 18.984 1 93.06 35 GLU B O 1
ATOM 2795 N N . GLU B 1 36 ? 9.305 -18.281 20 1 94.69 36 GLU B N 1
ATOM 2796 C CA . GLU B 1 36 ? 9.32 -19.734 19.969 1 94.69 36 GLU B CA 1
ATOM 2797 C C . GLU B 1 36 ? 8.367 -20.266 18.891 1 94.69 36 GLU B C 1
ATOM 2799 O O . GLU B 1 36 ? 8.234 -21.484 18.719 1 94.69 36 GLU B O 1
ATOM 2804 N N . SER B 1 37 ? 7.75 -19.359 18.188 1 95.69 37 SER B N 1
ATOM 2805 C CA . SER B 1 37 ? 6.684 -19.75 17.281 1 95.69 37 SER B CA 1
ATOM 2806 C C . SER B 1 37 ? 7.199 -20.688 16.203 1 95.69 37 SER B C 1
ATOM 2808 O O . SER B 1 37 ? 6.551 -21.703 15.883 1 95.69 37 SER B O 1
ATOM 2810 N N . VAL B 1 38 ? 8.344 -20.406 15.672 1 96.12 38 VAL B N 1
ATOM 2811 C CA . VAL B 1 38 ? 8.883 -21.25 14.602 1 96.12 38 VAL B CA 1
ATOM 2812 C C . VAL B 1 38 ? 9.242 -22.625 15.156 1 96.12 38 VAL B C 1
ATOM 2814 O O . VAL B 1 38 ? 8.906 -23.641 14.555 1 96.12 38 VAL B O 1
ATOM 2817 N N . GLN B 1 39 ? 9.906 -22.625 16.266 1 95.62 39 GLN B N 1
ATOM 2818 C CA . GLN B 1 39 ? 10.297 -23.891 16.891 1 95.62 39 GLN B CA 1
ATOM 2819 C C . GLN B 1 39 ? 9.078 -24.75 17.188 1 95.62 39 GLN B C 1
ATOM 2821 O O . GLN B 1 39 ? 9.078 -25.953 16.922 1 95.62 39 GLN B O 1
ATOM 2826 N N . ARG B 1 40 ? 8.062 -24.156 17.734 1 96.19 40 ARG B N 1
ATOM 2827 C CA . ARG B 1 40 ? 6.836 -24.875 18.047 1 96.19 40 ARG B CA 1
ATOM 2828 C C . ARG B 1 40 ? 6.188 -25.422 16.781 1 96.19 40 ARG B C 1
ATOM 2830 O O . ARG B 1 40 ? 5.73 -26.562 16.766 1 96.19 40 ARG B O 1
ATOM 2837 N N . ALA B 1 41 ? 6.164 -24.578 15.766 1 96.81 41 ALA B N 1
ATOM 2838 C CA . ALA B 1 41 ? 5.559 -25 14.5 1 96.81 41 ALA B CA 1
ATOM 2839 C C . ALA B 1 41 ? 6.32 -26.172 13.898 1 96.81 41 ALA B C 1
ATOM 2841 O O . ALA B 1 41 ? 5.711 -27.172 13.469 1 96.81 41 ALA B O 1
ATOM 2842 N N . VAL B 1 42 ? 7.605 -26.109 13.898 1 95.62 42 VAL B N 1
ATOM 2843 C CA . VAL B 1 42 ? 8.453 -27.141 13.312 1 95.62 42 VAL B CA 1
ATOM 2844 C C . VAL B 1 42 ? 8.25 -28.469 14.055 1 95.62 42 VAL B C 1
ATOM 2846 O O . VAL B 1 42 ? 8.289 -29.531 13.445 1 95.62 42 VAL B O 1
ATOM 2849 N N . ALA B 1 43 ? 7.996 -28.406 15.32 1 94.94 43 ALA B N 1
ATOM 2850 C CA . ALA B 1 43 ? 7.855 -29.594 16.156 1 94.94 43 ALA B CA 1
ATOM 2851 C C . ALA B 1 43 ? 6.461 -30.203 16.016 1 94.94 43 ALA B C 1
ATOM 2853 O O . ALA B 1 43 ? 6.219 -31.328 16.469 1 94.94 43 ALA B O 1
ATOM 2854 N N . THR B 1 44 ? 5.609 -29.531 15.398 1 95.69 44 THR B N 1
ATOM 2855 C CA . THR B 1 44 ? 4.23 -29.984 15.273 1 95.69 44 THR B CA 1
ATOM 2856 C C . THR B 1 44 ? 4.102 -31.016 14.164 1 95.69 44 THR B C 1
ATOM 2858 O O . THR B 1 44 ? 4.633 -30.844 13.07 1 95.69 44 THR B O 1
ATOM 2861 N N . GLU B 1 45 ? 3.395 -32.094 14.445 1 94.19 45 GLU B N 1
ATOM 2862 C CA . GLU B 1 45 ? 3.141 -33.125 13.445 1 94.19 45 GLU B CA 1
ATOM 2863 C C . GLU B 1 45 ? 2.311 -32.562 12.289 1 94.19 45 GLU B C 1
ATOM 2865 O O . GLU B 1 45 ? 1.363 -31.812 12.5 1 94.19 45 GLU B O 1
ATOM 2870 N N . GLY B 1 46 ? 2.709 -32.906 11.141 1 95.75 46 GLY B N 1
ATOM 2871 C CA . GLY B 1 46 ? 1.94 -32.5 9.977 1 95.75 46 GLY B CA 1
ATOM 2872 C C . GLY B 1 46 ? 2.414 -31.203 9.383 1 95.75 46 GLY B C 1
ATOM 2873 O O . GLY B 1 46 ? 1.838 -30.703 8.406 1 95.75 46 GLY B O 1
ATOM 2874 N N . THR B 1 47 ? 3.465 -30.656 9.938 1 97.38 47 THR B N 1
ATOM 2875 C CA . THR B 1 47 ? 4.039 -29.422 9.414 1 97.38 47 THR B CA 1
ATOM 2876 C C . THR B 1 47 ? 4.582 -29.641 8 1 97.38 47 THR B C 1
ATOM 2878 O O . THR B 1 47 ? 5.223 -30.656 7.723 1 97.38 47 THR B O 1
ATOM 2881 N N . HIS B 1 48 ? 4.234 -28.703 7.152 1 98.44 48 HIS B N 1
ATOM 2882 C CA . HIS B 1 48 ? 4.824 -28.703 5.816 1 98.44 48 HIS B CA 1
ATOM 2883 C C . HIS B 1 48 ? 5.559 -27.391 5.539 1 98.44 48 HIS B C 1
ATOM 2885 O O . HIS B 1 48 ? 5.254 -26.375 6.148 1 98.44 48 HIS B O 1
ATOM 2891 N N . PHE B 1 49 ? 6.496 -27.547 4.609 1 98.62 49 PHE B N 1
ATOM 2892 C CA . PHE B 1 49 ? 7.387 -26.438 4.293 1 98.62 49 PHE B CA 1
ATOM 2893 C C . PHE B 1 49 ? 7.34 -26.109 2.803 1 98.62 49 PHE B C 1
ATOM 2895 O O . PHE B 1 49 ? 7.301 -27.016 1.967 1 98.62 49 PHE B O 1
ATOM 2902 N N . LEU B 1 50 ? 7.277 -24.875 2.529 1 98.81 50 LEU B N 1
ATOM 2903 C CA . LEU B 1 50 ? 7.641 -24.359 1.213 1 98.81 50 LEU B CA 1
ATOM 2904 C C . LEU B 1 50 ? 9.109 -23.953 1.176 1 98.81 50 LEU B C 1
ATOM 2906 O O . LEU B 1 50 ? 9.531 -23.094 1.947 1 98.81 50 LEU B O 1
ATOM 2910 N N . ALA B 1 51 ? 9.867 -24.547 0.302 1 98.81 51 ALA B N 1
ATOM 2911 C CA . ALA B 1 51 ? 11.297 -24.266 0.221 1 98.81 51 ALA B CA 1
ATOM 2912 C C . ALA B 1 51 ? 11.602 -23.281 -0.917 1 98.81 51 ALA B C 1
ATOM 2914 O O . ALA B 1 51 ? 11.07 -23.422 -2.02 1 98.81 51 ALA B O 1
ATOM 2915 N N . PHE B 1 52 ? 12.508 -22.328 -0.598 1 98.5 52 PHE B N 1
ATOM 2916 C CA . PHE B 1 52 ? 12.805 -21.312 -1.594 1 98.5 52 PHE B CA 1
ATOM 2917 C C . PHE B 1 52 ? 14.312 -21.219 -1.833 1 98.5 52 PHE B C 1
ATOM 2919 O O . PHE B 1 52 ? 15.078 -20.953 -0.904 1 98.5 52 PHE B O 1
ATOM 2926 N N . ALA B 1 53 ? 14.758 -21.438 -3.057 1 97.94 53 ALA B N 1
ATOM 2927 C CA . ALA B 1 53 ? 16.094 -21.047 -3.498 1 97.94 53 ALA B CA 1
ATOM 2928 C C . ALA B 1 53 ? 16.109 -19.625 -4.047 1 97.94 53 ALA B C 1
ATOM 2930 O O . ALA B 1 53 ? 15.789 -19.406 -5.219 1 97.94 53 ALA B O 1
ATOM 2931 N N . ARG B 1 54 ? 16.516 -18.703 -3.186 1 93.44 54 ARG B N 1
ATOM 2932 C CA . ARG B 1 54 ? 16.359 -17.281 -3.482 1 93.44 54 ARG B CA 1
ATOM 2933 C C . ARG B 1 54 ? 14.891 -16.922 -3.738 1 93.44 54 ARG B C 1
ATOM 2935 O O . ARG B 1 54 ? 14.039 -17.125 -2.871 1 93.44 54 ARG B O 1
ATOM 2942 N N . ASP B 1 55 ? 14.602 -16.578 -4.949 1 93.25 55 ASP B N 1
ATOM 2943 C CA . ASP B 1 55 ? 13.234 -16.141 -5.227 1 93.25 55 ASP B CA 1
ATOM 2944 C C . ASP B 1 55 ? 12.453 -17.234 -5.953 1 93.25 55 ASP B C 1
ATOM 2946 O O . ASP B 1 55 ? 11.344 -16.984 -6.438 1 93.25 55 ASP B O 1
ATOM 2950 N N . LYS B 1 56 ? 12.914 -18.453 -6.031 1 97.62 56 LYS B N 1
ATOM 2951 C CA . LYS B 1 56 ? 12.25 -19.547 -6.73 1 97.62 56 LYS B CA 1
ATOM 2952 C C . LYS B 1 56 ? 11.742 -20.609 -5.75 1 97.62 56 LYS B C 1
ATOM 2954 O O . LYS B 1 56 ? 12.477 -21.031 -4.848 1 97.62 56 LYS B O 1
ATOM 2959 N N . LEU B 1 57 ? 10.516 -21 -5.93 1 98.31 57 LEU B N 1
ATOM 2960 C CA . LEU B 1 57 ? 9.961 -22.109 -5.172 1 98.31 57 LEU B CA 1
ATOM 2961 C C . LEU B 1 57 ? 10.5 -23.438 -5.684 1 98.31 57 LEU B C 1
ATOM 2963 O O . LEU B 1 57 ? 10.562 -23.672 -6.895 1 98.31 57 LEU B O 1
ATOM 2967 N N . VAL B 1 58 ? 10.93 -24.281 -4.793 1 98.38 58 VAL B N 1
ATOM 2968 C CA . VAL B 1 58 ? 11.406 -25.609 -5.172 1 98.38 58 VAL B CA 1
ATOM 2969 C C . VAL B 1 58 ? 10.258 -26.609 -5.137 1 98.38 58 VAL B C 1
ATOM 2971 O O . VAL B 1 58 ? 9.57 -26.734 -4.117 1 98.38 58 VAL B O 1
ATOM 2974 N N . LEU B 1 59 ? 10.008 -27.25 -6.238 1 97.94 59 LEU B N 1
ATOM 2975 C CA . LEU B 1 59 ? 8.977 -28.281 -6.348 1 97.94 59 LEU B CA 1
ATOM 2976 C C . LEU B 1 59 ? 9.609 -29.672 -6.453 1 97.94 59 LEU B C 1
ATOM 2978 O O . LEU B 1 59 ? 10.594 -29.859 -7.164 1 97.94 59 LEU B O 1
ATOM 2982 N N . LYS B 1 60 ? 9.047 -30.578 -5.703 1 96.5 60 LYS B N 1
ATOM 2983 C CA . LYS B 1 60 ? 9.375 -31.969 -5.965 1 96.5 60 LYS B CA 1
ATOM 2984 C C . LYS B 1 60 ? 8.664 -32.469 -7.223 1 96.5 60 LYS B C 1
ATOM 2986 O O . LYS B 1 60 ? 7.523 -32.094 -7.492 1 96.5 60 LYS B O 1
ATOM 2991 N N . HIS B 1 61 ? 9.406 -33.125 -8 1 90.12 61 HIS B N 1
ATOM 2992 C CA . HIS B 1 61 ? 8.734 -33.656 -9.18 1 90.12 61 HIS B CA 1
ATOM 2993 C C . HIS B 1 61 ? 9.141 -35.094 -9.438 1 90.12 61 HIS B C 1
ATOM 2995 O O . HIS B 1 61 ? 10.305 -35.469 -9.242 1 90.12 61 HIS B O 1
ATOM 3001 N N . ASP B 1 62 ? 8.148 -36.062 -9.484 1 80.88 62 ASP B N 1
ATOM 3002 C CA . ASP B 1 62 ? 8.344 -37.438 -9.898 1 80.88 62 ASP B CA 1
ATOM 3003 C C . ASP B 1 62 ? 7.777 -37.688 -11.289 1 80.88 62 ASP B C 1
ATOM 3005 O O . ASP B 1 62 ? 6.891 -38.531 -11.469 1 80.88 62 ASP B O 1
ATOM 3009 N N . GLY B 1 63 ? 8.281 -36.875 -12.391 1 74.62 63 GLY B N 1
ATOM 3010 C CA . GLY B 1 63 ? 7.816 -36.969 -13.766 1 74.62 63 GLY B CA 1
ATOM 3011 C C . GLY B 1 63 ? 6.594 -36.125 -14.039 1 74.62 63 GLY B C 1
ATOM 3012 O O . GLY B 1 63 ? 6.68 -35.125 -14.758 1 74.62 63 GLY B O 1
ATOM 3013 N N . GLN B 1 64 ? 5.367 -36.469 -13.531 1 73.94 64 GLN B N 1
ATOM 3014 C CA . GLN B 1 64 ? 4.145 -35.812 -13.961 1 73.94 64 GLN B CA 1
ATOM 3015 C C . GLN B 1 64 ? 3.588 -34.906 -12.852 1 73.94 64 GLN B C 1
ATOM 3017 O O . GLN B 1 64 ? 2.867 -33.969 -13.125 1 73.94 64 GLN B O 1
ATOM 3022 N N . VAL B 1 65 ? 4 -35.188 -11.664 1 85.62 65 VAL B N 1
ATOM 3023 C CA . VAL B 1 65 ? 3.33 -34.5 -10.562 1 85.62 65 VAL B CA 1
ATOM 3024 C C . VAL B 1 65 ? 4.309 -33.531 -9.883 1 85.62 65 VAL B C 1
ATOM 3026 O O . VAL B 1 65 ? 5.453 -33.906 -9.609 1 85.62 65 VAL B O 1
ATOM 3029 N N . LEU B 1 66 ? 3.939 -32.25 -9.75 1 92.5 66 LEU B N 1
ATOM 3030 C CA . LEU B 1 66 ? 4.707 -31.266 -9.016 1 92.5 66 LEU B CA 1
ATOM 3031 C C . LEU B 1 66 ? 4.137 -31.062 -7.609 1 92.5 66 LEU B C 1
ATOM 3033 O O . LEU B 1 66 ? 2.92 -30.984 -7.434 1 92.5 66 LEU B O 1
ATOM 3037 N N . ASP B 1 67 ? 4.977 -31.141 -6.637 1 95.75 67 ASP B N 1
ATOM 3038 C CA . ASP B 1 67 ? 4.586 -30.984 -5.238 1 95.75 67 ASP B CA 1
ATOM 3039 C C . ASP B 1 67 ? 5.426 -29.922 -4.547 1 95.75 67 ASP B C 1
ATOM 3041 O O . ASP B 1 67 ? 6.629 -30.094 -4.352 1 95.75 67 ASP B O 1
ATOM 3045 N N . PRO B 1 68 ? 4.816 -28.844 -4.141 1 97.56 68 PRO B N 1
ATOM 3046 C CA . PRO B 1 68 ? 5.578 -27.766 -3.51 1 97.56 68 PRO B CA 1
ATOM 3047 C C . PRO B 1 68 ? 5.793 -28 -2.014 1 97.56 68 PRO B C 1
ATOM 3049 O O . PRO B 1 68 ? 6.543 -27.25 -1.375 1 97.56 68 PRO B O 1
ATOM 3052 N N . LEU B 1 69 ? 5.191 -29 -1.426 1 97.94 69 LEU B N 1
ATOM 3053 C CA . LEU B 1 69 ? 5.184 -29.156 0.025 1 97.94 69 LEU B CA 1
ATOM 3054 C C . LEU B 1 69 ? 6.199 -30.203 0.467 1 97.94 69 LEU B C 1
ATOM 3056 O O . LEU B 1 69 ? 6.164 -31.344 0 1 97.94 69 LEU B O 1
ATOM 3060 N N . PHE B 1 70 ? 7.051 -29.781 1.403 1 98.06 70 PHE B N 1
ATOM 3061 C CA . PHE B 1 70 ? 8.062 -30.672 1.955 1 98.06 70 PHE B CA 1
ATOM 3062 C C . PHE B 1 70 ? 7.746 -31.031 3.402 1 98.06 70 PHE B C 1
ATOM 3064 O O . PHE B 1 70 ? 7.305 -30.188 4.172 1 98.06 70 PHE B O 1
ATOM 3071 N N . ALA B 1 71 ? 8.031 -32.281 3.703 1 96.81 71 ALA B N 1
ATOM 3072 C CA . ALA B 1 71 ? 8.234 -32.625 5.109 1 96.81 71 ALA B CA 1
ATOM 3073 C C . ALA B 1 71 ? 9.641 -32.25 5.562 1 96.81 71 ALA B C 1
ATOM 3075 O O . ALA B 1 71 ? 10.539 -32.062 4.734 1 96.81 71 ALA B O 1
ATOM 3076 N N . ARG B 1 72 ? 9.797 -32.156 6.844 1 95.44 72 ARG B N 1
ATOM 3077 C CA . ARG B 1 72 ? 11.055 -31.688 7.398 1 95.44 72 ARG B CA 1
ATOM 3078 C C . ARG B 1 72 ? 12.227 -32.531 6.914 1 95.44 72 ARG B C 1
ATOM 3080 O O . ARG B 1 72 ? 13.25 -32 6.488 1 95.44 72 ARG B O 1
ATOM 3087 N N . TYR B 1 73 ? 12.055 -33.844 6.918 1 94.38 73 TYR B N 1
ATOM 3088 C CA . TYR B 1 73 ? 13.148 -34.75 6.586 1 94.38 73 TYR B CA 1
ATOM 3089 C C . TYR B 1 73 ? 13.508 -34.656 5.109 1 94.38 73 TYR B C 1
ATOM 3091 O O . TYR B 1 73 ? 14.625 -35 4.711 1 94.38 73 TYR B O 1
ATOM 3099 N N . GLU B 1 74 ? 12.578 -34.156 4.309 1 95.56 74 GLU B N 1
ATOM 3100 C CA . GLU B 1 74 ? 12.789 -34.094 2.867 1 95.56 74 GLU B CA 1
ATOM 3101 C C . GLU B 1 74 ? 13.664 -32.875 2.51 1 95.56 74 GLU B C 1
ATOM 3103 O O . GLU B 1 74 ? 14.156 -32.781 1.382 1 95.56 74 GLU B O 1
ATOM 3108 N N . LEU B 1 75 ? 13.906 -32 3.473 1 96.56 75 LEU B N 1
ATOM 3109 C CA . LEU B 1 75 ? 14.594 -30.766 3.199 1 96.56 75 LEU B CA 1
ATOM 3110 C C . LEU B 1 75 ? 16.109 -30.922 3.326 1 96.56 75 LEU B C 1
ATOM 3112 O O . LEU B 1 75 ? 16.875 -30.047 2.932 1 96.56 75 LEU B O 1
ATOM 3116 N N . ALA B 1 76 ? 16.484 -32.062 3.855 1 95.38 76 ALA B N 1
ATOM 3117 C CA . ALA B 1 76 ? 17.891 -32.25 4.199 1 95.38 76 ALA B CA 1
ATOM 3118 C C . ALA B 1 76 ? 18.781 -32 2.994 1 95.38 76 ALA B C 1
ATOM 3120 O O . ALA B 1 76 ? 19.812 -31.312 3.104 1 95.38 76 ALA B O 1
ATOM 3121 N N . GLU B 1 77 ? 18.406 -32.438 1.847 1 93.94 77 GLU B N 1
ATOM 3122 C CA . GLU B 1 77 ? 19.203 -32.344 0.632 1 93.94 77 GLU B CA 1
ATOM 3123 C C . GLU B 1 77 ? 19.328 -30.891 0.182 1 93.94 77 GLU B C 1
ATOM 3125 O O . GLU B 1 77 ? 20.203 -30.562 -0.625 1 93.94 77 GLU B O 1
ATOM 3130 N N . LEU B 1 78 ? 18.516 -30 0.687 1 97.62 78 LEU B N 1
ATOM 3131 C CA . LEU B 1 78 ? 18.453 -28.641 0.186 1 97.62 78 LEU B CA 1
ATOM 3132 C C . LEU B 1 78 ? 19.234 -27.688 1.089 1 97.62 78 LEU B C 1
ATOM 3134 O O . LEU B 1 78 ? 19.328 -26.5 0.811 1 97.62 78 LEU B O 1
ATOM 3138 N N . ASP B 1 79 ? 19.781 -28.172 2.211 1 97.38 79 ASP B N 1
ATOM 3139 C CA . ASP B 1 79 ? 20.531 -27.375 3.172 1 97.38 79 ASP B CA 1
ATOM 3140 C C . ASP B 1 79 ? 19.719 -26.172 3.65 1 97.38 79 ASP B C 1
ATOM 3142 O O . ASP B 1 79 ? 20.094 -25.031 3.41 1 97.38 79 ASP B O 1
ATOM 3146 N N . PRO B 1 80 ? 18.641 -26.469 4.336 1 97.75 80 PRO B N 1
ATOM 3147 C CA . PRO B 1 80 ? 17.734 -25.391 4.766 1 97.75 80 PRO B CA 1
ATOM 3148 C C . PRO B 1 80 ? 18.391 -24.422 5.738 1 97.75 80 PRO B C 1
ATOM 3150 O O . PRO B 1 80 ? 19.188 -24.844 6.59 1 97.75 80 PRO B O 1
ATOM 3153 N N . ASP B 1 81 ? 18.094 -23.141 5.555 1 96.38 81 ASP B N 1
ATOM 3154 C CA . ASP B 1 81 ? 18.469 -22.109 6.496 1 96.38 81 ASP B CA 1
ATOM 3155 C C . ASP B 1 81 ? 17.406 -21.906 7.566 1 96.38 81 ASP B C 1
ATOM 3157 O O . ASP B 1 81 ? 16.594 -20.969 7.492 1 96.38 81 ASP B O 1
ATOM 3161 N N . TRP B 1 82 ? 17.484 -22.656 8.625 1 93.88 82 TRP B N 1
ATOM 3162 C CA . TRP B 1 82 ? 16.438 -22.703 9.656 1 93.88 82 TRP B CA 1
ATOM 3163 C C . TRP B 1 82 ? 16.391 -21.375 10.414 1 93.88 82 TRP B C 1
ATOM 3165 O O . TRP B 1 82 ? 15.328 -21 10.922 1 93.88 82 TRP B O 1
ATOM 3175 N N . GLU B 1 83 ? 17.469 -20.672 10.461 1 92 83 GLU B N 1
ATOM 3176 C CA . GLU B 1 83 ? 17.516 -19.391 11.18 1 92 83 GLU B CA 1
ATOM 3177 C C . GLU B 1 83 ? 16.609 -18.359 10.547 1 92 83 GLU B C 1
ATOM 3179 O O . GLU B 1 83 ? 16.141 -17.438 11.219 1 92 83 GLU B O 1
ATOM 3184 N N . ASN B 1 84 ? 16.344 -18.562 9.281 1 94.56 84 ASN B N 1
ATOM 3185 C CA . ASN B 1 84 ? 15.531 -17.578 8.578 1 94.56 84 ASN B CA 1
ATOM 3186 C C . ASN B 1 84 ? 14.219 -18.188 8.094 1 94.56 84 ASN B C 1
ATOM 3188 O O . ASN B 1 84 ? 13.586 -17.656 7.18 1 94.56 84 ASN B O 1
ATOM 3192 N N . ALA B 1 85 ? 13.852 -19.312 8.695 1 97.19 85 ALA B N 1
ATOM 3193 C CA . ALA B 1 85 ? 12.539 -19.875 8.406 1 97.19 85 ALA B CA 1
ATOM 3194 C C . ALA B 1 85 ? 11.422 -18.953 8.883 1 97.19 85 ALA B C 1
ATOM 3196 O O . ALA B 1 85 ? 11.578 -18.25 9.883 1 97.19 85 ALA B O 1
ATOM 3197 N N . VAL B 1 86 ? 10.336 -18.969 8.18 1 97.75 86 VAL B N 1
ATOM 3198 C CA . VAL B 1 86 ? 9.219 -18.078 8.477 1 97.75 86 VAL B CA 1
ATOM 3199 C C . VAL B 1 86 ? 7.949 -18.891 8.703 1 97.75 86 VAL B C 1
ATOM 3201 O O . VAL B 1 86 ? 7.609 -19.766 7.902 1 97.75 86 VAL B O 1
ATOM 3204 N N . LEU B 1 87 ? 7.293 -18.625 9.773 1 98.38 87 LEU B N 1
ATOM 3205 C CA . LEU B 1 87 ? 5.969 -19.203 9.984 1 98.38 87 LEU B CA 1
ATOM 3206 C C . LEU B 1 87 ? 4.91 -18.438 9.203 1 98.38 87 LEU B C 1
ATOM 3208 O O . LEU B 1 87 ? 4.633 -17.266 9.5 1 98.38 87 LEU B O 1
ATOM 3212 N N . LEU B 1 88 ? 4.324 -19.078 8.211 1 98.19 88 LEU B N 1
ATOM 3213 C CA . LEU B 1 88 ? 3.309 -18.422 7.391 1 98.19 88 LEU B CA 1
ATOM 3214 C C . LEU B 1 88 ? 1.957 -18.422 8.094 1 98.19 88 LEU B C 1
ATOM 3216 O O . LEU B 1 88 ? 1.196 -17.453 7.988 1 98.19 88 LEU B O 1
ATOM 3220 N N . GLY B 1 89 ? 1.661 -19.438 8.773 1 97.75 89 GLY B N 1
ATOM 3221 C CA . GLY B 1 89 ? 0.403 -19.594 9.492 1 97.75 89 GLY B CA 1
ATOM 3222 C C . GLY B 1 89 ? -0.016 -21.047 9.656 1 97.75 89 GLY B C 1
ATOM 3223 O O . GLY B 1 89 ? 0.813 -21.953 9.555 1 97.75 89 GLY B O 1
ATOM 3224 N N . TYR B 1 90 ? -1.287 -21.234 9.977 1 97.5 90 TYR B N 1
ATOM 3225 C CA . TYR B 1 90 ? -1.834 -22.562 10.234 1 97.5 90 TYR B CA 1
ATOM 3226 C C . TYR B 1 90 ? -3.029 -22.844 9.336 1 97.5 90 TYR B C 1
ATOM 3228 O O . TYR B 1 90 ? -3.867 -21.969 9.109 1 97.5 90 TYR B O 1
ATOM 3236 N N . ARG B 1 91 ? -3.059 -24.031 8.836 1 96.88 91 ARG B N 1
ATOM 3237 C CA . ARG B 1 91 ? -4.238 -24.484 8.109 1 96.88 91 ARG B CA 1
ATOM 3238 C C . ARG B 1 91 ? -5.438 -24.609 9.047 1 96.88 91 ARG B C 1
ATOM 3240 O O . ARG B 1 91 ? -5.281 -24.641 10.266 1 96.88 91 ARG B O 1
ATOM 3247 N N . LYS B 1 92 ? -6.566 -24.719 8.406 1 93.25 92 LYS B N 1
ATOM 3248 C CA . LYS B 1 92 ? -7.785 -24.875 9.195 1 93.25 92 LYS B CA 1
ATOM 3249 C C . LYS B 1 92 ? -7.711 -26.125 10.07 1 93.25 92 LYS B C 1
ATOM 3251 O O . LYS B 1 92 ? -8.273 -26.156 11.164 1 93.25 92 LYS B O 1
ATOM 3256 N N . THR B 1 93 ? -6.973 -27.047 9.602 1 94.5 93 THR B N 1
ATOM 3257 C CA . THR B 1 93 ? -6.852 -28.328 10.297 1 94.5 93 THR B CA 1
ATOM 3258 C C . THR B 1 93 ? -5.855 -28.219 11.445 1 94.5 93 THR B C 1
ATOM 3260 O O . THR B 1 93 ? -5.703 -29.156 12.234 1 94.5 93 THR B O 1
ATOM 3263 N N . GLY B 1 94 ? -5.137 -27.094 11.539 1 94.62 94 GLY B N 1
ATOM 3264 C CA . GLY B 1 94 ? -4.234 -26.859 12.656 1 94.62 94 GLY B CA 1
ATOM 3265 C C . GLY B 1 94 ? -2.773 -27.047 12.297 1 94.62 94 GLY B C 1
ATOM 3266 O O . GLY B 1 94 ? -1.885 -26.625 13.039 1 94.62 94 GLY B O 1
ATOM 3267 N N . GLU B 1 95 ? -2.51 -27.672 11.164 1 96.88 95 GLU B N 1
ATOM 3268 C CA . GLU B 1 95 ? -1.132 -27.922 10.75 1 96.88 95 GLU B CA 1
ATOM 3269 C C . GLU B 1 95 ? -0.441 -26.641 10.312 1 96.88 95 GLU B C 1
ATOM 3271 O O . GLU B 1 95 ? -1.01 -25.844 9.555 1 96.88 95 GLU B O 1
ATOM 3276 N N . PRO B 1 96 ? 0.806 -26.484 10.758 1 98.06 96 PRO B N 1
ATOM 3277 C CA . PRO B 1 96 ? 1.541 -25.281 10.383 1 98.06 96 PRO B CA 1
ATOM 3278 C C . PRO B 1 96 ? 2.076 -25.328 8.953 1 98.06 96 PRO B C 1
ATOM 3280 O O . PRO B 1 96 ? 2.324 -26.422 8.422 1 98.06 96 PRO B O 1
ATOM 3283 N N . ARG B 1 97 ? 2.16 -24.219 8.352 1 98.62 97 ARG B N 1
ATOM 3284 C CA . ARG B 1 97 ? 2.85 -23.984 7.09 1 98.62 97 ARG B CA 1
ATOM 3285 C C . ARG B 1 97 ? 4.02 -23.016 7.285 1 98.62 97 ARG B C 1
ATOM 3287 O O . ARG B 1 97 ? 3.855 -21.938 7.867 1 98.62 97 ARG B O 1
ATOM 3294 N N . LEU B 1 98 ? 5.211 -23.438 6.867 1 98.69 98 LEU B N 1
ATOM 3295 C CA . LEU B 1 98 ? 6.387 -22.578 6.977 1 98.69 98 LEU B CA 1
ATOM 3296 C C . LEU B 1 98 ? 7.035 -22.359 5.613 1 98.69 98 LEU B C 1
ATOM 3298 O O . LEU B 1 98 ? 6.867 -23.172 4.707 1 98.69 98 LEU B O 1
ATOM 3302 N N . ALA B 1 99 ? 7.664 -21.266 5.449 1 98.69 99 ALA B N 1
ATOM 3303 C CA . ALA B 1 99 ? 8.602 -21.016 4.355 1 98.69 99 ALA B CA 1
ATOM 3304 C C . ALA B 1 99 ? 10.047 -21.094 4.836 1 98.69 99 ALA B C 1
ATOM 3306 O O . ALA B 1 99 ? 10.375 -20.594 5.914 1 98.69 99 ALA B O 1
ATOM 3307 N N . VAL B 1 100 ? 10.883 -21.719 4.035 1 98.44 100 VAL B N 1
ATOM 3308 C CA . VAL B 1 100 ? 12.273 -21.844 4.453 1 98.44 100 VAL B CA 1
ATOM 3309 C C . VAL B 1 100 ? 13.203 -21.562 3.271 1 98.44 100 VAL B C 1
ATOM 3311 O O . VAL B 1 100 ? 13.047 -22.156 2.197 1 98.44 100 VAL B O 1
ATOM 3314 N N . PRO B 1 101 ? 14.086 -20.578 3.443 1 98.12 101 PRO B N 1
ATOM 3315 C CA . PRO B 1 101 ? 15.133 -20.422 2.434 1 98.12 101 PRO B CA 1
ATOM 3316 C C . PRO B 1 101 ? 16.141 -21.562 2.461 1 98.12 101 PRO B C 1
ATOM 3318 O O . PRO B 1 101 ? 16.469 -22.094 3.533 1 98.12 101 PRO B O 1
ATOM 3321 N N . VAL B 1 102 ? 16.609 -21.938 1.283 1 98.19 102 VAL B N 1
ATOM 3322 C CA . VAL B 1 102 ? 17.609 -23 1.212 1 98.19 102 VAL B CA 1
ATOM 3323 C C . VAL B 1 102 ? 18.906 -22.453 0.619 1 98.19 102 VAL B C 1
ATOM 3325 O O . VAL B 1 102 ? 18.891 -21.438 -0.085 1 98.19 102 VAL B O 1
ATOM 3328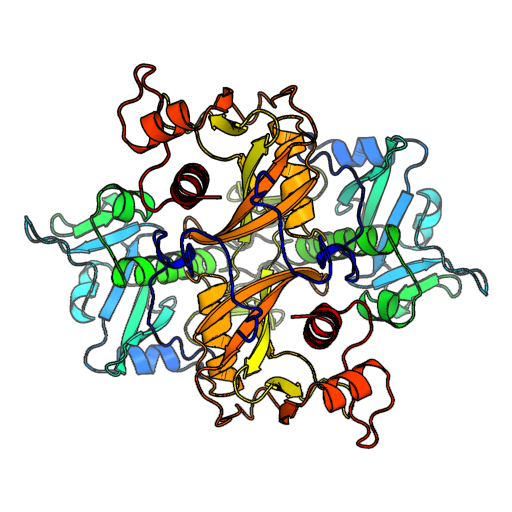 N N . ARG B 1 103 ? 19.984 -23.125 0.884 1 96.69 103 ARG B N 1
ATOM 3329 C CA . ARG B 1 103 ? 21.281 -22.594 0.497 1 96.69 103 ARG B CA 1
ATOM 3330 C C . ARG B 1 103 ? 21.75 -23.188 -0.829 1 96.69 103 ARG B C 1
ATOM 3332 O O . ARG B 1 103 ? 22.672 -22.672 -1.461 1 96.69 103 ARG B O 1
ATOM 3339 N N . VAL B 1 104 ? 21.109 -24.281 -1.252 1 96.69 104 VAL B N 1
ATOM 3340 C CA . VAL B 1 104 ? 21.422 -24.859 -2.559 1 96.69 104 VAL B CA 1
ATOM 3341 C C . VAL B 1 104 ? 20.953 -23.906 -3.66 1 96.69 104 VAL B C 1
ATOM 3343 O O . VAL B 1 104 ? 19.812 -23.406 -3.619 1 96.69 104 VAL B O 1
ATOM 3346 N N . ASP B 1 105 ? 21.812 -23.703 -4.586 1 96.25 105 ASP B N 1
ATOM 3347 C CA . ASP B 1 105 ? 21.469 -22.844 -5.719 1 96.25 105 ASP B CA 1
ATOM 3348 C C . ASP B 1 105 ? 20.438 -23.531 -6.625 1 96.25 105 ASP B C 1
ATOM 3350 O O . ASP B 1 105 ? 20.531 -24.75 -6.852 1 96.25 105 ASP B O 1
ATOM 3354 N N . ALA B 1 106 ? 19.578 -22.734 -7.172 1 95.94 106 ALA B N 1
ATOM 3355 C CA . ALA B 1 106 ? 18.531 -23.266 -8.039 1 95.94 106 ALA B CA 1
ATOM 3356 C C . ALA B 1 106 ? 19.141 -24.094 -9.18 1 95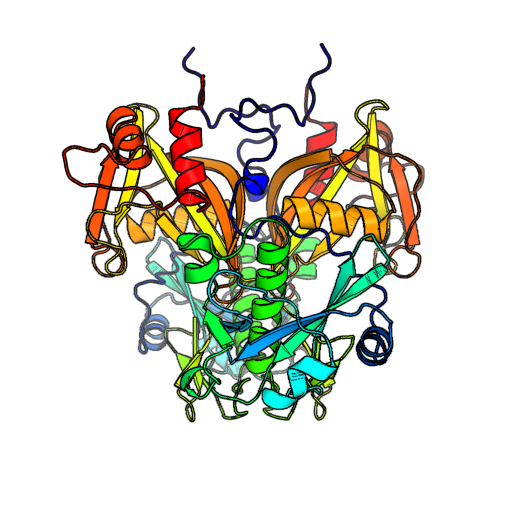.94 106 ALA B C 1
ATOM 3358 O O . ALA B 1 106 ? 18.578 -25.109 -9.578 1 95.94 106 ALA B O 1
ATOM 3359 N N . ASP B 1 107 ? 20.281 -23.703 -9.672 1 95.5 107 ASP B N 1
ATOM 3360 C CA . ASP B 1 107 ? 20.922 -24.344 -10.812 1 95.5 107 ASP B CA 1
ATOM 3361 C C . ASP B 1 107 ? 21.594 -25.656 -10.391 1 95.5 107 ASP B C 1
ATOM 3363 O O . ASP B 1 107 ? 21.938 -26.484 -11.242 1 95.5 107 ASP B O 1
ATOM 3367 N N . ASP B 1 108 ? 21.766 -25.875 -9.125 1 96.38 108 ASP B N 1
ATOM 3368 C CA . ASP B 1 108 ? 22.5 -27.031 -8.625 1 96.38 108 ASP B CA 1
ATOM 3369 C C . ASP B 1 108 ? 21.547 -28.062 -8.023 1 96.38 108 ASP B C 1
ATOM 3371 O O . ASP B 1 108 ? 21.984 -29.047 -7.434 1 96.38 108 ASP B O 1
ATOM 3375 N N . LEU B 1 109 ? 20.281 -27.812 -8.156 1 95.81 109 LEU B N 1
ATOM 3376 C CA . LEU B 1 109 ? 19.297 -28.734 -7.578 1 95.81 109 LEU B CA 1
ATOM 3377 C C . LEU B 1 109 ? 19.328 -30.078 -8.281 1 95.81 109 LEU B C 1
ATOM 3379 O O . LEU B 1 109 ? 19.531 -30.156 -9.5 1 95.81 109 LEU B O 1
ATOM 3383 N N . ALA B 1 110 ? 19.094 -31.109 -7.535 1 94.31 110 ALA B N 1
ATOM 3384 C CA . ALA B 1 110 ? 18.984 -32.438 -8.102 1 94.31 110 ALA B CA 1
ATOM 3385 C C . ALA B 1 110 ? 17.844 -32.531 -9.109 1 94.31 110 ALA B C 1
ATOM 3387 O O . ALA B 1 110 ? 16.953 -31.672 -9.117 1 94.31 110 ALA B O 1
ATOM 3388 N N . SER B 1 111 ? 17.812 -33.562 -9.891 1 92.88 111 SER B N 1
ATOM 3389 C CA . SER B 1 111 ? 16.922 -33.688 -11.039 1 92.88 111 SER B CA 1
ATOM 3390 C C . SER B 1 111 ? 15.477 -33.875 -10.602 1 92.88 111 SER B C 1
ATOM 3392 O O . SER B 1 111 ? 14.547 -33.562 -11.359 1 92.88 111 SER B O 1
ATOM 3394 N N . HIS B 1 112 ? 15.312 -34.375 -9.406 1 94.56 112 HIS B N 1
ATOM 3395 C CA . HIS B 1 112 ? 13.945 -34.625 -8.961 1 94.56 112 HIS B CA 1
ATOM 3396 C C . HIS B 1 112 ? 13.336 -33.375 -8.336 1 94.56 112 HIS B C 1
ATOM 3398 O O . HIS B 1 112 ? 12.211 -33.406 -7.836 1 94.56 112 HIS B O 1
ATOM 3404 N N . PHE B 1 113 ? 14.062 -32.25 -8.344 1 96.38 113 PHE B N 1
ATOM 3405 C CA . PHE B 1 113 ? 13.555 -30.938 -7.938 1 96.38 113 PHE B CA 1
ATOM 3406 C C . PHE B 1 113 ? 13.398 -30 -9.141 1 96.38 113 PHE B C 1
ATOM 3408 O O . PHE B 1 113 ? 14.172 -30.094 -10.094 1 96.38 113 PHE B O 1
ATOM 3415 N N . LYS B 1 114 ? 12.422 -29.141 -9.117 1 95.81 114 LYS B N 1
ATOM 3416 C CA . LYS B 1 114 ? 12.195 -28.109 -10.133 1 95.81 114 LYS B CA 1
ATOM 3417 C C . LYS B 1 114 ? 12.031 -26.734 -9.484 1 95.81 114 LYS B C 1
ATOM 3419 O O . LYS B 1 114 ? 11.055 -26.5 -8.773 1 95.81 114 LYS B O 1
ATOM 3424 N N . PRO B 1 115 ? 12.977 -25.875 -9.703 1 96.94 115 PRO B N 1
ATOM 3425 C CA . PRO B 1 115 ? 12.773 -24.484 -9.258 1 96.94 115 PRO B CA 1
ATOM 3426 C C . PRO B 1 115 ? 11.875 -23.688 -10.203 1 96.94 115 PRO B C 1
ATOM 3428 O O . PRO B 1 115 ? 11.953 -23.859 -11.422 1 96.94 115 PRO B O 1
ATOM 3431 N N . ALA B 1 116 ? 10.953 -22.891 -9.672 1 96.75 116 ALA B N 1
ATOM 3432 C CA . ALA B 1 116 ? 10.078 -22.062 -10.492 1 96.75 116 ALA B CA 1
ATOM 3433 C C . ALA B 1 116 ? 9.789 -20.719 -9.812 1 96.75 116 ALA B C 1
ATOM 3435 O O . ALA B 1 116 ? 9.555 -20.688 -8.602 1 96.75 116 ALA B O 1
ATOM 3436 N N . ASP B 1 117 ? 9.891 -19.656 -10.547 1 96.12 117 ASP B N 1
ATOM 3437 C CA . ASP B 1 117 ? 9.508 -18.359 -9.992 1 96.12 117 ASP B CA 1
ATOM 3438 C C . ASP B 1 117 ? 7.988 -18.188 -9.992 1 96.12 117 ASP B C 1
ATOM 3440 O O . ASP B 1 117 ? 7.273 -18.969 -10.625 1 96.12 117 ASP B O 1
ATOM 3444 N N . MET B 1 118 ? 7.508 -17.188 -9.344 1 95.38 118 MET B N 1
ATOM 3445 C CA . MET B 1 118 ? 6.078 -17.016 -9.109 1 95.38 118 MET B CA 1
ATOM 3446 C C . MET B 1 118 ? 5.336 -16.781 -10.414 1 95.38 118 MET B C 1
ATOM 3448 O O . MET B 1 118 ? 4.219 -17.266 -10.602 1 95.38 118 MET B O 1
ATOM 3452 N N . ARG B 1 119 ? 5.883 -16.016 -11.305 1 92.62 119 ARG B N 1
ATOM 3453 C CA . ARG B 1 119 ? 5.25 -15.734 -12.594 1 92.62 119 ARG B CA 1
ATOM 3454 C C . ARG B 1 119 ? 5.027 -17.016 -13.383 1 92.62 119 ARG B C 1
ATOM 3456 O O . ARG B 1 119 ? 3.945 -17.234 -13.93 1 92.62 119 ARG B O 1
ATOM 3463 N N . SER B 1 120 ? 6.062 -17.875 -13.422 1 94.12 120 SER B N 1
ATOM 3464 C CA . SER B 1 120 ? 5.969 -19.141 -14.133 1 94.12 120 SER B CA 1
ATOM 3465 C C . SER B 1 120 ? 4.969 -20.078 -13.461 1 94.12 120 SER B C 1
ATOM 3467 O O . SER B 1 120 ? 4.211 -20.781 -14.141 1 94.12 120 SER B O 1
ATOM 3469 N N . LEU B 1 121 ? 4.977 -20.125 -12.148 1 95.06 121 LEU B N 1
ATOM 3470 C CA . LEU B 1 121 ? 4.047 -20.984 -11.406 1 95.06 121 LEU B CA 1
ATOM 3471 C C . LEU B 1 121 ? 2.605 -20.672 -11.805 1 95.06 121 LEU B C 1
ATOM 3473 O O . LEU B 1 121 ? 1.826 -21.594 -12.07 1 95.06 121 LEU B O 1
ATOM 3477 N N . TRP B 1 122 ? 2.307 -19.406 -11.93 1 93.75 122 TRP B N 1
ATOM 3478 C CA . TRP B 1 122 ? 0.959 -18.953 -12.25 1 93.75 122 TRP B CA 1
ATOM 3479 C C . TRP B 1 122 ? 0.683 -19.078 -13.742 1 93.75 122 TRP B C 1
ATOM 3481 O O . TRP B 1 122 ? -0.307 -19.688 -14.148 1 93.75 122 TRP B O 1
ATOM 3491 N N . ARG B 1 123 ? 1.527 -18.578 -14.57 1 90.31 123 ARG B N 1
ATOM 3492 C CA . ARG B 1 123 ? 1.319 -18.516 -16.016 1 90.31 123 ARG B CA 1
ATOM 3493 C C . ARG B 1 123 ? 1.203 -19.906 -16.609 1 90.31 123 ARG B C 1
ATOM 3495 O O . ARG B 1 123 ? 0.386 -20.141 -17.5 1 90.31 123 ARG B O 1
ATOM 3502 N N . ASP B 1 124 ? 2.064 -20.812 -16.125 1 92.06 124 ASP B N 1
ATOM 3503 C CA . ASP B 1 124 ? 2.104 -22.172 -16.672 1 92.06 124 ASP B CA 1
ATOM 3504 C C . ASP B 1 124 ? 1.165 -23.109 -15.914 1 92.06 124 ASP B C 1
ATOM 3506 O O . ASP B 1 124 ? 1.146 -24.312 -16.172 1 92.06 124 ASP B O 1
ATOM 3510 N N . LEU B 1 125 ? 0.392 -22.531 -14.977 1 92.25 125 LEU B N 1
ATOM 3511 C CA . LEU B 1 125 ? -0.599 -23.266 -14.195 1 92.25 125 LEU B CA 1
ATOM 3512 C C . LEU B 1 125 ? 0.041 -24.438 -13.461 1 92.25 125 LEU B C 1
ATOM 3514 O O . LEU B 1 125 ? -0.54 -25.531 -13.398 1 92.25 125 LEU B O 1
ATOM 3518 N N . LEU B 1 126 ? 1.238 -24.172 -13 1 92 126 LEU B N 1
ATOM 3519 C CA . LEU B 1 126 ? 1.915 -25.203 -12.219 1 92 126 LEU B CA 1
ATOM 3520 C C . LEU B 1 126 ? 1.3 -25.312 -10.828 1 92 126 LEU B C 1
ATOM 3522 O O . LEU B 1 126 ? 1.341 -26.391 -10.211 1 92 126 LEU B O 1
ATOM 3526 N N . LEU B 1 127 ? 0.869 -24.219 -10.227 1 93.81 127 LEU B N 1
ATOM 3527 C CA . LEU B 1 127 ? 0.122 -24.156 -8.977 1 93.81 127 LEU B CA 1
ATOM 3528 C C . LEU B 1 127 ? -1.125 -23.297 -9.133 1 93.81 127 LEU B C 1
ATOM 3530 O O . LEU B 1 127 ? -1.146 -22.375 -9.938 1 93.81 127 LEU B O 1
ATOM 3534 N N . GLU B 1 128 ? -2.104 -23.609 -8.375 1 92.31 128 GLU B N 1
ATOM 3535 C CA . GLU B 1 128 ? -3.346 -22.844 -8.367 1 92.31 128 GLU B CA 1
ATOM 3536 C C . GLU B 1 128 ? -3.945 -22.766 -6.969 1 92.31 128 GLU B C 1
ATOM 3538 O O . GLU B 1 128 ? -3.51 -23.484 -6.062 1 92.31 128 GLU B O 1
ATOM 3543 N N . GLY B 1 129 ? -4.824 -21.844 -6.836 1 94 129 GLY B N 1
ATOM 3544 C CA . GLY B 1 129 ? -5.645 -21.797 -5.633 1 94 129 GLY B CA 1
ATOM 3545 C C . GLY B 1 129 ? -4.863 -21.391 -4.395 1 94 129 GLY B C 1
ATOM 3546 O O . GLY B 1 129 ? -4.051 -20.469 -4.441 1 94 129 GLY B O 1
ATOM 3547 N N . GLU B 1 130 ? -5.09 -22.062 -3.314 1 95.38 130 GLU B N 1
ATOM 3548 C CA . GLU B 1 130 ? -4.586 -21.688 -1.996 1 95.38 130 GLU B CA 1
ATOM 3549 C C . GLU B 1 130 ? -3.07 -21.828 -1.92 1 95.38 130 GLU B C 1
ATOM 3551 O O . GLU B 1 130 ? -2.387 -20.969 -1.353 1 95.38 130 GLU B O 1
ATOM 3556 N N . ILE B 1 131 ? -2.592 -22.906 -2.525 1 96.88 131 ILE B N 1
ATOM 3557 C CA . ILE B 1 131 ? -1.162 -23.172 -2.418 1 96.88 131 ILE B CA 1
ATOM 3558 C C . ILE B 1 131 ? -0.38 -22.078 -3.148 1 96.88 131 ILE B C 1
ATOM 3560 O O . ILE B 1 131 ? 0.708 -21.688 -2.717 1 96.88 131 ILE B O 1
ATOM 3564 N N . LEU B 1 132 ? -0.928 -21.562 -4.23 1 97.31 132 LEU B N 1
ATOM 3565 C CA . LEU B 1 132 ? -0.3 -20.453 -4.934 1 97.31 132 LEU B CA 1
ATOM 3566 C C . LEU B 1 132 ? -0.268 -19.203 -4.059 1 97.31 132 LEU B C 1
ATOM 3568 O O . LEU B 1 132 ? 0.734 -18.484 -4.031 1 97.31 132 LEU B O 1
ATOM 3572 N N . GLY B 1 133 ? -1.35 -18.969 -3.354 1 97.56 133 GLY B N 1
ATOM 3573 C CA . GLY B 1 133 ? -1.406 -17.844 -2.422 1 97.56 133 GLY B CA 1
ATOM 3574 C C . GLY B 1 133 ? -0.431 -17.984 -1.267 1 97.56 133 GLY B C 1
ATOM 3575 O O . GLY B 1 133 ? 0.194 -17.016 -0.854 1 97.56 133 GLY B O 1
ATOM 3576 N N . GLU B 1 134 ? -0.276 -19.172 -0.759 1 98 134 GLU B N 1
ATOM 3577 C CA . GLU B 1 134 ? 0.691 -19.438 0.302 1 98 134 GLU B CA 1
ATOM 3578 C C . GLU B 1 134 ? 2.119 -19.188 -0.178 1 98 134 GLU B C 1
ATOM 3580 O O . GLU B 1 134 ? 2.926 -18.594 0.538 1 98 134 GLU B O 1
ATOM 3585 N N . ALA B 1 135 ? 2.375 -19.688 -1.379 1 98 135 ALA B N 1
ATOM 3586 C CA . ALA B 1 135 ? 3.697 -19.484 -1.964 1 98 135 ALA B CA 1
ATOM 3587 C C . ALA B 1 135 ? 3.994 -18 -2.141 1 98 135 ALA B C 1
ATOM 3589 O O . ALA B 1 135 ? 5.125 -17.547 -1.923 1 98 135 ALA B O 1
ATOM 3590 N N . ALA B 1 136 ? 2.965 -17.266 -2.529 1 97.56 136 ALA B N 1
ATOM 3591 C CA . ALA B 1 136 ? 3.121 -15.812 -2.689 1 97.56 136 ALA B CA 1
ATOM 3592 C C . ALA B 1 136 ? 3.482 -15.148 -1.363 1 97.56 136 ALA B C 1
ATOM 3594 O O . ALA B 1 136 ? 4.383 -14.312 -1.309 1 97.56 136 ALA B O 1
ATOM 3595 N N . GLN B 1 137 ? 2.795 -15.492 -0.318 1 97.62 137 GLN B N 1
ATOM 3596 C CA . GLN B 1 137 ? 3.133 -15.016 1.018 1 97.62 137 GLN B CA 1
ATOM 3597 C C . GLN B 1 137 ? 4.57 -15.375 1.385 1 97.62 137 GLN B C 1
ATOM 3599 O O . GLN B 1 137 ? 5.328 -14.516 1.845 1 97.62 137 GLN B O 1
ATOM 3604 N N . GLY B 1 138 ? 4.941 -16.578 1.143 1 97.94 138 GLY B N 1
ATOM 3605 C CA . GLY B 1 138 ? 6.254 -17.094 1.507 1 97.94 138 GLY B CA 1
ATOM 3606 C C . GLY B 1 138 ? 7.391 -16.375 0.81 1 97.94 138 GLY B C 1
ATOM 3607 O O . GLY B 1 138 ? 8.328 -15.906 1.461 1 97.94 138 GLY B O 1
ATOM 3608 N N . VAL B 1 139 ? 7.305 -16.297 -0.51 1 97.69 139 VAL B N 1
ATOM 3609 C CA . VAL B 1 139 ? 8.414 -15.711 -1.268 1 97.69 139 VAL B CA 1
ATOM 3610 C C . VAL B 1 139 ? 8.586 -14.242 -0.887 1 97.69 139 VAL B C 1
ATOM 3612 O O . VAL B 1 139 ? 9.711 -13.742 -0.831 1 97.69 139 VAL B O 1
ATOM 3615 N N . SER B 1 140 ? 7.465 -13.562 -0.642 1 97.44 140 SER B N 1
ATOM 3616 C CA . SER B 1 140 ? 7.535 -12.172 -0.225 1 97.44 140 SER B CA 1
ATOM 3617 C C . SER B 1 140 ? 8.297 -12.023 1.09 1 97.44 140 SER B C 1
ATOM 3619 O O . SER B 1 140 ? 9.156 -11.148 1.222 1 97.44 140 SER B O 1
ATOM 3621 N N . LEU B 1 141 ? 7.977 -12.867 2.043 1 97.19 141 LEU B N 1
ATOM 3622 C CA . LEU B 1 141 ? 8.586 -12.789 3.365 1 97.19 141 LEU B CA 1
ATOM 3623 C C . LEU B 1 141 ? 10.055 -13.211 3.311 1 97.19 141 LEU B C 1
ATOM 3625 O O . LEU B 1 141 ? 10.898 -12.617 3.982 1 97.19 141 LEU B O 1
ATOM 3629 N N . ILE B 1 142 ? 10.352 -14.219 2.508 1 97 142 ILE B N 1
ATOM 3630 C CA . ILE B 1 142 ? 11.727 -14.68 2.354 1 97 142 ILE B CA 1
ATOM 3631 C C . ILE B 1 142 ? 12.57 -13.562 1.733 1 97 142 ILE B C 1
ATOM 3633 O O . ILE B 1 142 ? 13.68 -13.289 2.197 1 97 142 ILE B O 1
ATOM 3637 N N . ARG B 1 143 ? 12.016 -12.977 0.726 1 95.88 143 ARG B N 1
ATOM 3638 C CA . ARG B 1 143 ? 12.719 -11.883 0.065 1 95.88 143 ARG B CA 1
ATOM 3639 C C . ARG B 1 143 ? 12.93 -10.711 1.019 1 95.88 143 ARG B C 1
ATOM 3641 O O . ARG B 1 143 ? 14.023 -10.148 1.085 1 95.88 143 ARG B O 1
ATOM 3648 N N . TRP B 1 144 ? 11.914 -10.312 1.739 1 96.56 144 TRP B N 1
ATOM 3649 C CA . TRP B 1 144 ? 12.023 -9.219 2.699 1 96.56 144 TRP B CA 1
ATOM 3650 C C . TRP B 1 144 ? 13.125 -9.5 3.717 1 96.56 144 TRP B C 1
ATOM 3652 O O . TRP B 1 144 ? 13.945 -8.625 4.004 1 96.56 144 TRP B O 1
ATOM 3662 N N . ASN B 1 145 ? 13.102 -10.672 4.266 1 96.75 145 ASN B N 1
ATOM 3663 C CA . ASN B 1 145 ? 14.117 -11.023 5.246 1 96.75 145 ASN B CA 1
ATOM 3664 C C . ASN B 1 145 ? 15.516 -10.984 4.645 1 96.75 145 ASN B C 1
ATOM 3666 O O . ASN B 1 145 ? 16.453 -10.484 5.273 1 96.75 145 ASN B O 1
ATOM 3670 N N . GLY B 1 146 ? 15.656 -11.445 3.441 1 95.69 146 GLY B N 1
ATOM 3671 C CA . GLY B 1 146 ? 16.953 -11.43 2.766 1 95.69 146 GLY B CA 1
ATOM 3672 C C . GLY B 1 146 ? 17.453 -10.031 2.469 1 95.69 146 GLY B C 1
ATOM 3673 O O . GLY B 1 146 ? 18.656 -9.781 2.469 1 95.69 146 GLY B O 1
ATOM 3674 N N . ASP B 1 147 ? 16.531 -9.125 2.283 1 96.19 147 ASP B N 1
ATOM 3675 C CA . ASP B 1 147 ? 16.875 -7.758 1.913 1 96.19 147 ASP B CA 1
ATOM 3676 C C . ASP B 1 147 ? 17.094 -6.895 3.152 1 96.19 147 ASP B C 1
ATOM 3678 O O . ASP B 1 147 ? 17.391 -5.703 3.039 1 96.19 147 ASP B O 1
ATOM 3682 N N . ASN B 1 148 ? 16.953 -7.449 4.344 1 97.25 148 ASN B N 1
ATOM 3683 C CA . ASN B 1 148 ? 17.031 -6.672 5.574 1 97.25 148 ASN B CA 1
ATOM 3684 C C . ASN B 1 148 ? 17.859 -7.391 6.633 1 97.25 148 ASN B C 1
ATOM 3686 O O . ASN B 1 148 ? 17.516 -7.391 7.812 1 97.25 148 ASN B O 1
ATOM 3690 N N . ARG B 1 149 ? 18.875 -7.984 6.199 1 97.62 149 ARG B N 1
ATOM 3691 C CA . ARG B 1 149 ? 19.797 -8.672 7.098 1 97.62 149 ARG B CA 1
ATOM 3692 C C . ARG B 1 149 ? 20.578 -7.676 7.953 1 97.62 149 ARG B C 1
ATOM 3694 O O . ARG B 1 149 ? 21.016 -8.008 9.055 1 97.62 149 ARG B O 1
ATOM 3701 N N . PHE B 1 150 ? 20.719 -6.496 7.426 1 98.69 150 PHE B N 1
ATOM 3702 C CA . PHE B 1 150 ? 21.422 -5.434 8.133 1 98.69 150 PHE B CA 1
ATOM 3703 C C . PHE B 1 150 ? 20.516 -4.227 8.336 1 98.69 150 PHE B C 1
ATOM 3705 O O . PHE B 1 150 ? 19.609 -3.984 7.543 1 98.69 150 PHE B O 1
ATOM 3712 N N . CYS B 1 151 ? 20.844 -3.463 9.406 1 98.69 151 CYS B N 1
ATOM 3713 C CA . CYS B 1 151 ? 20.047 -2.318 9.812 1 98.69 151 CYS B CA 1
ATOM 3714 C C . CYS B 1 151 ? 20.25 -1.138 8.875 1 98.69 151 CYS B C 1
ATOM 3716 O O . CYS B 1 151 ? 21.391 -0.7 8.672 1 98.69 151 CYS B O 1
ATOM 3718 N N . GLY B 1 152 ? 19.234 -0.609 8.367 1 98.38 152 GLY B N 1
ATOM 3719 C CA . GLY B 1 152 ? 19.328 0.536 7.473 1 98.38 152 GLY B CA 1
ATOM 3720 C C . GLY B 1 152 ? 19.828 1.792 8.164 1 98.38 152 GLY B C 1
ATOM 3721 O O . GLY B 1 152 ? 20.312 2.713 7.508 1 98.38 152 GLY B O 1
ATOM 3722 N N . ARG B 1 153 ? 19.734 1.857 9.43 1 97.75 153 ARG B N 1
ATOM 3723 C CA . ARG B 1 153 ? 20.094 3.057 10.188 1 97.75 153 ARG B CA 1
ATOM 3724 C C . ARG B 1 153 ? 21.562 3.035 10.586 1 97.75 153 ARG B C 1
ATOM 3726 O O . ARG B 1 153 ? 22.25 4.059 10.508 1 97.75 153 ARG B O 1
ATOM 3733 N N . CYS B 1 154 ? 22.094 1.845 10.938 1 98.31 154 CYS B N 1
ATOM 3734 C CA . CYS B 1 154 ? 23.422 1.872 11.508 1 98.31 154 CYS B CA 1
ATOM 3735 C C . CYS B 1 154 ? 24.328 0.828 10.852 1 98.31 154 CYS B C 1
ATOM 3737 O O . CYS B 1 154 ? 25.516 0.733 11.164 1 98.31 154 CYS B O 1
ATOM 3739 N N . GLY B 1 155 ? 23.75 -0.055 10.062 1 98.31 155 GLY B N 1
ATOM 3740 C CA . GLY B 1 155 ? 24.547 -0.986 9.281 1 98.31 155 GLY B CA 1
ATOM 3741 C C . GLY B 1 155 ? 24.844 -2.285 10.008 1 98.31 155 GLY B C 1
ATOM 3742 O O . GLY B 1 155 ? 25.469 -3.188 9.453 1 98.31 155 GLY B O 1
ATOM 3743 N N . SER B 1 156 ? 24.344 -2.408 11.219 1 98.56 156 SER B N 1
ATOM 3744 C CA . SER B 1 156 ? 24.625 -3.609 12.008 1 98.56 156 SER B CA 1
ATOM 3745 C C . SER B 1 156 ? 23.656 -4.734 11.648 1 98.56 156 SER B C 1
ATOM 3747 O O . SER B 1 156 ? 22.656 -4.508 10.953 1 98.56 156 SER B O 1
ATOM 3749 N N . VAL B 1 157 ? 23.969 -5.922 12.148 1 98.06 157 VAL B N 1
ATOM 3750 C CA . VAL B 1 157 ? 23.188 -7.125 11.859 1 98.06 157 VAL B CA 1
ATOM 3751 C C . VAL B 1 157 ? 21.828 -7.035 12.531 1 98.06 157 VAL B C 1
ATOM 3753 O O . VAL B 1 157 ? 21.703 -6.535 13.656 1 98.06 157 VAL B O 1
ATOM 3756 N N . MET B 1 158 ? 20.828 -7.531 11.812 1 98.06 158 MET B N 1
ATOM 3757 C CA . MET B 1 158 ? 19.484 -7.617 12.375 1 98.06 158 MET B CA 1
ATOM 3758 C C . MET B 1 158 ? 19.109 -9.07 12.664 1 98.06 158 MET B C 1
ATOM 3760 O O . MET B 1 158 ? 19.484 -9.969 11.906 1 98.06 158 MET B O 1
ATOM 3764 N N . GLU B 1 159 ? 18.328 -9.242 13.664 1 97.25 159 GLU B N 1
ATOM 3765 C CA . GLU B 1 159 ? 17.875 -10.578 14.031 1 97.25 159 GLU B CA 1
ATOM 3766 C C . GLU B 1 159 ? 16.391 -10.766 13.688 1 97.25 159 GLU B C 1
ATOM 3768 O O . GLU B 1 159 ? 15.594 -9.852 13.867 1 97.25 159 GLU B O 1
ATOM 3773 N N . SER B 1 160 ? 16.125 -11.961 13.172 1 96.44 160 SER B N 1
ATOM 3774 C CA . SER B 1 160 ? 14.742 -12.328 12.891 1 96.44 160 SER B CA 1
ATOM 3775 C C . SER B 1 160 ? 13.984 -12.641 14.18 1 96.44 160 SER B C 1
ATOM 3777 O O . SER B 1 160 ? 14.508 -13.32 15.062 1 96.44 160 SER B O 1
ATOM 3779 N N . ARG B 1 161 ? 12.766 -12.07 14.305 1 96.12 161 ARG B N 1
ATOM 3780 C CA . ARG B 1 161 ? 11.938 -12.281 15.484 1 96.12 161 ARG B CA 1
ATOM 3781 C C . ARG B 1 161 ? 10.5 -12.602 15.094 1 96.12 161 ARG B C 1
ATOM 3783 O O . ARG B 1 161 ? 10.117 -12.445 13.938 1 96.12 161 ARG B O 1
ATOM 3790 N N . ILE B 1 162 ? 9.758 -13.18 15.992 1 95.88 162 ILE B N 1
ATOM 3791 C CA . ILE B 1 162 ? 8.328 -13.461 16.016 1 95.88 162 ILE B CA 1
ATOM 3792 C C . ILE B 1 162 ? 7.938 -14.242 14.758 1 95.88 162 ILE B C 1
ATOM 3794 O O . ILE B 1 162 ? 7.004 -13.867 14.047 1 95.88 162 ILE B O 1
ATOM 3798 N N . GLY B 1 163 ? 8.625 -15.219 14.453 1 96.12 163 GLY B N 1
ATOM 3799 C CA . GLY B 1 163 ? 8.289 -16.125 13.367 1 96.12 163 GLY B CA 1
ATOM 3800 C C . GLY B 1 163 ? 8.695 -15.602 12 1 96.12 163 GLY B C 1
ATOM 3801 O O . GLY B 1 163 ? 8.094 -15.961 10.984 1 96.12 163 GLY B O 1
ATOM 3802 N N . GLY B 1 164 ? 9.602 -14.656 11.953 1 96.5 164 GLY B N 1
ATOM 3803 C CA . GLY B 1 164 ? 10.109 -14.141 10.688 1 96.5 164 GLY B CA 1
ATOM 3804 C C . GLY B 1 164 ? 9.391 -12.883 10.227 1 96.5 164 GLY B C 1
ATOM 3805 O O . GLY B 1 164 ? 9.625 -12.398 9.117 1 96.5 164 GLY B O 1
ATOM 3806 N N . TYR B 1 165 ? 8.531 -12.297 11.117 1 96.94 165 TYR B N 1
ATOM 3807 C CA . TYR B 1 165 ? 7.738 -11.133 10.727 1 96.94 165 TYR B CA 1
ATOM 3808 C C . TYR B 1 165 ? 8.281 -9.867 11.375 1 96.94 165 TYR B C 1
ATOM 3810 O O . TYR B 1 165 ? 7.621 -8.82 11.352 1 96.94 165 TYR B O 1
ATOM 3818 N N . LYS B 1 166 ? 9.383 -9.938 11.984 1 96.94 166 LYS B N 1
ATOM 3819 C CA . LYS B 1 166 ? 10.047 -8.805 12.609 1 96.94 166 LYS B CA 1
ATOM 3820 C C . LYS B 1 166 ? 11.562 -8.969 12.578 1 96.94 166 LYS B C 1
ATOM 3822 O O . LYS B 1 166 ? 12.078 -10.078 12.727 1 96.94 166 LYS B O 1
ATOM 3827 N N . ARG B 1 167 ? 12.242 -7.898 12.297 1 97.88 167 ARG B N 1
ATOM 3828 C CA . ARG B 1 167 ? 13.688 -7.891 12.477 1 97.88 167 ARG B CA 1
ATOM 3829 C C . ARG B 1 167 ? 14.117 -6.75 13.391 1 97.88 167 ARG B C 1
ATOM 3831 O O . ARG B 1 167 ? 13.562 -5.652 13.328 1 97.88 167 ARG B O 1
ATOM 3838 N N . VAL B 1 168 ? 15.047 -7.039 14.227 1 98.06 168 VAL B N 1
ATOM 3839 C CA . VAL B 1 168 ? 15.516 -6.082 15.219 1 98.06 168 VAL B CA 1
ATOM 3840 C C . VAL B 1 168 ? 17.031 -5.945 15.133 1 98.06 168 VAL B C 1
ATOM 3842 O O . VAL B 1 168 ? 17.75 -6.949 15.062 1 98.06 168 VAL B O 1
ATOM 3845 N N . CYS B 1 169 ? 17.453 -4.711 15.094 1 98.56 169 CYS B N 1
ATOM 3846 C CA . CYS B 1 169 ? 18.891 -4.457 15.078 1 98.56 169 CYS B CA 1
ATOM 3847 C C . CYS B 1 169 ? 19.5 -4.746 16.438 1 98.56 169 CYS B C 1
ATOM 3849 O O . CYS B 1 169 ? 19.031 -4.25 17.469 1 98.56 169 CYS B O 1
ATOM 3851 N N . VAL B 1 170 ? 20.547 -5.398 16.5 1 97 170 VAL B N 1
ATOM 3852 C CA . VAL B 1 170 ? 21.188 -5.809 17.734 1 97 170 VAL B CA 1
ATOM 3853 C C . VAL B 1 170 ? 21.922 -4.621 18.359 1 97 170 VAL B C 1
ATOM 3855 O O . VAL B 1 170 ? 22.156 -4.598 19.562 1 97 170 VAL B O 1
ATOM 3858 N N . ALA B 1 171 ? 22.25 -3.693 17.531 1 98.19 171 ALA B N 1
ATOM 3859 C CA . ALA B 1 171 ? 23.078 -2.584 17.984 1 98.19 171 ALA B CA 1
ATOM 3860 C C . ALA B 1 171 ? 22.219 -1.396 18.422 1 98.19 171 ALA B C 1
ATOM 3862 O O . ALA B 1 171 ? 22.453 -0.825 19.5 1 98.19 171 ALA B O 1
ATOM 3863 N N . CYS B 1 172 ? 21.25 -0.979 17.672 1 98.06 172 CYS B N 1
ATOM 3864 C CA . CYS B 1 172 ? 20.531 0.261 17.969 1 98.06 172 CYS B CA 1
ATOM 3865 C C . CYS B 1 172 ? 19.078 -0.015 18.328 1 98.06 172 CYS B C 1
ATOM 3867 O O . CYS B 1 172 ? 18.297 0.916 18.531 1 98.06 172 CYS B O 1
ATOM 3869 N N . GLU B 1 173 ? 18.578 -1.231 18.203 1 97.69 173 GLU B N 1
ATOM 3870 C CA . GLU B 1 173 ? 17.266 -1.709 18.609 1 97.69 173 GLU B CA 1
ATOM 3871 C C . GLU B 1 173 ? 16.188 -1.269 17.641 1 97.69 173 GLU B C 1
ATOM 3873 O O . GLU B 1 173 ? 14.992 -1.408 17.922 1 97.69 173 GLU B O 1
ATOM 3878 N N . HIS B 1 174 ? 16.672 -0.698 16.547 1 97.12 174 HIS B N 1
ATOM 3879 C CA . HIS B 1 174 ? 15.711 -0.397 15.484 1 97.12 174 HIS B CA 1
ATOM 3880 C C . HIS B 1 174 ? 14.961 -1.65 15.047 1 97.12 174 HIS B C 1
ATOM 3882 O O . HIS B 1 174 ? 15.562 -2.719 14.898 1 97.12 174 HIS B O 1
ATOM 3888 N N . MET B 1 175 ? 13.641 -1.543 14.906 1 97.62 175 MET B N 1
ATOM 3889 C CA . MET B 1 175 ? 12.82 -2.678 14.5 1 97.62 175 MET B CA 1
ATOM 3890 C C . MET B 1 175 ? 12.086 -2.375 13.203 1 97.62 175 MET B C 1
ATOM 3892 O O . MET B 1 175 ? 11.625 -1.25 12.984 1 97.62 175 MET B O 1
ATOM 3896 N N . ILE B 1 176 ? 12.008 -3.379 12.359 1 97.06 176 ILE B N 1
ATOM 3897 C CA . ILE B 1 176 ? 11.25 -3.236 11.125 1 97.06 176 ILE B CA 1
ATOM 3898 C C . ILE B 1 176 ? 10.352 -4.457 10.922 1 97.06 176 ILE B C 1
ATOM 3900 O O . ILE B 1 176 ? 10.594 -5.516 11.516 1 97.06 176 ILE B O 1
ATOM 3904 N N . PHE B 1 177 ? 9.281 -4.328 10.156 1 96.44 177 PHE B N 1
ATOM 3905 C CA . PHE B 1 177 ? 8.289 -5.344 9.828 1 96.44 177 PHE B CA 1
ATOM 3906 C C . PHE B 1 177 ? 8.109 -5.461 8.32 1 96.44 177 PHE B C 1
ATOM 3908 O O . PHE B 1 177 ? 8.375 -4.508 7.582 1 96.44 177 PHE B O 1
ATOM 3915 N N . PRO B 1 178 ? 7.703 -6.684 7.844 1 95.31 178 PRO B N 1
ATOM 3916 C CA . PRO B 1 178 ? 7.453 -6.812 6.406 1 95.31 178 PRO B CA 1
ATOM 3917 C C . PRO B 1 178 ? 6.398 -5.832 5.898 1 95.31 178 PRO B C 1
ATOM 3919 O O . PRO B 1 178 ? 5.418 -5.562 6.598 1 95.31 178 PRO B O 1
ATOM 3922 N N . ARG B 1 179 ? 6.703 -5.328 4.738 1 90.19 179 ARG B N 1
ATOM 3923 C CA . ARG B 1 179 ? 5.75 -4.395 4.148 1 90.19 179 ARG B CA 1
ATOM 3924 C C . ARG B 1 179 ? 5.488 -4.734 2.684 1 90.19 179 ARG B C 1
ATOM 3926 O O . ARG B 1 179 ? 6.223 -5.516 2.082 1 90.19 179 ARG B O 1
ATOM 3933 N N . THR B 1 180 ? 4.375 -4.305 2.176 1 95.06 180 THR B N 1
ATOM 3934 C CA . THR B 1 180 ? 3.939 -4.43 0.789 1 95.06 180 THR B CA 1
ATOM 3935 C C . THR B 1 180 ? 3.859 -3.062 0.12 1 95.06 180 THR B C 1
ATOM 3937 O O . THR B 1 180 ? 3.43 -2.086 0.739 1 95.06 180 THR B O 1
ATOM 3940 N N . ASP B 1 181 ? 4.293 -3 -1.106 1 96.56 181 ASP B N 1
ATOM 3941 C CA . ASP B 1 181 ? 4.332 -1.725 -1.816 1 96.56 181 ASP B CA 1
ATOM 3942 C C . ASP B 1 181 ? 3.088 -1.538 -2.68 1 96.56 181 ASP B C 1
ATOM 3944 O O . ASP B 1 181 ? 2.859 -2.301 -3.621 1 96.56 181 ASP B O 1
ATOM 3948 N N . PRO B 1 182 ? 2.303 -0.51 -2.379 1 98 182 PRO B N 1
ATOM 3949 C CA . PRO B 1 182 ? 1.109 -0.291 -3.197 1 98 182 PRO B CA 1
ATOM 3950 C C . PRO B 1 182 ? 1.44 0.223 -4.598 1 98 182 PRO B C 1
ATOM 3952 O O . PRO B 1 182 ? 2.281 1.113 -4.75 1 98 182 PRO B O 1
ATOM 3955 N N . VAL B 1 183 ? 0.851 -0.347 -5.578 1 98.25 183 VAL B N 1
ATOM 3956 C CA . VAL B 1 183 ? 0.93 0.016 -6.988 1 98.25 183 VAL B CA 1
ATOM 3957 C C . VAL B 1 183 ? -0.474 0.252 -7.543 1 98.25 183 VAL B C 1
ATOM 3959 O O . VAL B 1 183 ? -1.36 -0.59 -7.379 1 98.25 183 VAL B O 1
ATOM 3962 N N . VAL B 1 184 ? -0.656 1.389 -8.141 1 98.69 184 VAL B N 1
ATOM 3963 C CA . VAL B 1 184 ? -1.931 1.586 -8.82 1 98.69 184 VAL B CA 1
ATOM 3964 C C . VAL B 1 184 ? -1.836 1.073 -10.25 1 98.69 184 VAL B C 1
ATOM 3966 O O . VAL B 1 184 ? -0.79 1.198 -10.898 1 98.69 184 VAL B O 1
ATOM 3969 N N . ILE B 1 185 ? -2.832 0.518 -10.695 1 98.88 185 ILE B N 1
ATOM 3970 C CA . ILE B 1 185 ? -3.008 0.078 -12.07 1 98.88 185 ILE B CA 1
ATOM 3971 C C . ILE B 1 185 ? -4.406 0.451 -12.555 1 98.88 185 ILE B C 1
ATOM 3973 O O . ILE B 1 185 ? -5.398 0.203 -11.867 1 98.88 185 ILE B O 1
ATOM 3977 N N . MET B 1 186 ? -4.48 1.099 -13.766 1 98.88 186 MET B N 1
ATOM 3978 C CA . MET B 1 186 ? -5.785 1.678 -14.062 1 98.88 186 MET B CA 1
ATOM 3979 C C . MET B 1 186 ? -6.164 1.445 -15.523 1 98.88 186 MET B C 1
ATOM 3981 O O . MET B 1 186 ? -5.297 1.451 -16.406 1 98.88 186 MET B O 1
ATOM 3985 N N . LEU B 1 187 ? -7.371 1.139 -15.727 1 98.88 187 LEU B N 1
ATOM 3986 C CA . LEU B 1 187 ? -7.996 1.23 -17.047 1 98.88 187 LEU B CA 1
ATOM 3987 C C . LEU B 1 187 ? -8.68 2.58 -17.234 1 98.88 187 LEU B C 1
ATOM 3989 O O . LEU B 1 187 ? -9.711 2.846 -16.609 1 98.88 187 LEU B O 1
ATOM 3993 N N . THR B 1 188 ? -8.07 3.447 -18 1 98.81 188 THR B N 1
ATOM 3994 C CA . THR B 1 188 ? -8.656 4.75 -18.297 1 98.81 188 THR B CA 1
ATOM 3995 C C . THR B 1 188 ? -9.742 4.625 -19.359 1 98.81 188 THR B C 1
ATOM 3997 O O . THR B 1 188 ? -9.523 4.02 -20.422 1 98.81 188 THR B O 1
ATOM 4000 N N . VAL B 1 189 ? -10.875 5.203 -19.078 1 98.44 189 VAL B N 1
ATOM 4001 C CA . VAL B 1 189 ? -12.047 5.004 -19.922 1 98.44 189 VAL B CA 1
ATOM 4002 C C . VAL B 1 189 ? -12.547 6.348 -20.453 1 98.44 189 VAL B C 1
ATOM 4004 O O . VAL B 1 189 ? -12.734 7.289 -19.672 1 98.44 189 VAL B O 1
ATOM 4007 N N . ASP B 1 190 ? -12.727 6.449 -21.734 1 97.88 190 ASP B N 1
ATOM 4008 C CA . ASP B 1 190 ? -13.469 7.52 -22.391 1 97.88 190 ASP B CA 1
ATOM 4009 C C . ASP B 1 190 ? -14.938 7.137 -22.578 1 97.88 190 ASP B C 1
ATOM 4011 O O . ASP B 1 190 ? -15.305 6.516 -23.578 1 97.88 190 ASP B O 1
ATOM 4015 N N . GLU B 1 191 ? -15.727 7.57 -21.656 1 94.62 191 GLU B N 1
ATOM 4016 C CA . GLU B 1 191 ? -17.125 7.148 -21.688 1 94.62 191 GLU B CA 1
ATOM 4017 C C . GLU B 1 191 ? -17.859 7.762 -22.875 1 94.62 191 GLU B C 1
ATOM 4019 O O . GLU B 1 191 ? -18.781 7.156 -23.422 1 94.62 191 GLU B O 1
ATOM 4024 N N . GLU B 1 192 ? -17.5 8.906 -23.219 1 94.25 192 GLU B N 1
ATOM 4025 C CA . GLU B 1 192 ? -18.172 9.609 -24.297 1 94.25 192 GLU B CA 1
ATOM 4026 C C . GLU B 1 192 ? -18.047 8.836 -25.609 1 94.25 192 GLU B C 1
ATOM 4028 O O . GLU B 1 192 ? -19.016 8.711 -26.375 1 94.25 192 GLU B O 1
ATOM 4033 N N . ARG B 1 193 ? -16.875 8.305 -25.891 1 95.69 193 ARG B N 1
ATOM 4034 C CA . ARG B 1 193 ? -16.641 7.625 -27.156 1 95.69 193 ARG B CA 1
ATOM 4035 C C . ARG B 1 193 ? -16.625 6.113 -26.984 1 95.69 193 ARG B C 1
ATOM 4037 O O . ARG B 1 193 ? -16.469 5.363 -27.953 1 95.69 193 ARG B O 1
ATOM 4044 N N . GLY B 1 194 ? -16.766 5.703 -25.781 1 94.81 194 GLY B N 1
ATOM 4045 C CA . GLY B 1 194 ? -16.844 4.277 -25.516 1 94.81 194 GLY B CA 1
ATOM 4046 C C . GLY B 1 194 ? -15.562 3.531 -25.812 1 94.81 194 GLY B C 1
ATOM 4047 O O . GLY B 1 194 ? -15.578 2.531 -26.531 1 94.81 194 GLY B O 1
ATOM 4048 N N . ARG B 1 195 ? -14.469 3.971 -25.234 1 97.88 195 ARG B N 1
ATOM 4049 C CA . ARG B 1 195 ? -13.18 3.33 -25.469 1 97.88 195 ARG B CA 1
ATOM 4050 C C . ARG B 1 195 ? -12.336 3.346 -24.188 1 97.88 195 ARG B C 1
ATOM 4052 O O . ARG B 1 195 ? -12.625 4.094 -23.25 1 97.88 195 ARG B O 1
ATOM 4059 N N . CYS B 1 196 ? -11.344 2.498 -24.156 1 98.62 196 CYS B N 1
ATOM 4060 C CA . CYS B 1 196 ? -10.414 2.445 -23.031 1 98.62 196 CYS B CA 1
ATOM 4061 C C . CYS B 1 196 ? -8.977 2.619 -23.5 1 98.62 196 CYS B C 1
ATOM 4063 O O . CYS B 1 196 ? -8.664 2.355 -24.672 1 98.62 196 CYS B O 1
ATOM 4065 N N . LEU B 1 197 ? -8.141 3.102 -22.625 1 98.81 197 LEU B N 1
ATOM 4066 C CA . LEU B 1 197 ? -6.734 3.363 -22.906 1 98.81 197 LEU B CA 1
ATOM 4067 C C . LEU B 1 197 ? -5.855 2.211 -22.438 1 98.81 197 LEU B C 1
ATOM 4069 O O . LEU B 1 197 ? -5.969 1.774 -21.281 1 98.81 197 LEU B O 1
ATOM 4073 N N . LEU B 1 198 ? -5.051 1.653 -23.328 1 98.5 198 LEU B N 1
ATOM 4074 C CA . LEU B 1 198 ? -4.082 0.616 -22.984 1 98.5 198 LEU B CA 1
ATOM 4075 C C . LEU B 1 198 ? -2.703 0.962 -23.531 1 98.5 198 LEU B C 1
ATOM 4077 O O . LEU B 1 198 ? -2.588 1.693 -24.516 1 98.5 198 LEU B O 1
ATOM 4081 N N . GLY B 1 199 ? -1.763 0.515 -22.797 1 97.19 199 GLY B N 1
ATOM 4082 C CA . GLY B 1 199 ? -0.387 0.732 -23.219 1 97.19 199 GLY B CA 1
ATOM 4083 C C . GLY B 1 199 ? 0.422 -0.549 -23.297 1 97.19 199 GLY B C 1
ATOM 4084 O O . GLY B 1 199 ? 0.001 -1.587 -22.781 1 97.19 199 GLY B O 1
ATOM 4085 N N . ARG B 1 200 ? 1.562 -0.419 -24.031 1 94.69 200 ARG B N 1
ATOM 4086 C CA . ARG B 1 200 ? 2.521 -1.509 -24.172 1 94.69 200 ARG B CA 1
ATOM 4087 C C . ARG B 1 200 ? 3.902 -1.091 -23.688 1 94.69 200 ARG B C 1
ATOM 4089 O O . ARG B 1 200 ? 4.387 -0.011 -24.031 1 94.69 200 ARG B O 1
ATOM 4096 N N . SER B 1 201 ? 4.383 -1.927 -22.797 1 88.62 201 SER B N 1
ATOM 4097 C CA . SER B 1 201 ? 5.742 -1.667 -22.344 1 88.62 201 SER B CA 1
ATOM 4098 C C . SER B 1 201 ? 6.77 -2.404 -23.188 1 88.62 201 SER B C 1
ATOM 4100 O O . SER B 1 201 ? 6.441 -3.387 -23.859 1 88.62 201 SER B O 1
ATOM 4102 N N . HIS B 1 202 ? 8.031 -1.954 -23.078 1 83.56 202 HIS B N 1
ATOM 4103 C CA . HIS B 1 202 ? 9.125 -2.561 -23.828 1 83.56 202 HIS B CA 1
ATOM 4104 C C . HIS B 1 202 ? 9.375 -3.996 -23.375 1 83.56 202 HIS B C 1
ATOM 4106 O O . HIS B 1 202 ? 9.891 -4.812 -24.141 1 83.56 202 HIS B O 1
ATOM 4112 N N . HIS B 1 203 ? 8.859 -4.367 -22.203 1 82.81 203 HIS B N 1
ATOM 4113 C CA . HIS B 1 203 ? 9.203 -5.656 -21.609 1 82.81 203 HIS B CA 1
ATOM 4114 C C . HIS B 1 203 ? 8.078 -6.668 -21.812 1 82.81 203 HIS B C 1
ATOM 4116 O O . HIS B 1 203 ? 8.219 -7.84 -21.438 1 82.81 203 HIS B O 1
ATOM 4122 N N . PHE B 1 204 ? 7.02 -6.191 -22.422 1 84.44 204 PHE B N 1
ATOM 4123 C CA . PHE B 1 204 ? 5.898 -7.094 -22.625 1 84.44 204 PHE B CA 1
ATOM 4124 C C . PHE B 1 204 ? 6.137 -7.977 -23.859 1 84.44 204 PHE B C 1
ATOM 4126 O O . PHE B 1 204 ? 6.918 -7.617 -24.734 1 84.44 204 PHE B O 1
ATOM 4133 N N . ALA B 1 205 ? 5.461 -9.133 -23.859 1 83.81 205 ALA B N 1
ATOM 4134 C CA . ALA B 1 205 ? 5.418 -9.945 -25.062 1 83.81 205 ALA B CA 1
ATOM 4135 C C . ALA B 1 205 ? 4.898 -9.133 -26.25 1 83.81 205 ALA B C 1
ATOM 4137 O O . ALA B 1 205 ? 4.086 -8.219 -26.078 1 83.81 205 ALA B O 1
ATOM 4138 N N . PRO B 1 206 ? 5.438 -9.469 -27.406 1 86.75 206 PRO B N 1
ATOM 4139 C CA . PRO B 1 206 ? 4.973 -8.727 -28.578 1 86.75 206 PRO B CA 1
ATOM 4140 C C . PRO B 1 206 ? 3.453 -8.758 -28.734 1 86.75 206 PRO B C 1
ATOM 4142 O O . PRO B 1 206 ? 2.834 -9.812 -28.578 1 86.75 206 PRO B O 1
ATOM 4145 N N . GLY B 1 207 ? 2.904 -7.531 -28.859 1 90.94 207 GLY B N 1
ATOM 4146 C CA . GLY B 1 207 ? 1.485 -7.418 -29.156 1 90.94 207 GLY B CA 1
ATOM 4147 C C . GLY B 1 207 ? 0.629 -7.27 -27.922 1 90.94 207 GLY B C 1
ATOM 4148 O O . GLY B 1 207 ? -0.561 -6.957 -28.016 1 90.94 207 GLY B O 1
ATOM 4149 N N . MET B 1 208 ? 1.219 -7.461 -26.812 1 94.69 208 MET B N 1
ATOM 4150 C CA . MET B 1 208 ? 0.412 -7.41 -25.594 1 94.69 208 MET B CA 1
ATOM 4151 C C . MET B 1 208 ? 0.2 -5.969 -25.141 1 94.69 208 MET B C 1
ATOM 4153 O O . MET B 1 208 ? 1.151 -5.188 -25.078 1 94.69 208 MET B O 1
ATOM 4157 N N . TYR B 1 209 ? -1.019 -5.59 -24.922 1 97.06 209 TYR B N 1
ATOM 4158 C CA . TYR B 1 209 ? -1.406 -4.312 -24.328 1 97.06 209 TYR B CA 1
ATOM 4159 C C . TYR B 1 209 ? -1.977 -4.508 -22.938 1 97.06 209 TYR B C 1
ATOM 4161 O O . TYR B 1 209 ? -2.717 -5.465 -22.688 1 97.06 209 TYR B O 1
ATOM 4169 N N . SER B 1 210 ? -1.584 -3.695 -22.078 1 97.75 210 SER B N 1
ATOM 4170 C CA . SER B 1 210 ? -2.027 -3.773 -20.688 1 97.75 210 SER B CA 1
ATOM 4171 C C . SER B 1 210 ? -2.398 -2.396 -20.156 1 97.75 210 SER B C 1
ATOM 4173 O O . SER B 1 210 ? -2.277 -1.394 -20.859 1 97.75 210 SER B O 1
ATOM 4175 N N . CYS B 1 211 ? -2.947 -2.367 -18.938 1 98.38 211 CYS B N 1
ATOM 4176 C CA . CYS B 1 211 ? -3.271 -1.124 -18.25 1 98.38 211 CYS B CA 1
ATOM 4177 C C . CYS B 1 211 ? -2.006 -0.378 -17.844 1 98.38 211 CYS B C 1
ATOM 4179 O O . CYS B 1 211 ? -0.944 -0.984 -17.688 1 98.38 211 CYS B O 1
ATOM 4181 N N . LEU B 1 212 ? -2.115 0.92 -17.75 1 98 212 LEU B N 1
ATOM 4182 C CA . LEU B 1 212 ? -1.022 1.709 -17.188 1 98 212 LEU B CA 1
ATOM 4183 C C . LEU B 1 212 ? -0.905 1.485 -15.68 1 98 212 LEU B C 1
ATOM 4185 O O . LEU B 1 212 ? -1.899 1.195 -15.016 1 98 212 LEU B O 1
ATOM 4189 N N . ALA B 1 213 ? 0.284 1.553 -15.188 1 97.38 213 ALA B N 1
ATOM 4190 C CA . ALA B 1 213 ? 0.501 1.286 -13.766 1 97.38 213 ALA B CA 1
ATOM 4191 C C . ALA B 1 213 ? 1.725 2.035 -13.25 1 97.38 213 ALA B C 1
ATOM 4193 O O . ALA B 1 213 ? 2.596 2.43 -14.031 1 97.38 213 ALA B O 1
ATOM 4194 N N . GLY B 1 214 ? 1.775 2.205 -11.922 1 96.38 214 GLY B N 1
ATOM 4195 C CA . GLY B 1 214 ? 2.914 2.809 -11.25 1 96.38 214 GLY B CA 1
ATOM 4196 C C . GLY B 1 214 ? 2.791 2.793 -9.734 1 96.38 214 GLY B C 1
ATOM 4197 O O . GLY B 1 214 ? 1.687 2.678 -9.203 1 96.38 214 GLY B O 1
ATOM 4198 N N . PHE B 1 215 ? 3.867 2.988 -9.078 1 96.69 215 PHE B N 1
ATOM 4199 C CA . PHE B 1 215 ? 3.898 2.938 -7.625 1 96.69 215 PHE B CA 1
ATOM 4200 C C . PHE B 1 215 ? 3.207 4.156 -7.023 1 96.69 215 PHE B C 1
ATOM 4202 O O . PHE B 1 215 ? 3.291 5.258 -7.57 1 96.69 215 PHE B O 1
ATOM 4209 N N . VAL B 1 216 ? 2.543 3.926 -5.887 1 97.38 216 VAL B N 1
ATOM 4210 C CA . VAL B 1 216 ? 2.08 5.047 -5.074 1 97.38 216 VAL B CA 1
ATOM 4211 C C . VAL B 1 216 ? 3.268 5.711 -4.383 1 97.38 216 VAL B C 1
ATOM 4213 O O . VAL B 1 216 ? 4.102 5.031 -3.777 1 97.38 216 VAL B O 1
ATOM 4216 N N . GLU B 1 217 ? 3.408 7 -4.484 1 95.94 217 GLU B N 1
ATOM 4217 C CA . GLU B 1 217 ? 4.5 7.727 -3.844 1 95.94 217 GLU B CA 1
ATOM 4218 C C . GLU B 1 217 ? 4.078 8.266 -2.479 1 95.94 217 GLU B C 1
ATOM 4220 O O . GLU B 1 217 ? 2.885 8.375 -2.191 1 95.94 217 GLU B O 1
ATOM 4225 N N . PRO B 1 218 ? 5.039 8.562 -1.627 1 95.5 218 PRO B N 1
ATOM 4226 C CA . PRO B 1 218 ? 4.707 9.094 -0.301 1 95.5 218 PRO B CA 1
ATOM 4227 C C . PRO B 1 218 ? 3.885 10.375 -0.364 1 95.5 218 PRO B C 1
ATOM 4229 O O . PRO B 1 218 ? 4.18 11.266 -1.168 1 95.5 218 PRO B O 1
ATOM 4232 N N . GLY B 1 219 ? 2.83 10.383 0.499 1 95.38 219 GLY B N 1
ATOM 4233 C CA . GLY B 1 219 ? 2.021 11.586 0.612 1 95.38 219 GLY B CA 1
ATOM 4234 C C . GLY B 1 219 ? 0.941 11.68 -0.448 1 95.38 219 GLY B C 1
ATOM 4235 O O . GLY B 1 219 ? 0.38 12.758 -0.676 1 95.38 219 GLY B O 1
ATOM 4236 N N . GLU B 1 220 ? 0.665 10.609 -1.042 1 95.12 220 GLU B N 1
ATOM 4237 C CA . GLU B 1 220 ? -0.323 10.594 -2.117 1 95.12 220 GLU B CA 1
ATOM 4238 C C . GLU B 1 220 ? -1.472 9.648 -1.799 1 95.12 220 GLU B C 1
ATOM 4240 O O . GLU B 1 220 ? -1.275 8.633 -1.129 1 95.12 220 GLU B O 1
ATOM 4245 N N . THR B 1 221 ? -2.746 10.062 -2.26 1 98.12 221 THR B N 1
ATOM 4246 C CA . THR B 1 221 ? -3.863 9.125 -2.225 1 98.12 221 THR B CA 1
ATOM 4247 C C . THR B 1 221 ? -3.795 8.164 -3.404 1 98.12 221 THR B C 1
ATOM 4249 O O . THR B 1 221 ? -3.02 8.367 -4.34 1 98.12 221 THR B O 1
ATOM 4252 N N . ILE B 1 222 ? -4.59 7.113 -3.348 1 98.69 222 ILE B N 1
ATOM 4253 C CA . ILE B 1 222 ? -4.699 6.188 -4.469 1 98.69 222 ILE B CA 1
ATOM 4254 C C . ILE B 1 222 ? -5.164 6.941 -5.715 1 98.69 222 ILE B C 1
ATOM 4256 O O . ILE B 1 222 ? -4.582 6.785 -6.793 1 98.69 222 ILE B O 1
ATOM 4260 N N . GLU B 1 223 ? -6.152 7.809 -5.562 1 98.62 223 GLU B N 1
ATOM 4261 C CA . GLU B 1 223 ? -6.734 8.547 -6.676 1 98.62 223 GLU B CA 1
ATOM 4262 C C . GLU B 1 223 ? -5.715 9.492 -7.305 1 98.62 223 GLU B C 1
ATOM 4264 O O . GLU B 1 223 ? -5.609 9.578 -8.531 1 98.62 223 GLU B O 1
ATOM 4269 N N . ASN B 1 224 ? -4.945 10.133 -6.453 1 97.94 224 ASN B N 1
ATOM 4270 C CA . ASN B 1 224 ? -3.932 11.055 -6.965 1 97.94 224 ASN B CA 1
ATOM 4271 C C . ASN B 1 224 ? -2.799 10.305 -7.66 1 97.94 224 ASN B C 1
ATOM 4273 O O . ASN B 1 224 ? -2.221 10.797 -8.625 1 97.94 224 ASN B O 1
ATOM 4277 N N . ALA B 1 225 ? -2.414 9.133 -7.16 1 98.06 225 ALA B N 1
ATOM 4278 C CA . ALA B 1 225 ? -1.424 8.305 -7.844 1 98.06 225 ALA B CA 1
ATOM 4279 C C . ALA B 1 225 ? -1.907 7.91 -9.234 1 98.06 225 ALA B C 1
ATOM 4281 O O . ALA B 1 225 ? -1.14 7.941 -10.195 1 98.06 225 ALA B O 1
ATOM 4282 N N . VAL B 1 226 ? -3.209 7.52 -9.344 1 98.69 226 VAL B N 1
ATOM 4283 C CA . VAL B 1 226 ? -3.799 7.18 -10.633 1 98.69 226 VAL B CA 1
ATOM 4284 C C . VAL B 1 226 ? -3.697 8.375 -11.578 1 98.69 226 VAL B C 1
ATOM 4286 O O . VAL B 1 226 ? -3.299 8.227 -12.742 1 98.69 226 VAL B O 1
ATOM 4289 N N . ARG B 1 227 ? -4.047 9.523 -11.062 1 98.19 227 ARG B N 1
ATOM 4290 C CA . ARG B 1 227 ? -3.979 10.75 -11.859 1 98.19 227 ARG B CA 1
ATOM 4291 C C . ARG B 1 227 ? -2.553 11.016 -12.328 1 98.19 227 ARG B C 1
ATOM 4293 O O . ARG B 1 227 ? -2.32 11.281 -13.508 1 98.19 227 ARG B O 1
ATOM 4300 N N . ARG B 1 228 ? -1.593 10.93 -11.422 1 96.69 228 ARG B N 1
ATOM 4301 C CA . ARG B 1 228 ? -0.199 11.234 -11.734 1 96.69 228 ARG B CA 1
ATOM 4302 C C . ARG B 1 228 ? 0.359 10.25 -12.758 1 96.69 228 ARG B C 1
ATOM 4304 O O . ARG B 1 228 ? 0.897 10.656 -13.789 1 96.69 228 ARG B O 1
ATOM 4311 N N . GLU B 1 229 ? 0.198 8.961 -12.492 1 96.94 229 GLU B N 1
ATOM 4312 C CA . GLU B 1 229 ? 0.775 7.926 -13.352 1 96.94 229 GLU B CA 1
ATOM 4313 C C . GLU B 1 229 ? 0.162 7.961 -14.75 1 96.94 229 GLU B C 1
ATOM 4315 O O . GLU B 1 229 ? 0.857 7.746 -15.742 1 96.94 229 GLU B O 1
ATOM 4320 N N . THR B 1 230 ? -1.164 8.203 -14.875 1 98 230 THR B N 1
ATOM 4321 C CA . THR B 1 230 ? -1.813 8.289 -16.188 1 98 230 THR B CA 1
ATOM 4322 C C . THR B 1 230 ? -1.27 9.469 -16.984 1 98 230 THR B C 1
ATOM 4324 O O . THR B 1 230 ? -0.994 9.344 -18.172 1 98 230 THR B O 1
ATOM 4327 N N . HIS B 1 231 ? -1.137 10.547 -16.266 1 97 231 HIS B N 1
ATOM 4328 C CA . HIS B 1 231 ? -0.608 11.734 -16.922 1 97 231 HIS B CA 1
ATOM 4329 C C . HIS B 1 231 ? 0.852 11.539 -17.328 1 97 231 HIS B C 1
ATOM 4331 O O . HIS B 1 231 ? 1.25 11.883 -18.438 1 97 231 HIS B O 1
ATOM 4337 N N . GLU B 1 232 ? 1.68 11.039 -16.453 1 95.19 232 GLU B N 1
ATOM 4338 C CA . GLU B 1 232 ? 3.1 10.836 -16.719 1 95.19 232 GLU B CA 1
ATOM 4339 C C . GLU B 1 232 ? 3.305 9.891 -17.906 1 95.19 232 GLU B C 1
ATOM 4341 O O . GLU B 1 232 ? 4.145 10.156 -18.766 1 95.19 232 GLU B O 1
ATOM 4346 N N . GLU B 1 233 ? 2.555 8.805 -17.984 1 95.81 233 GLU B N 1
ATOM 4347 C CA . GLU B 1 233 ? 2.811 7.758 -18.969 1 95.81 233 GLU B CA 1
ATOM 4348 C C . GLU B 1 233 ? 2.135 8.07 -20.297 1 95.81 233 GLU B C 1
ATOM 4350 O O . GLU B 1 233 ? 2.666 7.746 -21.359 1 95.81 233 GLU B O 1
ATOM 4355 N N . ALA B 1 234 ? 0.922 8.742 -20.266 1 97.31 234 ALA B N 1
ATOM 4356 C CA . ALA B 1 234 ? 0.146 8.844 -21.5 1 97.31 234 ALA B CA 1
ATOM 4357 C C . ALA B 1 234 ? -0.251 10.297 -21.781 1 97.31 234 ALA B C 1
ATOM 4359 O O . ALA B 1 234 ? -0.812 10.602 -22.828 1 97.31 234 ALA B O 1
ATOM 4360 N N . GLY B 1 235 ? -0 11.219 -20.859 1 96.69 235 GLY B N 1
ATOM 4361 C CA . GLY B 1 235 ? -0.375 12.617 -21.016 1 96.69 235 GLY B CA 1
ATOM 4362 C C . GLY B 1 235 ? -1.868 12.852 -20.875 1 96.69 235 GLY B C 1
ATOM 4363 O O . GLY B 1 235 ? -2.367 13.922 -21.234 1 96.69 235 GLY B O 1
ATOM 4364 N N . ILE B 1 236 ? -2.58 11.906 -20.375 1 98.25 236 ILE B N 1
ATOM 4365 C CA . ILE B 1 236 ? -4.035 11.992 -20.297 1 98.25 236 ILE B CA 1
ATOM 4366 C C . ILE B 1 236 ? -4.438 12.57 -18.938 1 98.25 236 ILE B C 1
ATOM 4368 O O . ILE B 1 236 ? -3.932 12.148 -17.906 1 98.25 236 ILE B O 1
ATOM 4372 N N . VAL B 1 237 ? -5.309 13.539 -18.953 1 98.06 237 VAL B N 1
ATOM 4373 C CA . VAL B 1 237 ? -5.91 14.086 -17.75 1 98.06 237 VAL B CA 1
ATOM 4374 C C . VAL B 1 237 ? -7.152 13.273 -17.375 1 98.06 237 VAL B C 1
ATOM 4376 O O . VAL B 1 237 ? -7.977 12.961 -18.234 1 98.06 237 VAL B O 1
ATOM 4379 N N . ILE B 1 238 ? -7.266 12.953 -16.047 1 97.94 238 ILE B N 1
ATOM 4380 C CA . ILE B 1 238 ? -8.414 12.141 -15.664 1 97.94 238 ILE B CA 1
ATOM 4381 C C . ILE B 1 238 ? -9.227 12.867 -14.594 1 97.94 238 ILE B C 1
ATOM 4383 O O . ILE B 1 238 ? -8.719 13.781 -13.938 1 97.94 238 ILE B O 1
ATOM 4387 N N . GLY B 1 239 ? -10.531 12.5 -14.453 1 96.25 239 GLY B N 1
ATOM 4388 C CA . GLY B 1 239 ? -11.445 13.008 -13.438 1 96.25 239 GLY B CA 1
ATOM 4389 C C . GLY B 1 239 ? -11.703 12.023 -12.312 1 96.25 239 GLY B C 1
ATOM 4390 O O . GLY B 1 239 ? -10.812 11.758 -11.5 1 96.25 239 GLY B O 1
ATOM 4391 N N . ARG B 1 240 ? -12.867 11.43 -12.406 1 96.25 240 ARG B N 1
ATOM 4392 C CA . ARG B 1 240 ? -13.266 10.516 -11.336 1 96.25 240 ARG B CA 1
ATOM 4393 C C . ARG B 1 240 ? -12.453 9.227 -11.398 1 96.25 240 ARG B C 1
ATOM 4395 O O . ARG B 1 240 ? -12.117 8.742 -12.484 1 96.25 240 ARG B O 1
ATOM 4402 N N . VAL B 1 241 ? -12.141 8.68 -10.211 1 97.88 241 VAL B N 1
ATOM 4403 C CA . VAL B 1 241 ? -11.469 7.391 -10.062 1 97.88 241 VAL B CA 1
ATOM 4404 C C . VAL B 1 241 ? -12.359 6.43 -9.281 1 97.88 241 VAL B C 1
ATOM 4406 O O . VAL B 1 241 ? -12.953 6.809 -8.273 1 97.88 241 VAL B O 1
ATOM 4409 N N . ARG B 1 242 ? -12.523 5.227 -9.781 1 96.5 242 ARG B N 1
ATOM 4410 C CA . ARG B 1 242 ? -13.297 4.203 -9.094 1 96.5 242 ARG B CA 1
ATOM 4411 C C . ARG B 1 242 ? -12.438 2.979 -8.789 1 96.5 242 ARG B C 1
ATOM 4413 O O . ARG B 1 242 ? -11.883 2.365 -9.703 1 96.5 242 ARG B O 1
ATOM 4420 N N . TYR B 1 243 ? -12.32 2.617 -7.523 1 97.31 243 TYR B N 1
ATOM 4421 C CA . TYR B 1 243 ? -11.664 1.379 -7.125 1 97.31 243 TYR B CA 1
ATOM 4422 C C . TYR B 1 243 ? -12.414 0.165 -7.656 1 97.31 243 TYR B C 1
ATOM 4424 O O . TYR B 1 243 ? -13.648 0.144 -7.668 1 97.31 243 TYR B O 1
ATOM 4432 N N . HIS B 1 244 ? -11.625 -0.902 -8.07 1 97.5 244 HIS B N 1
ATOM 4433 C CA . HIS B 1 244 ? -12.266 -2.084 -8.648 1 97.5 244 HIS B CA 1
ATOM 4434 C C . HIS B 1 244 ? -11.828 -3.352 -7.918 1 97.5 244 HIS B C 1
ATOM 4436 O O . HIS B 1 244 ? -12.664 -4.133 -7.465 1 97.5 244 HIS B O 1
ATOM 4442 N N . ALA B 1 245 ? -10.539 -3.514 -7.773 1 98.25 245 ALA B N 1
ATOM 4443 C CA . ALA B 1 245 ? -10 -4.746 -7.207 1 98.25 245 ALA B CA 1
ATOM 4444 C C . ALA B 1 245 ? -8.578 -4.535 -6.691 1 98.25 245 ALA B C 1
ATOM 4446 O O . ALA B 1 245 ? -7.922 -3.551 -7.047 1 98.25 245 ALA B O 1
ATOM 4447 N N . SER B 1 246 ? -8.125 -5.453 -5.852 1 98.75 246 SER B N 1
ATOM 4448 C CA . SER B 1 246 ? -6.73 -5.504 -5.438 1 98.75 246 SER B CA 1
ATOM 4449 C C . SER B 1 246 ? -6.145 -6.898 -5.633 1 98.75 246 SER B C 1
ATOM 4451 O O . SER B 1 246 ? -6.871 -7.891 -5.605 1 98.75 246 SER B O 1
ATOM 4453 N N . GLN B 1 247 ? -4.852 -6.945 -5.848 1 98.56 247 GLN B N 1
ATOM 4454 C CA . GLN B 1 247 ? -4.16 -8.203 -6.133 1 98.56 247 GLN B CA 1
ATOM 4455 C C . GLN B 1 247 ? -2.762 -8.203 -5.527 1 98.56 247 GLN B C 1
ATOM 4457 O O . GLN B 1 247 ? -1.966 -7.297 -5.781 1 98.56 247 GLN B O 1
ATOM 4462 N N . PRO B 1 248 ? -2.492 -9.25 -4.68 1 97.88 248 PRO B N 1
ATOM 4463 C CA . PRO B 1 248 ? -1.077 -9.406 -4.332 1 97.88 248 PRO B CA 1
ATOM 4464 C C . PRO B 1 248 ? -0.202 -9.719 -5.543 1 97.88 248 PRO B C 1
ATOM 4466 O O . PRO B 1 248 ? -0.617 -10.469 -6.43 1 97.88 248 PRO B O 1
ATOM 4469 N N . TRP B 1 249 ? 0.87 -9.078 -5.621 1 96.56 249 TRP B N 1
ATOM 4470 C CA . TRP B 1 249 ? 1.872 -9.32 -6.652 1 96.56 249 TRP B CA 1
ATOM 4471 C C . TRP B 1 249 ? 3.244 -9.57 -6.035 1 96.56 249 TRP B C 1
ATOM 4473 O O . TRP B 1 249 ? 4.023 -8.633 -5.844 1 96.56 249 TRP B O 1
ATOM 4483 N N . PRO B 1 250 ? 3.582 -10.859 -5.762 1 94.38 250 PRO B N 1
ATOM 4484 C CA . PRO B 1 250 ? 4.727 -11.219 -4.922 1 94.38 250 PRO B CA 1
ATOM 4485 C C . PRO B 1 250 ? 6.059 -11.102 -5.656 1 94.38 250 PRO B C 1
ATOM 4487 O O . PRO B 1 250 ? 6.969 -11.906 -5.426 1 94.38 250 PRO B O 1
ATOM 4490 N N . MET B 1 251 ? 6.285 -10.32 -6.578 1 88.62 251 MET B N 1
ATOM 4491 C CA . MET B 1 251 ? 7.504 -10.094 -7.348 1 88.62 251 MET B CA 1
ATOM 4492 C C . MET B 1 251 ? 7.895 -8.617 -7.324 1 88.62 251 MET B C 1
ATOM 4494 O O . MET B 1 251 ? 7.793 -7.93 -8.344 1 88.62 251 MET B O 1
ATOM 4498 N N . PRO B 1 252 ? 8.367 -8.164 -6.156 1 83.62 252 PRO B N 1
ATOM 4499 C CA . PRO B 1 252 ? 8.758 -8.984 -5.008 1 83.62 252 PRO B CA 1
ATOM 4500 C C . PRO B 1 252 ? 7.715 -8.969 -3.891 1 83.62 252 PRO B C 1
ATOM 4502 O O . PRO B 1 252 ? 7.594 -9.938 -3.139 1 83.62 252 PRO B O 1
ATOM 4505 N N . HIS B 1 253 ? 7.105 -7.996 -3.564 1 91.75 253 HIS B N 1
ATOM 4506 C CA . HIS B 1 253 ? 6.078 -7.852 -2.539 1 91.75 253 HIS B CA 1
ATOM 4507 C C . HIS B 1 253 ? 5.266 -6.578 -2.748 1 91.75 253 HIS B C 1
ATOM 4509 O O . HIS B 1 253 ? 5.363 -5.637 -1.955 1 91.75 253 HIS B O 1
ATOM 4515 N N . SER B 1 254 ? 4.375 -6.578 -3.768 1 96.62 254 SER B N 1
ATOM 4516 C CA . SER B 1 254 ? 3.547 -5.422 -4.105 1 96.62 254 SER B CA 1
ATOM 4517 C C . SER B 1 254 ? 2.062 -5.746 -3.957 1 96.62 254 SER B C 1
ATOM 4519 O O . SER B 1 254 ? 1.685 -6.914 -3.848 1 96.62 254 SER B O 1
ATOM 4521 N N . LEU B 1 255 ? 1.336 -4.754 -3.773 1 98.31 255 LEU B N 1
ATOM 4522 C CA . LEU B 1 255 ? -0.122 -4.773 -3.805 1 98.31 255 LEU B CA 1
ATOM 4523 C C . LEU B 1 255 ? -0.649 -3.953 -4.98 1 98.31 255 LEU B C 1
ATOM 4525 O O . LEU B 1 255 ? -0.568 -2.723 -4.969 1 98.31 255 LEU B O 1
ATOM 4529 N N . MET B 1 256 ? -1.167 -4.652 -6.012 1 98.62 256 MET B N 1
ATOM 4530 C CA . MET B 1 256 ? -1.772 -3.969 -7.152 1 98.62 256 MET B CA 1
ATOM 4531 C C . MET B 1 256 ? -3.172 -3.471 -6.809 1 98.62 256 MET B C 1
ATOM 4533 O O . MET B 1 256 ? -4.016 -4.246 -6.352 1 98.62 256 MET B O 1
ATOM 4537 N N . ILE B 1 257 ? -3.357 -2.225 -6.961 1 98.88 257 ILE B N 1
ATOM 4538 C CA . ILE B 1 257 ? -4.66 -1.616 -6.719 1 98.88 257 ILE B CA 1
ATOM 4539 C C . ILE B 1 257 ? -5.285 -1.189 -8.039 1 98.88 257 ILE B C 1
ATOM 4541 O O . ILE B 1 257 ? -4.863 -0.201 -8.648 1 98.88 257 ILE B O 1
ATOM 4545 N N . GLY B 1 258 ? -6.297 -1.938 -8.445 1 98.88 258 GLY B N 1
ATOM 4546 C CA . GLY B 1 258 ? -6.945 -1.732 -9.727 1 98.88 258 GLY B CA 1
ATOM 4547 C C . GLY B 1 258 ? -8.07 -0.717 -9.68 1 98.88 258 GLY B C 1
ATOM 4548 O O . GLY B 1 258 ? -8.977 -0.833 -8.852 1 98.88 258 GLY B O 1
ATOM 4549 N N . CYS B 1 259 ? -7.996 0.263 -10.602 1 98.75 259 CYS B N 1
ATOM 4550 C CA . CYS B 1 259 ? -8.992 1.327 -10.641 1 98.75 259 CYS B CA 1
AT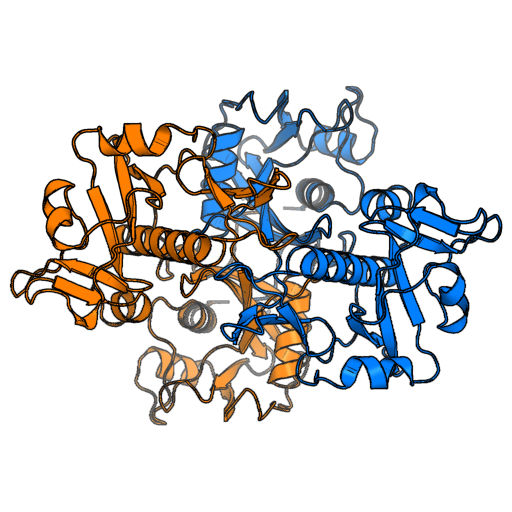OM 4551 C C . CYS B 1 259 ? -9.445 1.601 -12.07 1 98.75 259 CYS B C 1
ATOM 4553 O O . CYS B 1 259 ? -8.703 1.341 -13.016 1 98.75 259 CYS B O 1
ATOM 4555 N N . TYR B 1 260 ? -10.648 2.061 -12.18 1 98.25 260 TYR B N 1
ATOM 4556 C CA . TYR B 1 260 ? -11.078 2.744 -13.398 1 98.25 260 TYR B CA 1
ATOM 4557 C C . TYR B 1 260 ? -10.852 4.246 -13.289 1 98.25 260 TYR B C 1
ATOM 4559 O O . TYR B 1 260 ? -11.055 4.832 -12.219 1 98.25 260 TYR B O 1
ATOM 4567 N N . ALA B 1 261 ? -10.43 4.844 -14.344 1 98.69 261 ALA B N 1
ATOM 4568 C CA . ALA B 1 261 ? -10.18 6.281 -14.398 1 98.69 261 ALA B CA 1
ATOM 4569 C C . ALA B 1 261 ? -10.977 6.934 -15.531 1 98.69 261 ALA B C 1
ATOM 4571 O O . ALA B 1 261 ? -10.969 6.441 -16.656 1 98.69 261 ALA B O 1
ATOM 4572 N N . GLU B 1 262 ? -11.633 8.031 -15.219 1 98.19 262 GLU B N 1
ATOM 4573 C CA . GLU B 1 262 ? -12.438 8.742 -16.203 1 98.19 262 GLU B CA 1
ATOM 4574 C C . GLU B 1 262 ? -11.578 9.711 -17.016 1 98.19 262 GLU B C 1
ATOM 4576 O O . GLU B 1 262 ? -11.07 10.695 -16.484 1 98.19 262 GLU B O 1
ATOM 4581 N N . ALA B 1 263 ? -11.508 9.469 -18.328 1 98.56 263 ALA B N 1
ATOM 4582 C CA . ALA B 1 263 ? -10.734 10.359 -19.188 1 98.56 263 ALA B CA 1
ATOM 4583 C C . ALA B 1 263 ? -11.422 11.711 -19.344 1 98.56 263 ALA B C 1
ATOM 4585 O O . ALA B 1 263 ? -12.617 11.781 -19.625 1 98.56 263 ALA B O 1
ATOM 4586 N N . ARG B 1 264 ? -10.625 12.75 -19.109 1 98.12 264 ARG B N 1
ATOM 4587 C CA . ARG B 1 264 ? -11.094 14.109 -19.359 1 98.12 264 ARG B CA 1
ATOM 4588 C C . ARG B 1 264 ? -10.391 14.727 -20.562 1 98.12 264 ARG B C 1
ATOM 4590 O O . ARG B 1 264 ? -10.727 15.836 -20.984 1 98.12 264 ARG B O 1
ATOM 4597 N N . SER B 1 265 ? -9.406 14.109 -21.047 1 98.06 265 SER B N 1
ATOM 4598 C CA . SER B 1 265 ? -8.734 14.398 -22.312 1 98.06 265 SER B CA 1
ATOM 4599 C C . SER B 1 265 ? -8.469 13.125 -23.109 1 98.06 265 SER B C 1
ATOM 4601 O O . SER B 1 265 ? -8.602 12.023 -22.578 1 98.06 265 SER B O 1
ATOM 4603 N N . THR B 1 266 ? -8.141 13.281 -24.438 1 97.06 266 THR B N 1
ATOM 4604 C CA . THR B 1 266 ? -8.039 12.062 -25.234 1 97.06 266 THR B CA 1
ATOM 4605 C C . THR B 1 266 ? -6.758 12.062 -26.062 1 97.06 266 THR B C 1
ATOM 4607 O O . THR B 1 266 ? -6.367 11.031 -26.625 1 97.06 266 THR B O 1
ATOM 4610 N N . GLU B 1 267 ? -6.141 13.211 -26.188 1 97.62 267 GLU B N 1
ATOM 4611 C CA . GLU B 1 267 ? -4.898 13.266 -26.938 1 97.62 267 GLU B CA 1
ATOM 4612 C C . GLU B 1 267 ? -3.75 12.617 -26.172 1 97.62 267 GLU B C 1
ATOM 4614 O O . GLU B 1 267 ? -3.365 13.094 -25.109 1 97.62 267 GLU B O 1
ATOM 4619 N N . ILE B 1 268 ? -3.166 11.617 -26.734 1 97.62 268 ILE B N 1
ATOM 4620 C CA . ILE B 1 268 ? -2.133 10.836 -26.062 1 97.62 268 ILE B CA 1
ATOM 4621 C C . ILE B 1 268 ? -0.772 11.5 -26.266 1 97.62 268 ILE B C 1
ATOM 4623 O O . ILE B 1 268 ? -0.394 11.828 -27.391 1 97.62 268 ILE B O 1
ATOM 4627 N N . HIS B 1 269 ? -0.091 11.781 -25.266 1 95.31 269 HIS B N 1
ATOM 4628 C CA . HIS B 1 269 ? 1.324 12.133 -25.234 1 95.31 269 HIS B CA 1
ATOM 4629 C C . HIS B 1 269 ? 2.125 11.133 -24.406 1 95.31 269 HIS B C 1
ATOM 4631 O O . HIS B 1 269 ? 2.346 11.328 -23.219 1 95.31 269 HIS B O 1
ATOM 4637 N N . MET B 1 270 ? 2.561 10.125 -25.078 1 91.56 270 MET B N 1
ATOM 4638 C CA . MET B 1 270 ? 3.172 8.977 -24.422 1 91.56 270 MET B CA 1
ATOM 4639 C C . MET B 1 270 ? 4.605 9.289 -24 1 91.56 270 MET B C 1
ATOM 4641 O O . MET B 1 270 ? 5.348 9.93 -24.75 1 91.56 270 MET B O 1
ATOM 4645 N N . ASP B 1 271 ? 4.957 8.789 -22.938 1 87.38 271 ASP B N 1
ATOM 4646 C CA . ASP B 1 271 ? 6.359 8.805 -22.531 1 87.38 271 ASP B CA 1
ATOM 4647 C C . ASP B 1 271 ? 7.129 7.656 -23.172 1 87.38 271 ASP B C 1
ATOM 4649 O O . ASP B 1 271 ? 7.016 6.504 -22.75 1 87.38 271 ASP B O 1
ATOM 4653 N N . GLY B 1 272 ? 7.965 7.965 -24.078 1 85.5 272 GLY B N 1
ATOM 4654 C CA . GLY B 1 272 ? 8.68 6.969 -24.859 1 85.5 272 GLY B CA 1
ATOM 4655 C C . GLY B 1 272 ? 9.695 6.188 -24.047 1 85.5 272 GLY B C 1
ATOM 4656 O O . GLY B 1 272 ? 10.156 5.125 -24.469 1 85.5 272 GLY B O 1
ATOM 4657 N N . ALA B 1 273 ? 10.039 6.734 -22.922 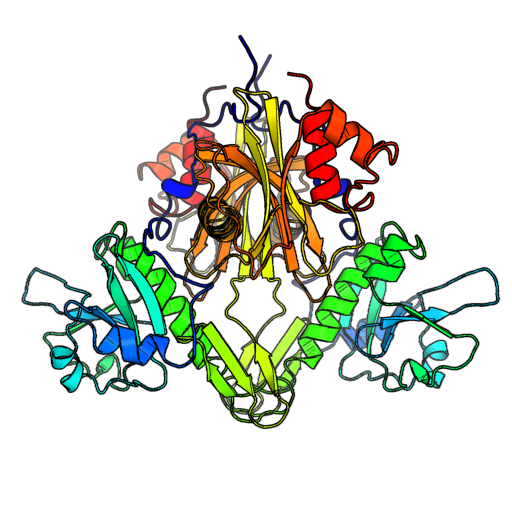1 82.75 273 ALA B N 1
ATOM 4658 C CA . ALA B 1 273 ? 10.977 6.023 -22.062 1 82.75 273 ALA B CA 1
ATOM 4659 C C . ALA B 1 273 ? 10.305 4.844 -21.375 1 82.75 273 ALA B C 1
ATOM 4661 O O . ALA B 1 273 ? 10.945 3.83 -21.094 1 82.75 273 ALA B O 1
ATOM 4662 N N . GLU B 1 274 ? 9.031 4.871 -21.172 1 83.19 274 GLU B N 1
ATOM 4663 C CA . GLU B 1 274 ? 8.305 3.881 -20.375 1 83.19 274 GLU B CA 1
ATOM 4664 C C . GLU B 1 274 ? 7.453 2.977 -21.266 1 83.19 274 GLU B C 1
ATOM 4666 O O . GLU B 1 274 ? 7.254 1.802 -20.953 1 83.19 274 GLU B O 1
ATOM 4671 N N . LEU B 1 275 ? 6.961 3.604 -22.312 1 90.62 275 LEU B N 1
ATOM 4672 C CA . LEU B 1 275 ? 6 2.871 -23.125 1 90.62 275 LEU B CA 1
ATOM 4673 C C . LEU B 1 275 ? 6.477 2.773 -24.578 1 90.62 275 LEU B C 1
ATOM 4675 O O . LEU B 1 275 ? 7.051 3.727 -25.109 1 90.62 275 LEU B O 1
ATOM 4679 N N . ASP B 1 276 ? 6.16 1.658 -25.203 1 92.81 276 ASP B N 1
ATOM 4680 C CA . ASP B 1 276 ? 6.406 1.454 -26.625 1 92.81 276 ASP B CA 1
ATOM 4681 C C . ASP B 1 276 ? 5.223 1.935 -27.453 1 92.81 276 ASP B C 1
ATOM 4683 O O . ASP B 1 276 ? 5.391 2.314 -28.625 1 92.81 276 ASP B O 1
ATOM 4687 N N . ASP B 1 277 ? 4.102 1.849 -26.875 1 94.88 277 ASP B N 1
ATOM 4688 C CA . ASP B 1 277 ? 2.871 2.24 -27.547 1 94.88 277 ASP B CA 1
ATOM 4689 C C . ASP B 1 277 ? 1.749 2.494 -26.547 1 94.88 277 ASP B C 1
ATOM 4691 O O . ASP B 1 277 ? 1.819 2.041 -25.406 1 94.88 277 ASP B O 1
ATOM 4695 N N . CYS B 1 278 ? 0.824 3.293 -26.891 1 97.19 278 CYS B N 1
ATOM 4696 C CA . CYS B 1 278 ? -0.358 3.627 -26.109 1 97.19 278 CYS B CA 1
ATOM 4697 C C . CYS B 1 278 ? -1.515 4.039 -27 1 97.19 278 CYS B C 1
ATOM 4699 O O . CYS B 1 278 ? -1.368 4.938 -27.844 1 97.19 278 CYS B O 1
ATOM 4701 N N . ARG B 1 279 ? -2.701 3.338 -26.828 1 96.44 279 ARG B N 1
ATOM 4702 C CA . ARG B 1 279 ? -3.803 3.535 -27.75 1 96.44 279 ARG B CA 1
ATOM 4703 C C . ARG B 1 279 ? -5.148 3.406 -27.047 1 96.44 279 ARG B C 1
ATOM 4705 O O . ARG B 1 279 ? -5.234 2.834 -25.969 1 96.44 279 ARG B O 1
ATOM 4712 N N . TRP B 1 280 ? -6.043 4.027 -27.766 1 98.44 280 TRP B N 1
ATOM 4713 C CA . TRP B 1 280 ? -7.43 3.795 -27.391 1 98.44 280 TRP B CA 1
ATOM 4714 C C . TRP B 1 280 ? -7.984 2.545 -28.062 1 98.44 280 TRP B C 1
ATOM 4716 O O . TRP B 1 280 ? -7.727 2.312 -29.25 1 98.44 280 TRP B O 1
ATOM 4726 N N . PHE B 1 281 ? -8.75 1.744 -27.359 1 98.25 281 PHE B N 1
ATOM 4727 C CA . PHE B 1 281 ? -9.359 0.529 -27.891 1 98.25 281 PHE B CA 1
ATOM 4728 C C . PHE B 1 281 ? -10.859 0.523 -27.641 1 98.25 281 PHE B C 1
ATOM 4730 O O . PHE B 1 281 ? -11.32 0.935 -26.578 1 98.25 281 PHE B O 1
ATOM 4737 N N . THR B 1 282 ? -11.617 0.032 -28.656 1 97.5 282 THR B N 1
ATOM 4738 C CA . THR B 1 282 ? -13.055 -0.163 -28.484 1 97.5 282 THR B CA 1
ATOM 4739 C C . THR B 1 282 ? -13.336 -1.4 -27.641 1 97.5 282 THR B C 1
ATOM 4741 O O . THR B 1 282 ? -12.445 -2.221 -27.406 1 97.5 282 THR B O 1
ATOM 4744 N N . PRO B 1 283 ? -14.617 -1.489 -27.141 1 97.06 283 PRO B N 1
ATOM 4745 C CA . PRO B 1 283 ? -14.984 -2.715 -26.438 1 97.06 283 PRO B CA 1
ATOM 4746 C C . PRO B 1 283 ? -14.781 -3.971 -27.281 1 97.06 283 PRO B C 1
ATOM 4748 O O . PRO B 1 283 ? -14.352 -5.004 -26.766 1 97.06 283 PRO B O 1
ATOM 4751 N N . GLU B 1 284 ? -15.078 -3.854 -28.562 1 96.75 284 GLU B N 1
ATOM 4752 C CA . GLU B 1 284 ? -14.93 -4.996 -29.469 1 96.75 284 GLU B CA 1
ATOM 4753 C C . GLU B 1 284 ? -13.469 -5.406 -29.609 1 96.75 284 GLU B C 1
ATOM 4755 O O . GLU B 1 284 ? -13.148 -6.594 -29.562 1 96.75 284 GLU B O 1
ATOM 4760 N N . GLU B 1 285 ? -12.609 -4.43 -29.797 1 97.31 285 GLU B N 1
ATOM 4761 C CA . GLU B 1 285 ? -11.18 -4.707 -29.891 1 97.31 285 GLU B CA 1
ATOM 4762 C C . GLU B 1 285 ? -10.641 -5.305 -28.594 1 97.31 285 GLU B C 1
ATOM 4764 O O . GLU B 1 285 ? -9.828 -6.227 -28.625 1 97.31 285 GLU B O 1
ATOM 4769 N N . THR B 1 286 ? -11.07 -4.773 -27.5 1 97.81 286 THR B N 1
ATOM 4770 C CA . THR B 1 286 ? -10.641 -5.246 -26.203 1 97.81 286 THR B CA 1
ATOM 4771 C C . THR B 1 286 ? -11.078 -6.691 -25.969 1 97.81 286 THR B C 1
ATOM 4773 O O . THR B 1 286 ? -10.281 -7.523 -25.531 1 97.81 286 THR B O 1
ATOM 4776 N N . LEU B 1 287 ? -12.312 -6.965 -26.328 1 97.19 287 LEU B N 1
ATOM 4777 C CA . LEU B 1 287 ? -12.836 -8.32 -26.188 1 97.19 287 LEU B CA 1
ATOM 4778 C C . LEU B 1 287 ? -12.055 -9.297 -27.062 1 97.19 287 LEU B C 1
ATOM 4780 O O . LEU B 1 287 ? -11.766 -10.422 -26.641 1 97.19 287 LEU B O 1
ATOM 4784 N N . ALA B 1 288 ? -11.727 -8.875 -28.234 1 97.25 288 ALA B N 1
ATOM 4785 C CA . ALA B 1 288 ? -10.961 -9.719 -29.141 1 97.25 288 ALA B CA 1
ATOM 4786 C C . ALA B 1 288 ? -9.586 -10.047 -28.562 1 97.25 288 ALA B C 1
ATOM 4788 O O . ALA B 1 288 ? -9.07 -11.156 -28.75 1 97.25 288 ALA B O 1
ATOM 4789 N N . MET B 1 289 ? -8.938 -9.055 -27.891 1 97.06 289 MET B N 1
ATOM 4790 C CA . MET B 1 289 ? -7.652 -9.297 -27.219 1 97.06 289 MET B CA 1
ATOM 4791 C C . MET B 1 289 ? -7.809 -10.297 -26.078 1 97.06 289 MET B C 1
ATOM 4793 O O . MET B 1 289 ? -7.008 -11.227 -25.953 1 97.06 289 MET B O 1
ATOM 4797 N N . LEU B 1 290 ? -8.867 -10.133 -25.312 1 97.12 290 LEU B N 1
ATOM 4798 C CA . LEU B 1 290 ? -9.133 -10.984 -24.156 1 97.12 290 LEU B CA 1
ATOM 4799 C C . LEU B 1 290 ? -9.375 -12.422 -24.594 1 97.12 290 LEU B C 1
ATOM 4801 O O . LEU B 1 290 ? -8.953 -13.359 -23.906 1 97.12 290 LEU B O 1
ATOM 4805 N N . ASP B 1 291 ? -10.016 -12.57 -25.719 1 95.06 291 ASP B N 1
ATOM 4806 C CA . ASP B 1 291 ? -10.375 -13.898 -26.203 1 95.06 291 ASP B CA 1
ATOM 4807 C C . ASP B 1 291 ? -9.297 -14.453 -27.125 1 95.06 291 ASP B C 1
ATOM 4809 O O . ASP B 1 291 ? -9.492 -15.484 -27.766 1 95.06 291 ASP B O 1
ATOM 4813 N N . ARG B 1 292 ? -8.234 -13.766 -27.297 1 91.56 292 ARG B N 1
ATOM 4814 C CA . ARG B 1 292 ? -7.105 -14.172 -28.125 1 91.56 292 ARG B CA 1
ATOM 4815 C C . ARG B 1 292 ? -7.535 -14.398 -29.578 1 91.56 292 ARG B C 1
ATOM 4817 O O . ARG B 1 292 ? -7.137 -15.391 -30.188 1 91.56 292 ARG B O 1
ATOM 4824 N N . SER B 1 293 ? -8.344 -13.523 -30.047 1 88 293 SER B N 1
ATOM 4825 C CA . SER B 1 293 ? -8.875 -13.641 -31.406 1 88 293 SER B CA 1
ATOM 4826 C C . SER B 1 293 ? -8.68 -12.344 -32.188 1 88 293 SER B C 1
ATOM 4828 O O . SER B 1 293 ? -9.273 -12.164 -33.25 1 88 293 SER B O 1
ATOM 4830 N N . ALA B 1 294 ? -7.891 -11.516 -31.672 1 87.81 294 ALA B N 1
ATOM 4831 C CA . ALA B 1 294 ? -7.707 -10.219 -32.312 1 87.81 294 ALA B CA 1
ATOM 4832 C C . ALA B 1 294 ? -6.996 -10.375 -33.656 1 87.81 294 ALA B C 1
ATOM 4834 O O . ALA B 1 294 ? -5.867 -10.875 -33.719 1 87.81 294 ALA B O 1
ATOM 4835 N N . PRO B 1 295 ? -7.543 -9.914 -34.719 1 87.81 295 PRO B N 1
ATOM 4836 C CA . PRO B 1 295 ? -6.902 -10.008 -36.031 1 87.81 295 PRO B CA 1
ATOM 4837 C C . PRO B 1 295 ? -5.551 -9.305 -36.062 1 87.81 295 PRO B C 1
ATOM 4839 O O . PRO B 1 295 ? -4.676 -9.688 -36.844 1 87.81 295 PRO B O 1
ATOM 4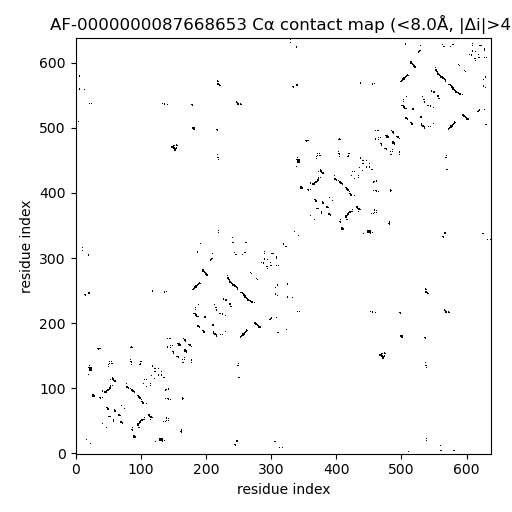842 N N . SER B 1 296 ? -5.336 -8.266 -35.312 1 87.5 296 SER B N 1
ATOM 4843 C CA . SER B 1 296 ? -4.113 -7.477 -35.281 1 87.5 296 SER B CA 1
ATOM 4844 C C . SER B 1 296 ? -2.973 -8.25 -34.625 1 87.5 296 SER B C 1
ATOM 4846 O O . SER B 1 296 ? -1.81 -7.855 -34.719 1 87.5 296 SER B O 1
ATOM 4848 N N . GLY B 1 297 ? -3.332 -9.289 -33.906 1 91.31 297 GLY B N 1
ATOM 4849 C CA . GLY B 1 297 ? -2.32 -10.008 -33.156 1 91.31 297 GLY B CA 1
ATOM 4850 C C . GLY B 1 297 ? -2.107 -9.461 -31.766 1 91.31 297 GLY B C 1
ATOM 4851 O O . GLY B 1 297 ? -1.316 -10 -31 1 91.31 297 GLY B O 1
ATOM 4852 N N . ASN B 1 298 ? -2.875 -8.391 -31.453 1 94.31 298 ASN B N 1
ATOM 4853 C CA . ASN B 1 298 ? -2.807 -7.832 -30.109 1 94.31 298 ASN B CA 1
ATOM 4854 C C . ASN B 1 298 ? -3.393 -8.789 -29.078 1 94.31 298 ASN B C 1
ATOM 4856 O O . ASN B 1 298 ? -4.336 -9.523 -29.375 1 94.31 298 ASN B O 1
ATOM 4860 N N . SER B 1 299 ? -2.775 -8.773 -27.906 1 95.81 299 SER B N 1
ATOM 4861 C CA . SER B 1 299 ? -3.256 -9.648 -26.844 1 95.81 299 SER B CA 1
ATOM 4862 C C . SER B 1 299 ? -3.373 -8.906 -25.516 1 95.81 299 SER B C 1
ATOM 4864 O O . SER B 1 299 ? -2.846 -7.801 -25.375 1 95.81 299 SER B O 1
ATOM 4866 N N . SER B 1 300 ? -4.137 -9.508 -24.641 1 96.56 300 SER B N 1
ATOM 4867 C CA . SER B 1 300 ? -4.285 -9 -23.281 1 96.56 300 SER B CA 1
ATOM 4868 C C . SER B 1 300 ? -3.314 -9.68 -22.328 1 96.56 300 SER B C 1
ATOM 4870 O O . SER B 1 300 ? -2.721 -10.703 -22.656 1 96.56 300 SER B O 1
ATOM 4872 N N . PRO B 1 301 ? -3.137 -9.078 -21.156 1 95.81 301 PRO B N 1
ATOM 4873 C CA . PRO B 1 301 ? -2.502 -9.867 -20.094 1 95.81 301 PRO B CA 1
ATOM 4874 C C . PRO B 1 301 ? -3.244 -11.172 -19.797 1 95.81 301 PRO B C 1
ATOM 4876 O O . PRO B 1 301 ? -4.434 -11.289 -20.094 1 95.81 301 PRO B O 1
ATOM 4879 N N . PRO B 1 302 ? -2.506 -12.148 -19.312 1 94.06 302 PRO B N 1
ATOM 4880 C CA . PRO B 1 302 ? -3.145 -13.445 -19.078 1 94.06 302 PRO B CA 1
ATOM 4881 C C . PRO B 1 302 ? -4.262 -13.375 -18.047 1 94.06 302 PRO B C 1
ATOM 4883 O O . PRO B 1 302 ? -4.301 -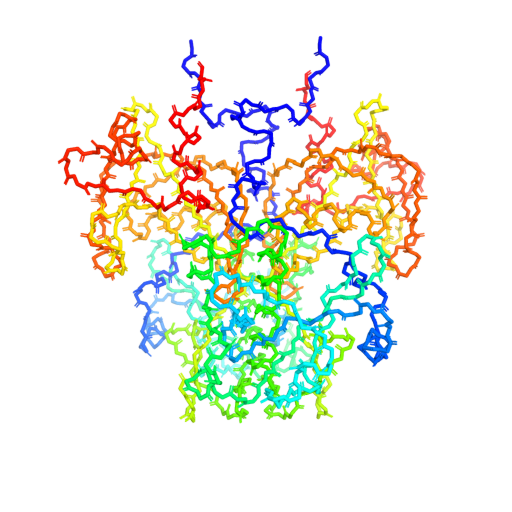12.445 -17.234 1 94.06 302 PRO B O 1
ATOM 4886 N N . LYS B 1 303 ? -5.152 -14.406 -18.094 1 94.62 303 LYS B N 1
ATOM 4887 C CA . LYS B 1 303 ? -6.191 -14.547 -17.078 1 94.62 303 LYS B CA 1
ATOM 4888 C C . LYS B 1 303 ? -5.582 -14.602 -15.68 1 94.62 303 LYS B C 1
ATOM 4890 O O . LYS B 1 303 ? -4.551 -15.234 -15.469 1 94.62 303 LYS B O 1
ATOM 4895 N N . GLY B 1 304 ? -6.199 -13.93 -14.742 1 95.69 304 GLY B N 1
ATOM 4896 C CA . GLY B 1 304 ? -5.684 -13.867 -13.383 1 95.69 304 GLY B CA 1
ATOM 4897 C C . GLY B 1 304 ? -4.977 -12.562 -13.07 1 95.69 304 GLY B C 1
ATOM 4898 O O . GLY B 1 304 ? -4.836 -12.188 -11.906 1 95.69 304 GLY B O 1
ATOM 4899 N N . ALA B 1 305 ? -4.398 -11.961 -14.117 1 97 305 ALA B N 1
ATOM 4900 C CA . ALA B 1 305 ? -3.824 -10.633 -13.906 1 97 305 ALA B CA 1
ATOM 4901 C C . ALA B 1 305 ? -4.914 -9.594 -13.664 1 97 305 ALA B C 1
ATOM 4903 O O . ALA B 1 305 ? -5.961 -9.617 -14.32 1 97 305 ALA B O 1
ATOM 4904 N N . ILE B 1 306 ? -4.664 -8.68 -12.789 1 98.44 306 ILE B N 1
ATOM 4905 C CA . ILE B 1 306 ? -5.672 -7.68 -12.43 1 98.44 306 ILE B CA 1
ATOM 4906 C C . ILE B 1 306 ? -5.984 -6.812 -13.648 1 98.44 306 ILE B C 1
ATOM 4908 O O . ILE B 1 306 ? -7.121 -6.367 -13.82 1 98.44 306 ILE B O 1
ATOM 4912 N N . ALA B 1 307 ? -5.023 -6.555 -14.531 1 98.56 307 ALA B N 1
ATOM 4913 C CA . ALA B 1 307 ? -5.297 -5.824 -15.766 1 98.56 307 ALA B CA 1
ATOM 4914 C C . ALA B 1 307 ? -6.328 -6.559 -16.625 1 98.56 307 ALA B C 1
ATOM 4916 O O . ALA B 1 307 ? -7.238 -5.941 -17.172 1 98.56 307 ALA B O 1
ATOM 4917 N N . HIS B 1 308 ? -6.117 -7.898 -16.719 1 98.25 308 HIS B N 1
ATOM 4918 C CA . HIS B 1 308 ? -7.102 -8.719 -17.406 1 98.25 308 HIS B CA 1
ATOM 4919 C C . HIS B 1 308 ? -8.492 -8.547 -16.797 1 98.25 308 HIS B C 1
ATOM 4921 O O . HIS B 1 308 ? -9.484 -8.43 -17.516 1 98.25 308 HIS B O 1
ATOM 4927 N N . ARG B 1 309 ? -8.523 -8.555 -15.5 1 98.31 309 ARG B N 1
ATOM 4928 C CA . ARG B 1 309 ? -9.781 -8.422 -14.773 1 98.31 309 ARG B CA 1
ATOM 4929 C C . ARG B 1 309 ? -10.43 -7.066 -15.047 1 98.31 309 ARG B C 1
ATOM 4931 O O . ARG B 1 309 ? -11.633 -6.988 -15.312 1 98.31 309 ARG B O 1
ATOM 4938 N N . LEU B 1 310 ? -9.695 -6.012 -15.008 1 98.62 310 LEU B N 1
ATOM 4939 C CA . LEU B 1 310 ? -10.188 -4.668 -15.297 1 98.62 310 LEU B CA 1
ATOM 4940 C C . LEU B 1 310 ? -10.773 -4.598 -16.703 1 98.62 310 LEU B C 1
ATOM 4942 O O . LEU B 1 310 ? -11.875 -4.07 -16.891 1 98.62 310 LEU B O 1
ATOM 4946 N N . MET B 1 311 ? -10.055 -5.137 -17.672 1 98.44 311 MET B N 1
ATOM 4947 C CA . MET B 1 311 ? -10.484 -5.113 -19.078 1 98.44 311 MET B CA 1
ATOM 4948 C C . MET B 1 311 ? -11.773 -5.898 -19.266 1 98.44 311 MET B C 1
ATOM 4950 O O . MET B 1 311 ? -12.734 -5.391 -19.844 1 98.44 311 MET B O 1
ATOM 4954 N N . ARG B 1 312 ? -11.781 -7.078 -18.719 1 97.88 312 ARG B N 1
ATOM 4955 C CA . ARG B 1 312 ? -12.93 -7.961 -18.891 1 97.88 312 ARG B CA 1
ATOM 4956 C C . ARG B 1 312 ? -14.172 -7.375 -18.234 1 97.88 312 ARG B C 1
ATOM 4958 O O . ARG B 1 312 ? -15.242 -7.336 -18.844 1 97.88 312 ARG B O 1
ATOM 4965 N N . ASP B 1 313 ? -14.016 -6.953 -17.016 1 97.12 313 ASP B N 1
ATOM 4966 C CA . ASP B 1 313 ? -15.164 -6.406 -16.297 1 97.12 313 ASP B CA 1
ATOM 4967 C C . ASP B 1 313 ? -15.672 -5.129 -16.969 1 97.12 313 ASP B C 1
ATOM 4969 O O . ASP B 1 313 ? -16.875 -4.852 -16.953 1 97.12 313 ASP B O 1
ATOM 4973 N N . TRP B 1 314 ? -14.805 -4.34 -17.531 1 97.06 314 TRP B N 1
ATOM 4974 C CA . TRP B 1 314 ? -15.234 -3.141 -18.25 1 97.06 314 TRP B CA 1
ATOM 4975 C C . TRP B 1 314 ? -16.125 -3.496 -19.438 1 97.06 314 TRP B C 1
ATOM 4977 O O . TRP B 1 314 ? -17.188 -2.904 -19.609 1 97.06 314 TRP B O 1
ATOM 4987 N N . VAL B 1 315 ? -15.719 -4.48 -20.219 1 95.75 315 VAL B N 1
ATOM 4988 C CA . VAL B 1 315 ? -16.453 -4.863 -21.422 1 95.75 315 VAL B CA 1
ATOM 4989 C C . VAL B 1 315 ? -17.766 -5.523 -21.031 1 95.75 315 VAL B C 1
ATOM 4991 O O . VAL B 1 315 ? -18.781 -5.367 -21.734 1 95.75 315 VAL B O 1
ATOM 4994 N N . GLU B 1 316 ? -17.766 -6.121 -19.891 1 91.44 316 GLU B N 1
ATOM 4995 C CA . GLU B 1 316 ? -18.938 -6.883 -19.5 1 91.44 316 GLU B CA 1
ATOM 4996 C C . GLU B 1 316 ? -19.859 -6.051 -18.609 1 91.44 316 GLU B C 1
ATOM 4998 O O . GLU B 1 316 ? -20.969 -6.488 -18.266 1 91.44 316 GLU B O 1
ATOM 5003 N N . TRP B 1 317 ? -19.375 -4.992 -18.203 1 89.25 317 TRP B N 1
ATOM 5004 C CA . TRP B 1 317 ? -20.172 -4.176 -17.281 1 89.25 317 TRP B CA 1
ATOM 5005 C C . TRP B 1 317 ? -21.469 -3.711 -17.938 1 89.25 317 TRP B C 1
ATOM 5007 O O . TRP B 1 317 ? -21.438 -2.904 -18.875 1 89.25 317 TRP B O 1
ATOM 5017 N N . LYS B 1 318 ? -22.703 -4.406 -17.719 1 75.62 318 LYS B N 1
ATOM 5018 C CA . LYS B 1 318 ? -24 -4.121 -18.328 1 75.62 318 LYS B CA 1
ATOM 5019 C C . LYS B 1 318 ? -24.641 -2.9 -17.672 1 75.62 318 LYS B C 1
ATOM 5021 O O . LYS B 1 318 ? -24.797 -2.85 -16.453 1 75.62 318 LYS B O 1
ATOM 5026 N N . ARG B 1 319 ? -24.469 -1.891 -18.25 1 60 319 ARG B N 1
ATOM 5027 C CA . ARG B 1 319 ? -25.094 -0.677 -17.75 1 60 319 ARG B CA 1
ATOM 5028 C C . ARG B 1 319 ? -26.562 -0.6 -18.203 1 60 319 ARG B C 1
ATOM 5030 O O . ARG B 1 319 ? -26.922 -1.117 -19.25 1 60 319 ARG B O 1
#

InterPro domains:
  IPR000086 NUDIX hydrolase domain [PF00293] (182-289)
  IPR000086 NUDIX hydrolase domain [PS51462] (178-305)
  IPR015375 NADH pyrophosphatase-like, N-terminal [PF09296] (47-144)
  IPR015376 Zinc ribbon, NADH pyrophosphatase [PF09297] (148-177)
  IPR015797 NUDIX hydrolase-like domain superfamily [SSF55811] (134-316)
  IPR020084 NUDIX hydrolase, conserved site [PS00893] (214-235)
  IPR049734 NADH pyrophosphatase-like, C-terminal domain [cd03429] (181-315)
  IPR050241 NAD-capped RNA hydrolase NudC subfamily [PTHR42904] (20-316)

Organism: NCBI:txid484088

Sequence (638 aa):
MNHSIFSSDAPHPEASSLTAFAENQLDRQAEHRDEESVQRAVATEGTHFLAFARDKLVLKHDGQVLDPLFARYELAELDPDWENAVLLGYRKTGEPRLAVPVRVDADDLASHFKPADMRSLWRDLLLEGEILGEAAQGVSLIRWNGDNRFCGRCGSVMESRIGGYKRVCVACEHMIFPRTDPVVIMLTVDEERGRCLLGRSHHFAPGMYSCLAGFVEPGETIENAVRRETHEEAGIVIGRVRYHASQPWPMPHSLMIGCYAEARSTEIHMDGAELDDCRWFTPEETLAMLDRSAPSGNSSPPKGAIAHRLMRDWVEWKRMNHSIFSSDAPHPEASSLTAFAENQLDRQAEHRDEESVQRAVATEGTHFLAFARDKLVLKHDGQVLDPLFARYELAELDPDWENAVLLGYRKTGEPRLAVPVRVDADDLASHFKPADMRSLWRDLLLEGEILGEAAQGVSLIRWNGDNRFCGRCGSVMESRIGGYKRVCVACEHMIFPRTDPVVIMLTVDEERGRCLLGRSHHFAPGMYSCLAGFVEPGETIENAVRRETHEEAGIVIGRVRYHASQPWPMPHSLMIGCYAEARSTEIHMDGAELDDCRWFTPEETLAMLDRSAPSGNSSPPKGAIAHRLMRDWVEWKR